Protein AF-A0A7S2LVN0-F1 (afdb_monomer_lite)

pLDDT: mean 72.54, std 21.12, range [25.53, 93.94]

Structure (mmCIF, N/CA/C/O backbone):
data_AF-A0A7S2LVN0-F1
#
_entry.id   AF-A0A7S2LVN0-F1
#
loop_
_atom_site.group_PDB
_atom_site.id
_atom_site.type_symbol
_atom_site.label_atom_id
_atom_site.label_alt_id
_atom_site.label_comp_id
_atom_site.label_asym_id
_atom_site.label_entity_id
_atom_site.label_seq_id
_atom_site.pdbx_PDB_ins_code
_atom_site.Cartn_x
_atom_site.Cartn_y
_atom_site.Cartn_z
_atom_site.occupancy
_atom_site.B_iso_or_equiv
_atom_site.auth_seq_id
_atom_site.auth_comp_id
_atom_site.auth_asym_id
_atom_site.auth_atom_id
_atom_site.pdbx_PDB_model_num
ATOM 1 N N . ALA A 1 1 ? -46.954 -18.039 1.891 1.00 31.75 1 ALA A N 1
ATOM 2 C CA . ALA A 1 1 ? -47.885 -16.901 1.788 1.00 31.75 1 ALA A CA 1
ATOM 3 C C . ALA A 1 1 ? -47.067 -15.628 1.919 1.00 31.75 1 ALA A C 1
ATOM 5 O O . ALA A 1 1 ? -46.547 -15.353 2.991 1.00 31.75 1 ALA A O 1
ATOM 6 N N . GLY A 1 2 ? -46.819 -14.967 0.789 1.00 33.69 2 GLY A N 1
ATOM 7 C CA . GLY A 1 2 ? -46.035 -13.743 0.727 1.00 33.69 2 GLY A CA 1
ATOM 8 C C . GLY A 1 2 ? -46.915 -12.523 0.951 1.00 33.69 2 GLY A C 1
ATOM 9 O O . GLY A 1 2 ? -47.980 -12.406 0.354 1.00 33.69 2 GLY A O 1
ATOM 10 N N . THR A 1 3 ? -46.420 -11.600 1.760 1.00 26.47 3 THR A N 1
ATOM 11 C CA . THR A 1 3 ? -46.822 -10.194 1.745 1.00 26.47 3 THR A CA 1
ATOM 12 C C . THR A 1 3 ? -45.541 -9.377 1.736 1.00 26.47 3 THR A C 1
ATOM 14 O O . THR A 1 3 ? -45.068 -8.904 2.766 1.00 26.47 3 THR A O 1
ATOM 17 N N . GLY A 1 4 ? -44.931 -9.278 0.553 1.00 26.30 4 GLY A N 1
ATOM 18 C CA . GLY A 1 4 ? -43.959 -8.230 0.278 1.00 26.30 4 GLY A CA 1
ATOM 19 C C . GLY A 1 4 ? -44.718 -6.911 0.250 1.00 26.30 4 GLY A C 1
ATOM 20 O O . GLY A 1 4 ? -45.480 -6.660 -0.681 1.00 26.30 4 GLY A O 1
ATOM 21 N N . MET A 1 5 ? -44.560 -6.109 1.300 1.00 28.30 5 MET A N 1
ATOM 22 C CA . MET A 1 5 ? -45.053 -4.736 1.341 1.00 28.30 5 MET A CA 1
ATOM 23 C C . MET A 1 5 ? -44.347 -3.954 0.226 1.00 28.30 5 MET A C 1
ATOM 25 O O . MET A 1 5 ? -43.178 -3.592 0.348 1.00 28.30 5 MET A O 1
ATOM 29 N N . LYS A 1 6 ? -45.044 -3.739 -0.894 1.00 31.42 6 LYS A N 1
ATOM 30 C CA . LYS A 1 6 ? -44.668 -2.724 -1.877 1.00 31.42 6 LYS A CA 1
ATOM 31 C C . LYS A 1 6 ? -45.027 -1.375 -1.262 1.00 31.42 6 LYS A C 1
ATOM 33 O O . LYS A 1 6 ? -46.190 -0.992 -1.297 1.00 31.42 6 LYS A O 1
ATOM 38 N N . ALA A 1 7 ? -44.047 -0.709 -0.656 1.00 36.09 7 ALA A N 1
ATOM 39 C CA . ALA A 1 7 ? -44.183 0.695 -0.285 1.00 36.09 7 ALA A CA 1
ATOM 40 C C . ALA A 1 7 ? -44.423 1.506 -1.569 1.00 36.09 7 ALA A C 1
ATOM 42 O O . ALA A 1 7 ? -43.657 1.377 -2.530 1.00 36.09 7 ALA A O 1
ATOM 43 N N . THR A 1 8 ? -45.517 2.261 -1.611 1.00 37.12 8 THR A N 1
ATOM 44 C CA . THR A 1 8 ? -45.901 3.112 -2.749 1.00 37.12 8 THR A CA 1
ATOM 45 C C . THR A 1 8 ? -45.076 4.404 -2.767 1.00 37.12 8 THR A C 1
ATOM 47 O O . THR A 1 8 ? -44.480 4.763 -1.753 1.00 37.12 8 THR A O 1
ATOM 50 N N . ASP A 1 9 ? -45.030 5.127 -3.893 1.00 34.66 9 ASP A N 1
ATOM 51 C CA . ASP A 1 9 ? -44.276 6.395 -4.018 1.00 34.66 9 ASP A CA 1
ATOM 52 C C . ASP A 1 9 ? -44.666 7.435 -2.942 1.00 34.66 9 ASP A C 1
ATOM 54 O O . ASP A 1 9 ? -43.823 8.203 -2.474 1.00 34.66 9 ASP A O 1
ATOM 58 N N . ASP A 1 10 ? -45.910 7.385 -2.457 1.00 36.78 10 ASP A N 1
ATOM 59 C CA . ASP A 1 10 ? -46.403 8.229 -1.364 1.00 36.78 10 ASP A CA 1
ATOM 60 C C . ASP A 1 10 ? -45.803 7.878 0.013 1.00 36.78 10 ASP A C 1
ATOM 62 O O . ASP A 1 10 ? -45.603 8.774 0.839 1.00 36.78 10 ASP A O 1
ATOM 66 N N . ASP A 1 11 ? -45.425 6.614 0.254 1.00 45.38 11 ASP A N 1
ATOM 67 C CA . ASP A 1 11 ? -44.795 6.189 1.514 1.00 45.38 11 ASP A CA 1
ATOM 68 C C . ASP A 1 11 ? -43.370 6.744 1.633 1.00 45.38 11 ASP A C 1
ATOM 70 O O . ASP A 1 11 ? -42.934 7.107 2.724 1.00 45.38 11 ASP A O 1
ATOM 74 N N . TRP A 1 12 ? -42.644 6.868 0.516 1.00 38.34 12 TRP A N 1
ATOM 75 C CA . TRP A 1 12 ? -41.287 7.427 0.491 1.00 38.34 12 TRP A CA 1
ATOM 76 C C . TRP A 1 12 ? -41.272 8.947 0.658 1.00 38.34 12 TRP A C 1
ATOM 78 O O . TRP A 1 12 ? -40.413 9.481 1.362 1.00 38.34 12 TRP A O 1
ATOM 88 N N . ILE A 1 13 ? -42.241 9.654 0.068 1.00 37.53 13 ILE A N 1
ATOM 89 C CA . ILE A 1 13 ? -42.391 11.101 0.262 1.00 37.53 13 ILE A CA 1
ATOM 90 C C . ILE A 1 13 ? -42.779 11.397 1.715 1.00 37.53 13 ILE A C 1
ATOM 92 O O . ILE A 1 13 ? -42.184 12.290 2.323 1.00 37.53 13 ILE A O 1
ATOM 96 N N . ALA A 1 14 ? -43.702 10.626 2.301 1.00 43.50 14 ALA A N 1
ATOM 97 C CA . ALA A 1 14 ? -44.045 10.719 3.722 1.00 43.50 14 ALA A CA 1
ATOM 98 C C . ALA A 1 14 ? -42.850 10.378 4.635 1.00 43.50 14 ALA A C 1
ATOM 100 O O . ALA A 1 14 ? -42.626 11.053 5.639 1.00 43.50 14 ALA A O 1
ATOM 101 N N . PHE A 1 15 ? -42.033 9.390 4.256 1.00 43.50 15 PHE A N 1
ATOM 102 C CA . PHE A 1 15 ? -40.834 8.970 4.986 1.00 43.50 15 PHE A CA 1
ATOM 103 C C . PHE A 1 15 ? -39.727 10.041 5.011 1.00 43.50 15 PHE A C 1
ATOM 105 O O . PHE A 1 15 ? -39.074 10.226 6.033 1.00 43.50 15 PHE A O 1
ATOM 112 N N . ILE A 1 16 ? -39.552 10.795 3.921 1.00 38.41 16 ILE A N 1
ATOM 113 C CA . ILE A 1 16 ? -38.570 11.891 3.824 1.00 38.41 16 ILE A CA 1
ATOM 114 C C . ILE A 1 16 ? -39.064 13.177 4.517 1.00 38.41 16 ILE A C 1
ATOM 116 O O . ILE A 1 16 ? -38.257 13.992 4.960 1.00 38.41 16 ILE A O 1
ATOM 120 N N . THR A 1 17 ? -40.381 13.380 4.626 1.00 40.47 17 THR A N 1
ATOM 121 C CA . THR A 1 17 ? -40.978 14.630 5.146 1.00 40.47 17 THR A CA 1
ATOM 122 C C . THR A 1 17 ? -41.429 14.577 6.608 1.00 40.47 17 THR A C 1
ATOM 124 O O . THR A 1 17 ? -41.738 15.621 7.189 1.00 40.47 17 THR A O 1
ATOM 127 N N . ALA A 1 18 ? -41.443 13.405 7.248 1.00 37.09 18 ALA A N 1
ATOM 128 C CA . ALA A 1 18 ? -41.894 13.271 8.630 1.00 37.09 18 ALA A CA 1
ATOM 129 C C . ALA A 1 18 ? -40.787 13.590 9.664 1.00 37.09 18 ALA A C 1
ATOM 131 O O . ALA A 1 18 ? -39.834 12.838 9.833 1.00 37.09 18 ALA A O 1
ATOM 132 N N . LYS A 1 19 ? -41.036 14.666 10.431 1.00 34.84 19 LYS A N 1
ATOM 133 C CA . LYS A 1 19 ? -40.343 15.212 11.625 1.00 34.84 19 LYS A CA 1
ATOM 134 C C . LYS A 1 19 ? -39.231 16.244 11.395 1.00 34.84 19 LYS A C 1
ATOM 136 O O . LYS A 1 19 ? -38.043 15.949 11.432 1.00 34.84 19 LYS A O 1
ATOM 141 N N . ARG A 1 20 ? -39.660 17.509 11.411 1.00 27.84 20 ARG A N 1
ATOM 142 C CA . ARG A 1 20 ? -38.891 18.658 11.907 1.00 27.84 20 ARG A CA 1
ATOM 143 C C . ARG A 1 20 ? -39.613 19.201 13.155 1.00 27.84 20 ARG A C 1
ATOM 145 O O . ARG A 1 20 ? -40.736 19.679 13.003 1.00 27.84 20 ARG A O 1
ATOM 152 N N . PRO A 1 21 ? -39.075 19.100 14.383 1.00 28.17 21 PRO A N 1
ATOM 153 C CA . PRO A 1 21 ? -39.475 19.998 15.462 1.00 28.17 21 PRO A CA 1
ATOM 154 C C . PRO A 1 21 ? -38.743 21.347 15.305 1.00 28.17 21 PRO A C 1
ATOM 156 O O . PRO A 1 21 ? -37.662 21.373 14.715 1.00 28.17 21 PRO A O 1
ATOM 159 N N . PRO A 1 22 ? -39.330 22.464 15.772 1.00 31.27 22 PRO A N 1
ATOM 160 C CA . PRO A 1 22 ? -38.771 23.796 15.572 1.00 31.27 22 PRO A CA 1
ATOM 161 C C . PRO A 1 22 ? -37.531 24.026 16.448 1.00 31.27 22 PRO A C 1
ATOM 163 O O . PRO A 1 22 ? -37.430 23.501 17.557 1.00 31.27 22 PRO A O 1
ATOM 166 N N . ASP A 1 23 ? -36.602 24.807 15.902 1.00 32.69 23 ASP A N 1
ATOM 167 C CA . ASP A 1 23 ? -35.244 25.057 16.387 1.00 32.69 23 ASP A CA 1
ATOM 168 C C . ASP A 1 23 ? -35.143 25.643 17.806 1.00 32.69 23 ASP A C 1
ATOM 170 O O . ASP A 1 23 ? -35.948 26.479 18.220 1.00 32.69 23 ASP A O 1
ATOM 174 N N . ALA A 1 24 ? -34.044 25.308 18.492 1.00 26.33 24 ALA A N 1
ATOM 175 C CA . ALA A 1 24 ? -33.446 26.152 19.523 1.00 26.33 24 ALA A CA 1
ATOM 176 C C . ALA A 1 24 ? -31.905 26.072 19.447 1.00 26.33 24 ALA A C 1
ATOM 178 O O . ALA A 1 24 ? -31.309 25.083 19.856 1.00 26.33 24 ALA A O 1
ATOM 179 N N . ASN A 1 25 ? -31.303 27.121 18.869 1.00 29.00 25 ASN A N 1
ATOM 180 C CA . ASN A 1 25 ? -29.942 27.659 19.043 1.00 29.00 25 ASN A CA 1
ATOM 181 C C . ASN A 1 25 ? -28.797 26.739 19.533 1.00 29.00 25 ASN A C 1
ATOM 183 O O . ASN A 1 25 ? -28.791 26.353 20.697 1.00 29.00 25 ASN A O 1
ATOM 187 N N . ALA A 1 26 ? -27.729 26.602 18.724 1.00 27.52 26 ALA A N 1
ATOM 188 C CA . ALA A 1 26 ? -26.369 27.108 19.033 1.00 27.52 26 ALA A CA 1
ATOM 189 C C . ALA A 1 26 ? -25.279 26.588 18.052 1.00 27.52 26 ALA A C 1
ATOM 191 O O . ALA A 1 26 ? -24.949 25.410 18.029 1.00 27.52 26 ALA A O 1
ATOM 192 N N . THR A 1 27 ? -24.722 27.516 17.262 1.00 27.55 27 THR A N 1
ATOM 193 C CA . THR A 1 27 ? -23.287 27.754 16.951 1.00 27.55 27 THR A CA 1
ATOM 194 C C . THR A 1 27 ? -22.259 26.604 16.817 1.00 27.55 27 THR A C 1
ATOM 196 O O . THR A 1 27 ? -21.904 25.973 17.805 1.00 27.55 27 THR A O 1
ATOM 199 N N . GLY A 1 28 ? -21.573 26.566 15.659 1.00 28.67 28 GLY A N 1
ATOM 200 C CA . GLY A 1 28 ? -20.110 26.342 15.557 1.00 28.67 28 GLY A CA 1
ATOM 201 C C . GLY A 1 28 ? -19.630 24.994 14.972 1.00 28.67 28 GLY A C 1
ATOM 202 O O . GLY A 1 28 ? -20.163 23.959 15.354 1.00 28.67 28 GLY A O 1
ATOM 203 N N . PRO A 1 29 ? -18.628 24.965 14.058 1.00 28.09 29 PRO A N 1
ATOM 204 C CA . PRO A 1 29 ? -18.309 23.784 13.253 1.00 28.09 29 PRO A CA 1
ATOM 205 C C . PRO A 1 29 ? -17.348 22.821 13.967 1.00 28.09 29 PRO A C 1
ATOM 207 O O . PRO A 1 29 ? -16.279 23.220 14.427 1.00 28.09 29 PRO A O 1
ATOM 210 N N . LEU A 1 30 ? -17.691 21.531 13.993 1.00 26.86 30 LEU A N 1
ATOM 211 C CA . LEU A 1 30 ? -16.800 20.450 14.419 1.00 26.86 30 LEU A CA 1
ATOM 212 C C . LEU A 1 30 ? -16.236 19.728 13.192 1.00 26.86 30 LEU A C 1
ATOM 214 O O . LEU A 1 30 ? -16.965 19.116 12.410 1.00 26.86 30 LEU A O 1
ATOM 218 N N . ALA A 1 31 ? -14.917 19.820 13.037 1.00 27.56 31 ALA A N 1
ATOM 219 C CA . ALA A 1 31 ? -14.138 19.076 12.063 1.00 27.56 31 ALA A CA 1
ATOM 220 C C . ALA A 1 31 ? -14.157 17.578 12.406 1.00 27.56 31 ALA A C 1
ATOM 222 O O . ALA A 1 31 ? -13.767 17.173 13.501 1.00 27.56 31 ALA A O 1
ATOM 223 N N . VAL A 1 32 ? -14.610 16.753 11.461 1.00 28.19 32 VAL A N 1
ATOM 224 C CA . VAL A 1 32 ? -14.608 15.291 11.574 1.00 28.19 32 VAL A CA 1
ATOM 225 C C . VAL A 1 32 ? -13.295 14.760 11.009 1.00 28.19 32 VAL A C 1
ATOM 227 O O . VAL A 1 32 ? -13.008 14.922 9.824 1.00 28.19 32 VAL A O 1
ATOM 230 N N . GLY A 1 33 ? -12.504 14.133 11.878 1.00 26.47 33 GLY A N 1
ATOM 231 C CA . GLY A 1 33 ? -11.286 13.419 11.521 1.00 26.47 33 GLY A CA 1
ATOM 232 C C . GLY A 1 33 ? -11.577 12.175 10.680 1.00 26.47 33 GLY A C 1
ATOM 233 O O . GLY A 1 33 ? -12.441 11.362 11.002 1.00 26.47 33 GLY A O 1
ATOM 234 N N . THR A 1 34 ? -10.832 12.035 9.592 1.00 28.16 34 THR A N 1
ATOM 235 C CA . THR A 1 34 ? -10.721 10.826 8.774 1.00 28.16 34 THR A CA 1
ATOM 236 C C . THR A 1 34 ? -9.941 9.742 9.521 1.00 28.16 34 THR A C 1
ATOM 238 O O . THR A 1 34 ? -8.780 9.948 9.873 1.00 28.16 34 THR A O 1
ATOM 241 N N . PHE A 1 35 ? -10.563 8.579 9.720 1.00 25.53 35 PHE A N 1
ATOM 242 C CA . PHE A 1 35 ? -9.875 7.334 10.075 1.00 25.53 35 PHE A CA 1
ATOM 243 C C . PHE A 1 35 ? -9.090 6.789 8.865 1.00 25.53 35 PHE A C 1
ATOM 245 O O . PHE A 1 35 ? -9.471 7.067 7.724 1.00 25.53 35 PHE A O 1
ATOM 252 N N . PRO A 1 36 ? -8.002 6.025 9.078 1.00 25.55 36 PRO A N 1
ATOM 253 C CA . PRO A 1 36 ? -7.204 5.489 7.987 1.00 25.55 36 PRO A CA 1
ATOM 254 C C . PRO A 1 36 ? -7.995 4.417 7.235 1.00 25.55 36 PRO A C 1
ATOM 256 O O . PRO A 1 36 ? -8.492 3.465 7.832 1.00 25.55 36 PRO A O 1
ATOM 259 N N . ALA A 1 37 ? -8.099 4.594 5.920 1.00 28.09 37 ALA A N 1
ATOM 260 C CA . ALA A 1 37 ? -8.678 3.619 5.015 1.00 28.09 37 ALA A CA 1
ATOM 261 C C . ALA A 1 37 ? -7.833 2.334 5.007 1.00 28.09 37 ALA A C 1
ATOM 263 O O . ALA A 1 37 ? -6.619 2.378 4.791 1.00 28.09 37 ALA A O 1
ATOM 264 N N . GLU A 1 38 ? -8.490 1.193 5.215 1.00 26.66 38 GLU A N 1
ATOM 265 C CA . GLU A 1 38 ? -7.980 -0.105 4.773 1.00 26.66 38 GLU A CA 1
ATOM 266 C C . GLU A 1 38 ? -7.707 -0.063 3.255 1.00 26.66 38 GLU A C 1
ATOM 268 O O . GLU A 1 38 ? -8.347 0.719 2.543 1.00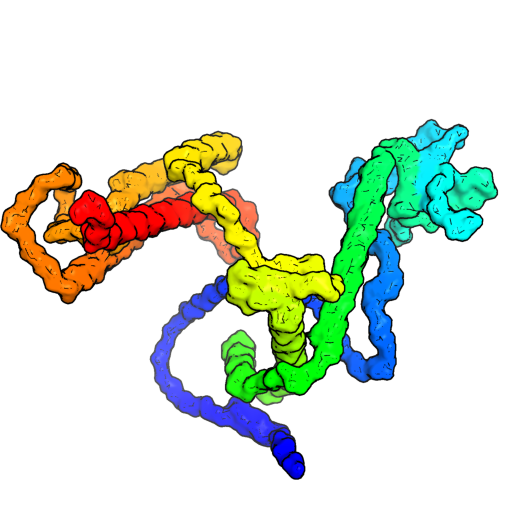 26.66 38 GLU A O 1
ATOM 273 N N . PRO A 1 39 ? -6.770 -0.872 2.725 1.00 27.92 39 PRO A N 1
ATOM 274 C CA . PRO A 1 39 ? -6.507 -0.916 1.291 1.00 27.92 39 PRO A CA 1
ATOM 275 C C . PRO A 1 39 ? -7.783 -1.314 0.533 1.00 27.92 39 PRO A C 1
ATOM 277 O O . PRO A 1 39 ? -8.205 -2.470 0.545 1.00 27.92 39 PRO A O 1
ATOM 280 N N . SER A 1 40 ? -8.409 -0.324 -0.109 1.00 32.16 40 SER A N 1
ATOM 281 C CA . SER A 1 40 ? -9.589 -0.502 -0.952 1.00 32.16 40 SER A CA 1
ATOM 282 C C . SER A 1 40 ? -9.235 -1.385 -2.147 1.00 32.16 40 SER A C 1
ATOM 284 O O . SER A 1 40 ? -8.469 -0.983 -3.019 1.00 32.16 40 SER A O 1
ATOM 286 N N . MET A 1 41 ? -9.820 -2.583 -2.199 1.00 31.97 41 MET A N 1
ATOM 287 C CA . MET A 1 41 ? -9.872 -3.423 -3.404 1.00 31.97 41 MET A CA 1
ATOM 288 C C . MET A 1 41 ? -11.019 -3.025 -4.353 1.00 31.97 41 MET A C 1
ATOM 290 O O . MET A 1 41 ? -11.234 -3.680 -5.368 1.00 31.97 41 MET A O 1
ATOM 294 N N . ILE A 1 42 ? -11.765 -1.959 -4.051 1.00 33.06 42 ILE A N 1
ATOM 295 C CA . ILE A 1 42 ? -12.934 -1.535 -4.829 1.00 33.06 42 ILE A CA 1
ATOM 296 C C . ILE A 1 42 ? -12.526 -0.321 -5.665 1.00 33.06 42 ILE A C 1
ATOM 298 O O . ILE A 1 42 ? -12.811 0.827 -5.338 1.00 33.06 42 ILE A O 1
ATOM 302 N N . GLY A 1 43 ? -11.759 -0.600 -6.715 1.00 27.83 43 GLY A N 1
ATOM 303 C CA . GLY A 1 43 ? -11.333 0.359 -7.736 1.00 27.83 43 GLY A CA 1
ATOM 304 C C . GLY A 1 43 ? -11.576 -0.164 -9.151 1.00 27.83 43 GLY A C 1
ATOM 305 O O . GLY A 1 43 ? -10.862 0.215 -10.071 1.00 27.83 43 GLY A O 1
ATOM 306 N N . LEU A 1 44 ? -12.544 -1.069 -9.320 1.00 30.17 44 LEU A N 1
ATOM 307 C CA . LEU A 1 44 ? -13.031 -1.504 -10.624 1.00 30.17 44 LEU A CA 1
ATOM 308 C C . LEU A 1 44 ? -14.499 -1.105 -10.734 1.00 30.17 44 LEU A C 1
ATOM 310 O O . LEU A 1 44 ? -15.358 -1.614 -10.019 1.00 30.17 44 LEU A O 1
ATOM 314 N N . VAL A 1 45 ? -14.712 -0.125 -11.604 1.00 28.92 45 VAL A N 1
ATOM 315 C CA . VAL A 1 45 ? -15.989 0.398 -12.083 1.00 28.92 45 VAL A CA 1
ATOM 316 C C . VAL A 1 45 ? -16.934 -0.764 -12.406 1.00 28.92 45 VAL A C 1
ATOM 318 O O . VAL A 1 45 ? -16.637 -1.584 -13.272 1.00 28.92 45 VAL A O 1
ATOM 321 N N . LEU A 1 46 ? -18.056 -0.841 -11.690 1.00 30.64 46 LEU A N 1
ATOM 322 C CA . LEU A 1 46 ? -19.209 -1.643 -12.084 1.00 30.64 46 LEU A CA 1
ATOM 323 C C . LEU A 1 46 ? -20.125 -0.730 -12.899 1.00 30.64 46 LEU A C 1
ATOM 325 O O . LEU A 1 46 ? -21.008 -0.084 -12.340 1.00 30.64 46 LEU A O 1
ATOM 329 N N . ASP A 1 47 ? -19.898 -0.659 -14.210 1.00 29.78 47 ASP A N 1
ATOM 330 C CA . ASP A 1 47 ? -20.952 -0.210 -15.115 1.00 29.78 47 ASP A CA 1
ATOM 331 C C . ASP A 1 47 ? -22.004 -1.319 -15.153 1.00 29.78 47 ASP A C 1
ATOM 333 O O . ASP A 1 47 ? -21.745 -2.458 -15.553 1.00 29.78 47 ASP A O 1
ATOM 337 N N . GLY A 1 48 ? -23.174 -0.995 -14.613 1.00 31.02 48 GLY A N 1
ATOM 338 C CA . GLY A 1 48 ? -24.328 -1.868 -14.624 1.00 31.02 48 GLY A CA 1
ATOM 339 C C . GLY A 1 48 ? -24.960 -1.876 -16.003 1.00 31.02 48 GLY A C 1
ATOM 340 O O . GLY A 1 48 ? -25.403 -0.836 -16.465 1.00 31.02 48 GLY A O 1
ATOM 341 N N . ASP A 1 49 ? -25.063 -3.060 -16.594 1.00 28.16 49 ASP A N 1
ATOM 342 C CA . ASP A 1 49 ? -26.230 -3.448 -17.373 1.00 28.16 49 ASP A CA 1
ATOM 343 C C . ASP A 1 49 ? -26.418 -4.962 -17.270 1.00 28.16 49 ASP A C 1
ATOM 345 O O . ASP A 1 49 ? -25.496 -5.765 -17.429 1.00 28.16 49 ASP A O 1
ATOM 349 N N . ALA A 1 50 ? -27.641 -5.342 -16.920 1.00 35.62 50 ALA A N 1
ATOM 350 C CA . ALA A 1 50 ? -28.076 -6.719 -16.850 1.00 35.62 50 ALA A CA 1
ATOM 351 C C . ALA A 1 50 ? -28.431 -7.201 -18.260 1.00 35.62 50 ALA A C 1
ATOM 353 O O . ALA A 1 50 ? -29.533 -6.943 -18.733 1.00 35.62 50 ALA A O 1
ATOM 354 N N . GLU A 1 51 ? -27.538 -7.962 -18.891 1.00 29.86 51 GLU A N 1
ATOM 355 C CA . GLU A 1 51 ? -27.937 -8.955 -19.888 1.00 29.86 51 GLU A CA 1
ATOM 356 C C . GLU A 1 51 ? -27.260 -10.299 -19.618 1.00 29.86 51 GLU A C 1
ATOM 358 O O . GLU A 1 51 ? -26.040 -10.454 -19.552 1.00 29.86 51 GLU A O 1
ATOM 363 N N . GLU A 1 52 ? -28.122 -11.290 -19.442 1.00 35.91 52 GLU A N 1
ATOM 364 C CA . GLU A 1 52 ? -27.845 -12.703 -19.259 1.00 35.91 52 GLU A CA 1
ATOM 365 C C . GLU A 1 52 ? -27.254 -13.288 -20.558 1.00 35.91 52 GLU A C 1
ATOM 367 O O . GLU A 1 52 ? -27.934 -13.923 -21.357 1.00 35.91 52 GLU A O 1
ATOM 372 N N . SER A 1 53 ? -25.966 -13.065 -20.813 1.00 30.16 53 SER A N 1
ATOM 373 C CA . SER A 1 53 ? -25.193 -13.879 -21.756 1.00 30.16 53 SER A CA 1
ATOM 374 C C . SER A 1 53 ? -23.707 -13.795 -21.417 1.00 30.16 53 SER A C 1
ATOM 376 O O . SER A 1 53 ? -23.135 -12.716 -21.354 1.00 30.16 53 SER A O 1
ATOM 378 N N . HIS A 1 54 ? -23.104 -14.951 -21.117 1.00 36.09 54 HIS A N 1
ATOM 379 C CA . HIS A 1 54 ? -21.667 -15.188 -20.933 1.00 36.09 54 HIS A CA 1
ATOM 380 C C . HIS A 1 54 ? -20.778 -13.939 -20.792 1.00 36.09 54 HIS A C 1
ATOM 382 O O . HIS A 1 54 ? -20.116 -13.532 -21.748 1.00 36.09 54 HIS A O 1
ATOM 388 N N . ALA A 1 55 ? -20.690 -13.395 -19.575 1.00 37.84 55 ALA A N 1
ATOM 389 C CA . ALA A 1 55 ? -19.611 -12.490 -19.200 1.00 37.84 55 ALA A CA 1
ATOM 390 C C . ALA A 1 55 ? -18.285 -13.265 -19.274 1.00 37.84 55 ALA A C 1
ATOM 392 O O . ALA A 1 55 ? -17.827 -13.854 -18.295 1.00 37.84 55 ALA A O 1
ATOM 393 N N . ARG A 1 56 ? -17.697 -13.335 -20.474 1.00 40.88 56 ARG A N 1
ATOM 394 C CA . ARG A 1 56 ? -16.284 -13.667 -20.647 1.00 40.88 56 ARG A CA 1
ATOM 395 C C . ARG A 1 56 ? -15.510 -12.717 -19.750 1.00 40.88 56 ARG A C 1
ATOM 397 O O . ARG A 1 56 ? -15.778 -11.516 -19.746 1.00 40.88 56 ARG A O 1
ATOM 404 N N . SER A 1 57 ? -14.608 -13.275 -18.955 1.00 48.00 57 SER A N 1
ATOM 405 C CA . SER A 1 57 ? -13.788 -12.506 -18.035 1.00 48.00 57 SER A CA 1
ATOM 406 C C . SER A 1 57 ? -13.128 -11.349 -18.810 1.00 48.00 57 SER A C 1
ATOM 408 O O . SER A 1 57 ? -12.593 -11.552 -19.896 1.00 48.00 57 SER A O 1
ATOM 410 N N . CYS A 1 58 ? -13.195 -10.121 -18.284 1.00 54.44 58 CYS A N 1
ATOM 411 C CA . CYS A 1 58 ? -12.605 -8.932 -18.918 1.00 54.44 58 CYS A CA 1
ATOM 412 C C . CYS A 1 58 ? -11.084 -9.082 -19.175 1.00 54.44 58 CYS A C 1
ATOM 414 O O . CYS A 1 58 ? -10.535 -8.393 -20.032 1.00 54.44 58 CYS A O 1
ATOM 416 N N . LEU A 1 59 ? -10.408 -10.014 -18.483 1.00 54.97 59 LEU A N 1
ATOM 417 C CA . LEU A 1 59 ? -8.993 -10.341 -18.684 1.00 54.97 59 LEU A CA 1
ATOM 418 C C . LEU A 1 59 ? -8.753 -11.613 -19.516 1.00 54.97 59 LEU A C 1
ATOM 420 O O . LEU A 1 59 ? -7.604 -11.877 -19.890 1.00 54.97 59 LEU A O 1
ATOM 424 N N . ASP A 1 60 ? -9.792 -12.391 -19.842 1.00 54.94 60 ASP A N 1
ATOM 425 C CA . ASP A 1 60 ? -9.667 -13.588 -20.675 1.00 54.94 60 ASP A CA 1
ATOM 426 C C . ASP A 1 60 ? -9.235 -13.173 -22.081 1.00 54.94 60 ASP A C 1
ATOM 428 O O . ASP A 1 60 ? -10.005 -12.648 -22.884 1.00 54.94 60 ASP A O 1
ATOM 432 N N . GLY A 1 61 ? -7.961 -13.419 -22.380 1.00 63.88 61 GLY A N 1
ATOM 433 C CA . GLY A 1 61 ? -7.353 -13.044 -23.654 1.00 63.88 61 GLY A CA 1
ATOM 434 C C . GLY A 1 61 ? -6.588 -11.721 -23.634 1.00 63.88 61 GLY A C 1
ATOM 435 O O . GLY A 1 61 ? -6.089 -11.319 -24.686 1.00 63.88 61 GLY A O 1
ATOM 436 N N . CYS A 1 62 ? -6.408 -11.073 -22.473 1.00 74.69 62 CYS A N 1
ATOM 437 C CA . CYS A 1 62 ? -5.488 -9.943 -22.379 1.00 74.69 62 CYS A CA 1
ATOM 438 C C . CYS A 1 62 ? -4.059 -10.378 -22.778 1.00 74.69 62 CYS A C 1
ATOM 440 O O . CYS A 1 62 ? -3.538 -11.383 -22.258 1.00 74.69 62 CYS A O 1
ATOM 442 N N . PRO A 1 63 ? -3.419 -9.648 -23.711 1.00 81.25 63 PRO A N 1
ATOM 443 C CA . PRO A 1 63 ? -2.068 -9.950 -24.163 1.00 81.25 63 PRO A CA 1
ATOM 444 C C . PRO A 1 63 ? -1.060 -9.755 -23.022 1.00 81.25 63 PRO A C 1
ATOM 446 O O . PRO A 1 63 ? -1.238 -8.900 -22.156 1.00 81.25 63 PRO A O 1
ATOM 449 N N . LEU A 1 64 ? 0.007 -10.561 -23.004 1.00 84.19 64 LEU A N 1
ATOM 450 C CA . LEU A 1 64 ? 1.009 -10.538 -21.928 1.00 84.19 64 LEU A CA 1
ATOM 451 C C . LEU A 1 64 ? 1.716 -9.176 -21.835 1.00 84.19 64 LEU A C 1
ATOM 453 O O . LEU A 1 64 ? 2.125 -8.747 -20.764 1.00 84.19 64 LEU A O 1
ATOM 457 N N . GLU A 1 65 ? 1.805 -8.485 -22.965 1.00 82.50 65 GLU A N 1
ATOM 458 C CA . GLU A 1 65 ? 2.419 -7.174 -23.126 1.00 82.50 65 GLU A CA 1
ATOM 459 C C . GLU A 1 65 ? 1.665 -6.055 -22.403 1.00 82.50 65 GLU A C 1
ATOM 461 O O . GLU A 1 65 ? 2.228 -4.987 -22.212 1.00 82.50 65 GLU A O 1
ATOM 466 N N . THR A 1 66 ? 0.414 -6.274 -21.984 1.00 83.88 66 THR A N 1
ATOM 467 C CA . THR A 1 66 ? -0.312 -5.319 -21.129 1.00 83.88 66 THR A CA 1
ATOM 468 C C . THR A 1 66 ? 0.253 -5.279 -19.703 1.00 83.88 66 THR A C 1
ATOM 470 O O . THR A 1 66 ? 0.060 -4.297 -18.998 1.00 83.88 66 THR A O 1
ATOM 473 N N . PHE A 1 67 ? 0.961 -6.329 -19.277 1.00 84.19 67 PHE A N 1
ATOM 474 C CA . PHE A 1 67 ? 1.552 -6.444 -17.936 1.00 84.19 67 PHE A CA 1
ATOM 475 C C . PHE A 1 67 ? 3.035 -6.050 -17.896 1.00 84.19 67 PHE A C 1
ATOM 477 O O . PHE A 1 67 ? 3.694 -6.217 -16.865 1.00 84.19 67 PHE A O 1
ATOM 484 N N . ASP A 1 68 ? 3.551 -5.569 -19.023 1.00 82.69 68 ASP A N 1
ATOM 485 C CA . ASP A 1 68 ? 4.929 -5.145 -19.194 1.00 82.69 68 ASP A CA 1
ATOM 486 C C . ASP A 1 68 ? 5.069 -3.664 -18.837 1.00 82.69 68 ASP A C 1
ATOM 488 O O . ASP A 1 68 ? 4.401 -2.818 -19.432 1.00 82.69 68 ASP A O 1
ATOM 492 N N . ASP A 1 69 ? 5.926 -3.355 -17.864 1.00 79.81 69 ASP A N 1
ATOM 493 C CA . ASP A 1 69 ? 6.246 -1.979 -17.488 1.00 79.81 69 ASP A CA 1
ATOM 494 C C . ASP A 1 69 ? 7.665 -1.649 -17.978 1.00 79.81 69 ASP A C 1
ATOM 496 O O . ASP A 1 69 ? 8.630 -2.258 -17.500 1.00 79.81 69 ASP A O 1
ATOM 500 N N . PRO A 1 70 ? 7.821 -0.707 -18.927 1.00 73.31 70 PRO A N 1
ATOM 501 C CA . PRO A 1 70 ? 9.131 -0.291 -19.410 1.00 73.31 70 PRO A CA 1
ATOM 502 C C . PRO A 1 70 ? 10.060 0.208 -18.295 1.00 73.31 70 PRO A C 1
ATOM 504 O O . PRO A 1 70 ? 11.266 0.003 -18.389 1.00 73.31 70 PRO A O 1
ATOM 507 N N . GLY A 1 71 ? 9.526 0.821 -17.232 1.00 73.50 71 GLY A N 1
ATOM 508 C CA . GLY A 1 71 ? 10.330 1.406 -16.153 1.00 73.50 71 GLY A CA 1
ATOM 509 C C . GLY A 1 71 ? 11.053 0.386 -15.268 1.00 73.50 71 GLY A C 1
ATOM 510 O O . GLY A 1 71 ? 12.048 0.737 -14.636 1.00 73.50 71 GLY A O 1
ATOM 511 N N . ASP A 1 72 ? 10.586 -0.866 -15.244 1.00 75.12 72 ASP A N 1
ATOM 512 C CA . ASP A 1 72 ? 11.136 -1.921 -14.383 1.00 75.12 72 ASP A CA 1
ATOM 513 C C . ASP A 1 72 ? 12.389 -2.588 -14.992 1.00 75.12 72 ASP A C 1
ATOM 515 O O . ASP A 1 72 ? 13.235 -3.104 -14.259 1.00 75.12 72 ASP A O 1
ATOM 519 N N . PHE A 1 73 ? 12.506 -2.614 -16.328 1.00 78.88 73 PHE A N 1
ATOM 520 C CA . PHE A 1 73 ? 13.500 -3.440 -17.033 1.00 78.88 73 PHE A CA 1
ATOM 521 C C . PHE A 1 73 ? 14.237 -2.742 -18.184 1.00 78.88 73 PHE A C 1
ATOM 523 O O . PHE A 1 73 ? 15.286 -3.239 -18.595 1.00 78.88 73 PHE A O 1
ATOM 530 N N . GLU A 1 74 ? 13.720 -1.643 -18.746 1.00 81.06 74 GLU A N 1
ATOM 531 C CA . GLU A 1 74 ? 14.383 -0.987 -19.877 1.00 81.06 74 GLU A CA 1
ATOM 532 C C . GLU A 1 74 ? 15.528 -0.082 -19.432 1.00 81.06 74 GLU A C 1
ATOM 534 O O . GLU A 1 74 ? 15.368 0.824 -18.617 1.00 81.06 74 GLU A O 1
ATOM 539 N N . VAL A 1 75 ? 16.684 -0.299 -20.053 1.00 83.12 75 VAL A N 1
ATOM 540 C CA . VAL A 1 75 ? 17.867 0.567 -19.947 1.00 83.12 75 VAL A CA 1
ATOM 541 C C . VAL A 1 75 ? 17.974 1.563 -21.101 1.00 83.12 75 VAL A C 1
ATOM 543 O O . VAL A 1 75 ? 18.683 2.559 -20.976 1.00 83.12 75 VAL A O 1
ATOM 546 N N . HIS A 1 76 ? 17.265 1.305 -22.201 1.00 84.69 76 HIS A N 1
ATOM 547 C CA . HIS A 1 76 ? 17.300 2.109 -23.417 1.00 84.69 76 HIS A CA 1
ATOM 548 C C . HIS A 1 76 ? 15.896 2.409 -23.922 1.00 84.69 76 HIS A C 1
ATOM 550 O O . HIS A 1 76 ? 14.966 1.612 -23.762 1.00 84.69 76 HIS A O 1
ATOM 556 N N . THR A 1 77 ? 15.755 3.556 -24.579 1.00 88.12 77 THR A N 1
ATOM 557 C CA . THR A 1 77 ? 14.528 3.874 -25.313 1.00 88.12 77 THR A CA 1
ATOM 558 C C . THR A 1 77 ? 14.377 2.963 -26.541 1.00 88.12 77 THR A C 1
ATOM 560 O O . THR A 1 77 ? 15.364 2.419 -27.051 1.00 88.12 77 THR A O 1
ATOM 563 N N . PRO A 1 78 ? 13.152 2.758 -27.058 1.00 88.06 78 PRO A N 1
ATOM 564 C CA . PRO A 1 78 ? 12.944 1.973 -28.272 1.00 88.06 78 PRO A CA 1
ATOM 565 C C . PRO A 1 78 ? 13.773 2.445 -29.472 1.00 88.06 78 PRO A C 1
ATOM 567 O O . PRO A 1 78 ? 14.251 1.620 -30.250 1.00 88.06 78 PRO A O 1
ATOM 570 N N . GLU A 1 79 ? 13.968 3.755 -29.605 1.00 89.50 79 GLU A N 1
ATOM 571 C CA . GLU A 1 79 ? 14.768 4.383 -30.652 1.00 89.50 79 GLU A CA 1
ATOM 572 C C . GLU A 1 79 ? 16.268 4.110 -30.468 1.00 89.50 79 GLU A C 1
ATOM 574 O O . GLU A 1 79 ? 16.950 3.774 -31.438 1.00 89.50 79 GLU A O 1
ATOM 579 N N . GLU A 1 80 ? 16.775 4.172 -29.233 1.00 89.12 80 GLU A N 1
ATOM 580 C CA . GLU A 1 80 ? 18.161 3.810 -28.901 1.00 89.12 80 GLU A CA 1
ATOM 581 C C . GLU A 1 80 ? 18.457 2.343 -29.224 1.00 89.12 80 GLU A C 1
ATOM 583 O O . GLU A 1 80 ? 19.491 2.039 -29.819 1.00 89.12 80 GLU A O 1
ATOM 588 N N . TRP A 1 81 ? 17.531 1.432 -28.909 1.00 89.50 81 TRP A N 1
ATOM 589 C CA . TRP A 1 81 ? 17.672 0.015 -29.248 1.00 89.50 81 TRP A CA 1
ATOM 590 C C . TRP A 1 81 ? 17.810 -0.223 -30.758 1.00 89.50 81 TRP A C 1
ATOM 592 O O . TRP A 1 81 ? 18.614 -1.056 -31.187 1.00 89.50 81 TRP A O 1
ATOM 602 N N . VAL A 1 82 ? 17.055 0.517 -31.578 1.00 89.06 82 VAL A N 1
ATOM 603 C CA . VAL A 1 82 ? 17.162 0.447 -33.045 1.00 89.06 82 VAL A CA 1
ATOM 604 C C . VAL A 1 82 ? 18.508 0.998 -33.522 1.00 89.06 82 VAL A C 1
ATOM 606 O O . VAL A 1 82 ? 19.109 0.418 -34.426 1.00 89.06 82 VAL A O 1
ATOM 609 N N . GLU A 1 83 ? 19.009 2.077 -32.917 1.00 88.00 83 GLU A N 1
ATOM 610 C CA . GLU A 1 83 ? 20.303 2.662 -33.287 1.00 88.00 83 GLU A CA 1
ATOM 611 C C . GLU A 1 83 ? 21.472 1.723 -32.962 1.00 88.00 83 GLU A C 1
ATOM 613 O O . GLU A 1 83 ? 22.340 1.510 -33.808 1.00 88.00 83 GLU A O 1
ATOM 618 N N . ILE A 1 84 ? 21.448 1.074 -31.790 1.00 86.50 84 ILE A N 1
ATOM 619 C CA . ILE A 1 84 ? 22.430 0.047 -31.403 1.00 86.50 84 ILE A CA 1
ATOM 620 C C . ILE A 1 84 ? 22.464 -1.084 -32.444 1.00 86.50 84 ILE A C 1
ATOM 622 O O . ILE A 1 84 ? 23.533 -1.560 -32.822 1.00 86.50 84 ILE A O 1
ATOM 626 N N . CYS A 1 85 ? 21.299 -1.477 -32.966 1.00 84.81 85 CYS A N 1
ATOM 627 C CA . CYS A 1 85 ? 21.190 -2.516 -33.989 1.00 84.81 85 CYS A CA 1
ATOM 628 C C . CYS A 1 85 ? 21.655 -2.072 -35.387 1.00 84.81 85 CYS A C 1
ATOM 630 O O . CYS A 1 85 ? 21.956 -2.923 -36.222 1.00 84.81 85 CYS A O 1
ATOM 632 N N . ARG A 1 86 ? 21.722 -0.767 -35.681 1.00 80.94 86 ARG A N 1
ATOM 633 C CA . ARG A 1 86 ? 22.099 -0.268 -37.015 1.00 80.94 86 ARG A CA 1
ATOM 634 C C . ARG A 1 86 ? 23.597 -0.427 -37.303 1.00 80.94 86 ARG A C 1
ATOM 636 O O . ARG A 1 86 ? 23.987 -0.505 -38.463 1.00 80.94 86 ARG A O 1
ATOM 643 N N . GLY A 1 87 ? 24.436 -0.513 -36.270 1.00 67.00 87 GLY A N 1
ATOM 644 C CA . GLY A 1 87 ? 25.891 -0.642 -36.419 1.00 67.00 87 GLY A CA 1
ATOM 645 C C . GLY A 1 87 ? 26.368 -1.967 -37.034 1.00 67.00 87 GLY A C 1
ATOM 646 O O . GLY A 1 87 ? 27.459 -2.012 -37.601 1.00 67.00 87 GLY A O 1
ATOM 647 N N . GLU A 1 88 ? 25.565 -3.036 -36.970 1.00 65.88 88 GLU A N 1
ATOM 648 C CA . GLU A 1 88 ? 25.955 -4.393 -37.381 1.00 65.88 88 GLU A CA 1
ATOM 649 C C . GLU A 1 88 ? 24.951 -5.009 -38.375 1.00 65.88 88 GLU A C 1
ATOM 651 O O . GLU A 1 88 ? 24.069 -5.779 -38.013 1.00 65.88 88 GLU A O 1
ATOM 656 N N . HIS A 1 89 ? 25.092 -4.709 -39.670 1.00 67.56 89 HIS A N 1
ATOM 657 C CA . HIS A 1 89 ? 24.205 -5.264 -40.709 1.00 67.56 89 HIS A CA 1
ATOM 658 C C . HIS A 1 89 ? 24.549 -6.698 -41.149 1.00 67.56 89 HIS A C 1
ATOM 660 O O . HIS A 1 89 ? 23.740 -7.358 -41.796 1.00 67.56 89 HIS A O 1
ATOM 666 N N . THR A 1 90 ? 25.744 -7.196 -40.828 1.00 72.81 90 THR A N 1
ATOM 667 C CA . THR A 1 90 ? 26.235 -8.503 -41.301 1.00 72.81 90 THR A CA 1
ATOM 668 C C . THR A 1 90 ? 25.863 -9.677 -40.397 1.00 72.81 90 THR A C 1
ATOM 670 O O . THR A 1 90 ? 26.029 -10.823 -40.811 1.00 72.81 90 THR A O 1
ATOM 673 N N . LYS A 1 91 ? 25.355 -9.428 -39.184 1.00 84.31 91 LYS A N 1
ATOM 674 C CA . LYS A 1 91 ? 24.925 -10.464 -38.233 1.00 84.31 91 LYS A CA 1
ATOM 675 C C . LYS A 1 91 ? 23.542 -10.132 -37.662 1.00 84.31 91 LYS A C 1
ATOM 677 O O . LYS A 1 91 ? 23.217 -8.952 -37.568 1.00 84.31 91 LYS A O 1
ATOM 682 N N . PRO A 1 92 ? 22.736 -11.135 -37.272 1.00 87.31 92 PRO A N 1
ATOM 683 C CA . PRO A 1 92 ? 21.485 -10.891 -36.563 1.00 87.31 92 PRO A CA 1
ATOM 684 C C . PRO A 1 92 ? 21.754 -10.149 -35.250 1.00 87.31 92 PRO A C 1
ATOM 686 O O . PRO A 1 92 ? 22.620 -10.555 -34.474 1.00 87.31 92 PRO A O 1
ATOM 689 N N . THR A 1 93 ? 21.006 -9.079 -34.991 1.00 89.31 93 THR A N 1
ATOM 690 C CA . THR A 1 93 ? 21.209 -8.196 -33.828 1.00 89.31 93 THR A CA 1
ATOM 691 C C . THR A 1 93 ? 20.257 -8.492 -32.668 1.00 89.31 93 THR A C 1
ATOM 693 O O . THR A 1 93 ? 20.454 -8.010 -31.550 1.00 89.31 93 THR A O 1
ATOM 696 N N . ALA A 1 94 ? 19.239 -9.317 -32.907 1.00 92.56 94 ALA A N 1
ATOM 697 C CA . ALA A 1 94 ? 18.254 -9.717 -31.915 1.00 92.56 94 ALA A CA 1
ATOM 698 C C . ALA A 1 94 ? 17.745 -11.140 -32.185 1.00 92.56 94 ALA A C 1
ATOM 700 O O . ALA A 1 94 ? 18.071 -11.759 -33.199 1.00 92.56 94 ALA A O 1
ATOM 701 N N . ALA A 1 95 ? 16.911 -11.645 -31.281 1.00 92.69 95 ALA A N 1
ATOM 702 C CA . ALA A 1 95 ? 16.123 -12.847 -31.484 1.00 92.69 95 ALA A CA 1
ATOM 703 C C . ALA A 1 95 ? 14.639 -12.559 -31.229 1.00 92.69 95 ALA A C 1
ATOM 705 O O . ALA A 1 95 ? 14.282 -11.923 -30.235 1.00 92.69 95 ALA A O 1
ATOM 706 N N . VAL A 1 96 ? 13.773 -13.052 -32.109 1.00 93.00 96 VAL A N 1
ATOM 707 C CA . VAL A 1 96 ? 12.321 -12.884 -32.045 1.00 93.00 96 VAL A CA 1
ATOM 708 C C . VAL A 1 96 ? 11.639 -14.208 -31.728 1.00 93.00 96 VAL A C 1
ATOM 710 O O . VAL A 1 96 ? 11.998 -15.259 -32.259 1.00 93.00 96 VAL A O 1
ATOM 713 N N . LEU A 1 97 ? 10.624 -14.157 -30.872 1.00 90.88 97 LEU A N 1
ATOM 714 C CA . LEU A 1 97 ? 9.800 -15.304 -30.536 1.00 90.88 97 LEU A CA 1
ATOM 715 C C . LEU A 1 97 ? 8.937 -15.696 -31.744 1.00 90.88 97 LEU A C 1
ATOM 717 O O . LEU A 1 97 ? 8.094 -14.923 -32.208 1.00 90.88 97 LEU A O 1
ATOM 721 N N . HIS A 1 98 ? 9.133 -16.909 -32.255 1.00 88.06 98 HIS A N 1
ATOM 722 C CA . HIS A 1 98 ? 8.405 -17.441 -33.397 1.00 88.06 98 HIS A CA 1
ATOM 723 C C . HIS A 1 98 ? 7.929 -18.875 -33.140 1.00 88.06 98 HIS A C 1
ATOM 725 O O . HIS A 1 98 ? 8.594 -19.659 -32.471 1.00 88.06 98 HIS A O 1
ATOM 731 N N . HIS A 1 99 ? 6.752 -19.213 -33.661 1.00 86.75 99 HIS A N 1
ATOM 732 C CA . HIS A 1 99 ? 6.162 -20.537 -33.510 1.00 86.75 99 HIS A CA 1
ATOM 733 C C . HIS A 1 99 ? 6.572 -21.422 -34.691 1.00 86.75 99 HIS A C 1
ATOM 735 O O . HIS A 1 99 ? 6.110 -21.203 -35.813 1.00 86.75 99 HIS A O 1
ATOM 741 N N . VAL A 1 100 ? 7.441 -22.401 -34.441 1.00 85.12 100 VAL A N 1
ATOM 742 C CA . VAL A 1 100 ? 8.004 -23.316 -35.444 1.00 85.12 100 VAL A CA 1
ATOM 743 C C . VAL A 1 100 ? 7.737 -24.751 -34.996 1.00 85.12 100 VAL A C 1
ATOM 745 O O . VAL A 1 100 ? 7.964 -25.084 -33.842 1.00 85.12 100 VAL A O 1
ATOM 748 N N . TRP A 1 101 ? 7.237 -25.602 -35.896 1.00 79.38 101 TRP A N 1
ATOM 749 C CA . TRP A 1 101 ? 7.012 -27.038 -35.637 1.00 79.38 101 TRP A CA 1
ATOM 750 C C . TRP A 1 101 ? 6.287 -27.361 -34.316 1.00 79.38 101 TRP A C 1
ATOM 752 O O . TRP A 1 101 ? 6.639 -28.313 -33.629 1.00 79.38 101 TRP A O 1
ATOM 762 N N . ASN A 1 102 ? 5.232 -26.600 -33.998 1.00 83.12 102 ASN A N 1
ATOM 763 C CA . ASN A 1 102 ? 4.403 -26.767 -32.794 1.00 83.12 102 ASN A CA 1
ATOM 764 C C . ASN A 1 102 ? 5.073 -26.358 -31.465 1.00 83.12 102 ASN A C 1
ATOM 766 O O . ASN A 1 102 ? 4.543 -26.662 -30.398 1.00 83.12 102 ASN A O 1
ATOM 770 N N . GLU A 1 103 ? 6.198 -25.641 -31.520 1.00 86.56 103 GLU A N 1
ATOM 771 C CA . GLU A 1 103 ? 6.878 -25.085 -30.350 1.00 86.56 103 GLU A CA 1
ATOM 772 C C . GLU A 1 103 ? 7.230 -23.601 -30.549 1.00 86.56 103 GLU A C 1
ATOM 774 O O . GLU A 1 103 ? 7.408 -23.107 -31.665 1.00 86.56 103 GLU A O 1
ATOM 779 N N . TRP A 1 104 ? 7.315 -22.855 -29.447 1.00 85.56 104 TRP A N 1
ATOM 780 C CA . TRP A 1 104 ? 7.759 -21.461 -29.454 1.00 85.56 104 TRP A CA 1
ATOM 781 C C . TRP A 1 104 ? 9.276 -21.399 -29.279 1.00 85.56 104 TRP A C 1
ATOM 783 O O . TRP A 1 104 ? 9.793 -21.765 -28.225 1.00 85.56 104 TRP A O 1
ATOM 793 N N . ALA A 1 105 ? 9.981 -20.895 -30.290 1.00 88.50 105 ALA A N 1
ATOM 794 C CA . ALA A 1 105 ? 11.434 -20.772 -30.302 1.00 88.50 105 ALA A CA 1
ATOM 795 C C . ALA A 1 105 ? 11.869 -19.320 -30.548 1.00 88.50 105 ALA A C 1
ATOM 797 O O . ALA A 1 105 ? 11.201 -18.563 -31.251 1.00 88.50 105 ALA A O 1
ATOM 798 N N . MET A 1 106 ? 13.006 -18.926 -29.973 1.00 90.50 106 MET A N 1
ATOM 799 C CA . MET A 1 106 ? 13.638 -17.634 -30.254 1.00 90.50 106 MET A CA 1
ATOM 800 C C . MET A 1 106 ? 14.524 -17.780 -31.491 1.00 90.50 106 MET A C 1
ATOM 802 O O . MET A 1 106 ? 15.528 -18.488 -31.438 1.00 90.50 106 MET A O 1
ATOM 806 N N . LEU A 1 107 ? 14.160 -17.123 -32.591 1.00 92.06 107 LEU A N 1
ATOM 807 C CA . LEU A 1 107 ? 14.911 -17.166 -33.846 1.00 92.06 107 LEU A CA 1
ATOM 808 C C . LEU A 1 107 ? 15.717 -15.882 -34.058 1.00 92.06 107 LEU A C 1
ATOM 810 O O . LEU A 1 107 ? 15.190 -14.809 -33.767 1.00 92.06 107 LEU A O 1
ATOM 814 N N . PRO A 1 108 ? 16.949 -15.955 -34.592 1.00 93.19 108 PRO A N 1
ATOM 815 C CA . PRO A 1 108 ? 17.727 -14.769 -34.941 1.00 93.19 108 PRO A CA 1
ATOM 816 C C . PRO A 1 108 ? 16.985 -13.856 -35.931 1.00 93.19 108 PRO A C 1
ATOM 818 O O . PRO A 1 108 ? 16.329 -14.330 -36.860 1.00 93.19 108 PRO A O 1
ATOM 821 N N . CYS A 1 109 ? 17.079 -12.541 -35.733 1.00 93.19 109 CYS A N 1
ATOM 822 C CA . CYS A 1 109 ? 16.455 -11.540 -36.596 1.00 93.19 109 CYS A CA 1
ATOM 823 C C . CYS A 1 109 ? 17.229 -10.211 -36.632 1.00 93.19 109 CYS A C 1
ATOM 825 O O . CYS A 1 109 ? 17.981 -9.880 -35.712 1.00 93.19 109 CYS A O 1
ATOM 827 N N . TRP A 1 110 ? 16.975 -9.419 -37.673 1.00 93.69 110 TRP A N 1
ATOM 828 C CA . TRP A 1 110 ? 17.438 -8.038 -37.823 1.00 93.69 110 TRP A CA 1
ATOM 829 C C . TRP A 1 110 ? 16.327 -7.059 -37.459 1.00 93.69 110 TRP A C 1
ATOM 831 O O . TRP A 1 110 ? 15.195 -7.199 -37.922 1.00 93.69 110 TRP A O 1
ATOM 841 N N . VAL A 1 111 ? 16.651 -6.051 -36.651 1.00 93.19 111 VAL A N 1
ATOM 842 C CA . VAL A 1 111 ? 15.713 -4.995 -36.243 1.00 93.19 111 VAL A CA 1
ATOM 843 C C . VAL A 1 111 ? 15.906 -3.777 -37.142 1.00 93.19 111 VAL A C 1
ATOM 845 O O . VAL A 1 111 ? 17.000 -3.227 -37.206 1.00 93.19 111 VAL A O 1
ATOM 848 N N . HIS A 1 112 ? 14.848 -3.354 -37.837 1.00 90.75 112 HIS A N 1
ATOM 849 C CA . HIS A 1 112 ? 14.915 -2.268 -38.826 1.00 90.75 112 HIS A CA 1
ATOM 850 C C . HIS A 1 112 ? 14.437 -0.926 -38.278 1.00 90.75 112 HIS A C 1
ATOM 852 O O . HIS A 1 112 ? 15.101 0.096 -38.438 1.00 90.75 112 HIS A O 1
ATOM 858 N N . SER A 1 113 ? 13.253 -0.912 -37.671 1.00 91.75 113 SER A N 1
ATOM 859 C CA . SER A 1 113 ? 12.624 0.312 -37.177 1.00 91.75 113 SER A CA 1
ATOM 860 C C . SER A 1 113 ? 11.656 0.028 -36.036 1.00 91.75 113 SER A C 1
ATOM 862 O O . SER A 1 113 ? 11.212 -1.106 -35.843 1.00 91.75 113 SER A O 1
ATOM 864 N N . TYR A 1 114 ? 11.319 1.076 -35.292 1.00 93.62 114 TYR A N 1
ATOM 865 C CA . TYR A 1 114 ? 10.283 1.066 -34.271 1.00 93.62 114 TYR A CA 1
ATOM 866 C C . TYR A 1 114 ? 9.163 2.028 -34.673 1.00 93.62 114 TYR A C 1
ATOM 868 O O . TYR A 1 114 ? 9.420 3.139 -35.131 1.00 93.62 114 TYR A O 1
ATOM 876 N N . ASP A 1 115 ? 7.920 1.579 -34.534 1.00 92.31 115 ASP A N 1
ATOM 877 C CA . ASP A 1 115 ? 6.723 2.380 -34.758 1.00 92.31 115 ASP A CA 1
ATOM 878 C C . ASP A 1 115 ? 6.104 2.760 -33.410 1.00 92.31 115 ASP A C 1
ATOM 880 O O . ASP A 1 115 ? 5.499 1.924 -32.732 1.00 92.31 115 ASP A O 1
ATOM 884 N N . ALA A 1 116 ? 6.236 4.036 -33.041 1.00 88.50 116 ALA A N 1
ATOM 885 C CA . ALA A 1 116 ? 5.723 4.573 -31.786 1.00 88.50 116 ALA A CA 1
ATOM 886 C C . ALA A 1 116 ? 4.186 4.574 -31.706 1.00 88.50 116 ALA A C 1
ATOM 888 O O . ALA A 1 116 ? 3.648 4.470 -30.606 1.00 88.50 116 ALA A O 1
ATOM 889 N N . GLN A 1 117 ? 3.465 4.645 -32.836 1.00 87.88 117 GLN A N 1
ATOM 890 C CA . GLN A 1 117 ? 1.994 4.658 -32.828 1.00 87.88 117 GLN A CA 1
ATOM 891 C C . GLN A 1 117 ? 1.414 3.288 -32.481 1.00 87.88 117 GLN A C 1
ATOM 893 O O . GLN A 1 117 ? 0.399 3.196 -31.796 1.00 87.88 117 GLN A O 1
ATOM 898 N N . THR A 1 118 ? 2.049 2.218 -32.965 1.00 86.81 118 THR A N 1
ATOM 899 C CA . THR A 1 118 ? 1.594 0.843 -32.711 1.00 86.81 118 THR A CA 1
ATOM 900 C C . THR A 1 118 ? 2.393 0.126 -31.624 1.00 86.81 118 THR A C 1
ATOM 902 O O . THR A 1 118 ? 2.040 -1.001 -31.263 1.00 86.81 118 THR A O 1
ATOM 905 N N . SER A 1 119 ? 3.443 0.770 -31.104 1.00 88.69 119 SER A N 1
ATOM 906 C CA . SER A 1 119 ? 4.412 0.233 -30.142 1.00 88.69 119 SER A CA 1
ATOM 907 C C . SER A 1 119 ? 4.998 -1.111 -30.590 1.00 88.69 119 SER A C 1
ATOM 909 O O . SER A 1 119 ? 5.008 -2.098 -29.845 1.00 88.69 119 SER A O 1
ATOM 911 N N . ARG A 1 120 ? 5.437 -1.180 -31.854 1.00 92.75 120 ARG A N 1
ATOM 912 C CA . ARG A 1 120 ? 5.964 -2.403 -32.479 1.00 92.75 120 ARG A CA 1
ATOM 913 C C . ARG A 1 120 ? 7.287 -2.162 -33.191 1.00 92.75 120 ARG A C 1
ATOM 915 O O . ARG A 1 120 ? 7.470 -1.156 -33.866 1.00 92.75 120 ARG A O 1
ATOM 922 N N . TYR A 1 121 ? 8.161 -3.155 -33.118 1.00 93.19 121 TYR A N 1
ATOM 923 C CA . TYR A 1 121 ? 9.389 -3.243 -33.895 1.00 93.19 121 TYR A CA 1
ATOM 924 C C . TYR A 1 121 ? 9.127 -3.964 -35.212 1.00 93.19 121 TYR A C 1
ATOM 926 O O . TYR A 1 121 ? 8.434 -4.986 -35.246 1.00 93.19 121 TYR A O 1
ATOM 934 N N . LEU A 1 122 ? 9.701 -3.449 -36.292 1.00 93.69 122 LEU A N 1
ATOM 935 C CA . LEU A 1 122 ? 9.790 -4.141 -37.567 1.00 93.69 122 LEU A CA 1
ATOM 936 C C . LEU A 1 122 ? 11.065 -4.984 -37.577 1.00 93.69 122 LEU A C 1
ATOM 938 O O . LEU A 1 122 ? 12.170 -4.441 -37.548 1.00 93.69 122 LEU A O 1
ATOM 942 N N . VAL A 1 123 ? 10.896 -6.302 -37.638 1.00 93.94 123 VAL A N 1
ATOM 943 C CA . VAL A 1 123 ? 12.000 -7.265 -37.658 1.00 93.94 123 VAL A CA 1
ATOM 944 C C . VAL A 1 123 ? 11.974 -8.106 -38.926 1.00 93.94 123 VAL A C 1
ATOM 946 O O . VAL A 1 123 ? 10.905 -8.363 -39.483 1.00 93.94 123 VAL A O 1
ATOM 949 N N . GLU A 1 124 ? 13.145 -8.537 -39.375 1.00 93.69 124 GLU A N 1
ATOM 950 C CA . GLU A 1 124 ? 13.344 -9.426 -40.520 1.00 93.69 124 GLU A CA 1
ATOM 951 C C . GLU A 1 124 ? 14.053 -10.703 -40.063 1.00 93.69 124 GLU A C 1
ATOM 953 O O . GLU A 1 124 ? 15.021 -10.639 -39.310 1.00 93.69 124 GLU A O 1
ATOM 958 N N . LEU A 1 125 ? 13.533 -11.859 -40.462 1.00 91.19 125 LEU A N 1
ATOM 959 C CA . LEU A 1 125 ? 14.093 -13.181 -40.166 1.00 91.19 125 LEU A CA 1
ATOM 960 C C . LEU A 1 125 ? 15.041 -13.638 -41.286 1.00 91.19 125 LEU A C 1
ATOM 962 O O . LEU A 1 125 ? 15.077 -13.048 -42.362 1.00 91.19 125 LEU A O 1
ATOM 966 N N . GLU A 1 126 ? 15.782 -14.724 -41.053 1.00 88.50 126 GLU A N 1
ATOM 967 C CA . GLU A 1 126 ? 16.716 -15.304 -42.039 1.00 88.50 126 GLU A CA 1
ATOM 968 C C . GLU A 1 126 ? 16.041 -15.763 -43.342 1.00 88.50 126 GLU A C 1
ATOM 970 O O . GLU A 1 126 ? 16.674 -15.787 -44.394 1.00 88.50 126 GLU A O 1
ATOM 975 N N . ASP A 1 127 ? 14.744 -16.071 -43.301 1.00 87.69 127 ASP A N 1
ATOM 976 C CA . ASP A 1 127 ? 13.925 -16.411 -44.472 1.00 87.69 127 ASP A CA 1
ATOM 977 C C . ASP A 1 127 ? 13.445 -15.175 -45.265 1.00 87.69 127 ASP A C 1
ATOM 979 O O . ASP A 1 127 ? 12.580 -15.295 -46.134 1.00 87.69 127 ASP A O 1
ATOM 983 N N . ALA A 1 128 ? 13.980 -13.988 -44.951 1.00 86.94 128 ALA A N 1
ATOM 984 C CA . ALA A 1 128 ? 13.567 -12.676 -45.452 1.00 86.94 128 ALA A CA 1
ATOM 985 C C . ALA A 1 128 ? 12.112 -12.289 -45.111 1.00 86.94 128 ALA A C 1
ATOM 987 O O . ALA A 1 128 ? 11.585 -11.292 -45.622 1.00 86.94 128 ALA A O 1
ATOM 988 N N . SER A 1 129 ? 11.435 -13.035 -44.229 1.00 90.12 129 SER A N 1
ATOM 989 C CA . SER A 1 129 ? 10.096 -12.672 -43.772 1.00 90.12 129 SER A CA 1
ATOM 990 C C . SER A 1 129 ? 10.162 -11.508 -42.784 1.00 90.12 129 SER A C 1
ATOM 992 O O . SER A 1 129 ? 10.969 -11.481 -41.852 1.00 90.12 129 SER A O 1
ATOM 994 N N . ARG A 1 130 ? 9.280 -10.521 -42.976 1.00 92.81 130 ARG A N 1
ATOM 995 C CA . ARG A 1 130 ? 9.179 -9.344 -42.104 1.00 92.81 130 ARG A CA 1
ATOM 996 C C . ARG A 1 130 ? 7.984 -9.451 -41.177 1.00 92.81 130 ARG A C 1
ATOM 998 O O . ARG A 1 130 ? 6.878 -9.768 -41.612 1.00 92.81 130 ARG A O 1
ATOM 1005 N N . LYS A 1 131 ? 8.190 -9.144 -39.898 1.00 92.19 131 LYS A N 1
ATOM 1006 C CA . LYS A 1 131 ? 7.155 -9.207 -38.860 1.00 92.19 131 LYS A CA 1
ATOM 1007 C C . LYS A 1 131 ? 7.162 -7.944 -38.016 1.00 92.19 131 LYS A C 1
ATOM 1009 O O . LYS A 1 131 ? 8.197 -7.324 -37.801 1.00 92.19 131 LYS A O 1
ATOM 1014 N N . ARG A 1 132 ? 5.978 -7.568 -37.536 1.00 92.62 132 ARG A N 1
ATOM 1015 C CA . ARG A 1 132 ? 5.806 -6.484 -36.566 1.00 92.62 132 ARG A CA 1
ATOM 1016 C C . ARG A 1 132 ? 5.544 -7.086 -35.199 1.00 92.62 132 ARG A C 1
ATOM 1018 O O . ARG A 1 132 ? 4.477 -7.666 -34.994 1.00 92.62 132 ARG A O 1
ATOM 1025 N N . VAL A 1 133 ? 6.496 -6.940 -34.289 1.00 91.81 133 VAL A N 1
ATOM 1026 C CA . VAL A 1 133 ? 6.469 -7.583 -32.972 1.00 91.81 133 VAL A CA 1
ATOM 1027 C C . VAL A 1 133 ? 6.517 -6.559 -31.852 1.00 91.81 133 VAL A C 1
ATOM 1029 O O . VAL A 1 133 ? 7.064 -5.472 -32.009 1.00 91.81 133 VAL A O 1
ATOM 1032 N N . LYS A 1 134 ? 5.903 -6.893 -30.721 1.00 91.12 134 LYS A N 1
ATOM 1033 C CA . LYS A 1 134 ? 6.000 -6.096 -29.496 1.00 91.12 134 LYS A CA 1
ATOM 1034 C C . LYS A 1 134 ? 7.290 -6.429 -28.746 1.00 91.12 134 LYS A C 1
ATOM 1036 O O . LYS A 1 134 ? 7.953 -7.420 -29.050 1.00 91.12 134 LYS A O 1
ATOM 1041 N N . ARG A 1 135 ? 7.614 -5.627 -27.733 1.00 90.50 135 ARG A N 1
ATOM 1042 C CA . ARG A 1 135 ? 8.867 -5.740 -26.981 1.00 90.50 135 ARG A CA 1
ATOM 1043 C C . ARG A 1 135 ? 9.072 -7.096 -26.294 1.00 90.50 135 ARG A C 1
ATOM 1045 O O . ARG A 1 135 ? 10.138 -7.671 -26.460 1.00 90.50 135 ARG A O 1
ATOM 1052 N N . LEU A 1 136 ? 8.068 -7.667 -25.616 1.00 89.50 136 LEU A N 1
ATOM 1053 C CA . LEU A 1 136 ? 8.207 -8.987 -24.962 1.00 89.50 136 LEU A CA 1
ATOM 1054 C C . LEU A 1 136 ? 8.482 -10.152 -25.929 1.00 89.50 136 LEU A C 1
ATOM 1056 O O . LEU A 1 136 ? 8.928 -11.211 -25.495 1.00 89.50 136 LEU A O 1
ATOM 1060 N N . ALA A 1 137 ? 8.207 -9.983 -27.223 1.00 90.38 137 ALA A N 1
ATOM 1061 C CA . ALA A 1 137 ? 8.499 -10.987 -28.240 1.00 90.38 137 ALA A CA 1
ATOM 1062 C C . ALA A 1 137 ? 9.902 -10.819 -28.853 1.00 90.38 137 ALA A C 1
ATOM 1064 O O . ALA A 1 137 ? 10.270 -11.608 -29.719 1.00 90.38 137 ALA A O 1
ATOM 1065 N N . LEU A 1 138 ? 10.673 -9.808 -28.438 1.00 92.00 138 LEU A N 1
ATOM 1066 C CA . LEU A 1 138 ? 11.968 -9.451 -29.009 1.00 92.00 138 LEU A CA 1
ATOM 1067 C C . LEU A 1 138 ? 13.027 -9.318 -27.910 1.00 92.00 138 LEU A C 1
ATOM 1069 O O . LEU A 1 138 ? 12.900 -8.486 -27.013 1.00 92.00 138 LEU A O 1
ATOM 1073 N N . ARG A 1 139 ? 14.102 -10.099 -28.021 1.00 92.88 139 ARG A N 1
ATOM 1074 C CA . ARG A 1 139 ? 15.283 -10.010 -27.156 1.00 92.88 139 ARG A CA 1
ATOM 1075 C C . ARG A 1 139 ? 16.462 -9.476 -27.958 1.00 92.88 139 ARG A C 1
ATOM 1077 O O . ARG A 1 139 ? 16.852 -10.106 -28.939 1.00 92.88 139 ARG A O 1
ATOM 1084 N N . PHE A 1 140 ? 17.052 -8.365 -27.536 1.00 92.25 140 PHE A N 1
ATOM 1085 C CA . PHE A 1 140 ? 18.246 -7.820 -28.186 1.00 92.25 140 PHE A CA 1
ATOM 1086 C C . PHE A 1 140 ? 19.494 -8.605 -27.771 1.00 92.25 140 PHE A C 1
ATOM 1088 O O . PHE A 1 140 ? 19.587 -9.062 -26.636 1.00 92.25 140 PHE A O 1
ATOM 1095 N N . ASN A 1 141 ? 20.478 -8.758 -28.660 1.00 90.44 141 ASN A N 1
ATOM 1096 C CA . ASN A 1 141 ? 21.721 -9.459 -28.306 1.00 90.44 141 ASN A CA 1
ATOM 1097 C C . ASN A 1 141 ? 22.591 -8.661 -27.321 1.00 90.44 141 ASN A C 1
ATOM 1099 O O . ASN A 1 141 ? 23.381 -9.250 -26.590 1.00 90.44 141 ASN A O 1
ATOM 1103 N N . ALA A 1 142 ? 22.436 -7.335 -27.306 1.00 87.75 142 ALA A N 1
ATOM 1104 C CA . ALA A 1 142 ? 23.093 -6.442 -26.354 1.00 87.75 142 ALA A CA 1
ATOM 1105 C C . ALA A 1 142 ? 22.403 -6.404 -24.970 1.00 87.75 142 ALA A C 1
ATOM 1107 O O . ALA A 1 142 ? 22.947 -5.822 -24.037 1.00 87.75 142 ALA A O 1
ATOM 1108 N N . GLU A 1 143 ? 21.223 -7.017 -24.822 1.00 88.75 143 GLU A N 1
ATOM 1109 C CA . GLU A 1 143 ? 20.505 -7.156 -23.548 1.00 88.75 143 GLU A CA 1
ATOM 1110 C C . GLU A 1 143 ? 20.963 -8.427 -22.807 1.00 88.75 143 GLU A C 1
ATOM 1112 O O . GLU A 1 143 ? 21.199 -9.465 -23.430 1.00 88.75 143 GLU A O 1
ATOM 1117 N N . ASP A 1 144 ? 21.056 -8.382 -21.471 1.00 87.56 144 ASP A N 1
ATOM 1118 C CA . ASP A 1 144 ? 21.352 -9.576 -20.666 1.00 87.56 144 ASP A CA 1
ATOM 1119 C C . ASP A 1 144 ? 20.197 -10.599 -20.778 1.00 87.56 144 ASP A C 1
ATOM 1121 O O . ASP A 1 144 ? 19.054 -10.291 -20.407 1.00 87.56 144 ASP A O 1
ATOM 1125 N N . PRO A 1 145 ? 20.463 -11.844 -21.229 1.00 88.50 145 PRO A N 1
ATOM 1126 C CA . PRO A 1 145 ? 19.452 -12.892 -21.313 1.00 88.50 145 PRO A CA 1
ATOM 1127 C C . PRO A 1 145 ? 18.698 -13.156 -20.002 1.00 88.50 145 PRO A C 1
ATOM 1129 O O . PRO A 1 145 ? 17.515 -13.504 -20.051 1.00 88.50 145 PRO A O 1
ATOM 1132 N N . ASN A 1 146 ? 19.347 -12.992 -18.844 1.00 88.69 146 ASN A N 1
ATOM 1133 C CA . ASN A 1 146 ? 18.726 -13.226 -17.538 1.00 88.69 146 ASN A CA 1
ATOM 1134 C C . ASN A 1 146 ? 17.722 -12.128 -17.172 1.00 88.69 146 ASN A C 1
ATOM 1136 O O . ASN A 1 146 ? 16.675 -12.416 -16.584 1.00 88.69 146 ASN A O 1
ATOM 1140 N N . VAL A 1 147 ? 18.010 -10.881 -17.554 1.00 86.94 147 VAL A N 1
ATOM 1141 C CA . VAL A 1 147 ? 17.112 -9.737 -17.346 1.00 86.94 147 VAL A CA 1
ATOM 1142 C C . VAL A 1 147 ? 15.863 -9.902 -18.209 1.00 86.94 147 VAL A C 1
ATOM 1144 O O . VAL A 1 147 ? 14.747 -9.822 -17.695 1.00 86.94 147 VAL A O 1
ATOM 1147 N N . PHE A 1 148 ? 16.031 -10.262 -19.485 1.00 88.44 148 PHE A N 1
ATOM 1148 C CA . PHE A 1 148 ? 14.902 -10.545 -20.373 1.00 88.44 148 PHE A CA 1
ATOM 1149 C C . PHE A 1 148 ? 14.044 -11.719 -19.868 1.00 88.44 148 PHE A C 1
ATOM 1151 O O . PHE A 1 148 ? 12.814 -11.631 -19.828 1.00 88.44 148 PHE A O 1
ATOM 1158 N N . ALA A 1 149 ? 14.673 -12.815 -19.428 1.00 87.75 149 ALA A N 1
ATOM 1159 C CA . ALA A 1 149 ? 13.953 -13.952 -18.851 1.00 87.75 149 ALA A CA 1
ATOM 1160 C C . ALA A 1 149 ? 13.158 -13.552 -17.592 1.00 87.75 149 ALA A C 1
ATOM 1162 O O . ALA A 1 149 ? 11.994 -13.939 -17.447 1.00 87.75 149 ALA A O 1
ATOM 1163 N N . SER A 1 150 ? 13.751 -12.728 -16.723 1.00 88.19 150 SER A N 1
ATOM 1164 C CA . SER A 1 150 ? 13.105 -12.197 -15.516 1.00 88.19 150 SER A CA 1
ATOM 1165 C C . SER A 1 150 ? 11.927 -11.275 -15.840 1.00 88.19 150 SER A C 1
ATOM 1167 O O . SER A 1 150 ? 10.887 -11.367 -15.184 1.00 88.19 150 SER A O 1
ATOM 1169 N N . ARG A 1 151 ? 12.031 -10.452 -16.890 1.00 89.56 151 ARG A N 1
ATOM 1170 C CA . ARG A 1 151 ? 10.933 -9.614 -17.393 1.00 89.56 151 ARG A CA 1
ATOM 1171 C C . ARG A 1 151 ? 9.742 -10.456 -17.845 1.00 89.56 151 ARG A C 1
ATOM 1173 O O . ARG A 1 151 ? 8.618 -10.238 -17.392 1.00 89.56 151 ARG A O 1
ATOM 1180 N N . VAL A 1 152 ? 9.981 -11.472 -18.681 1.00 88.75 152 VAL A N 1
ATOM 1181 C CA . VAL A 1 152 ? 8.925 -12.383 -19.162 1.00 88.75 152 VAL A CA 1
ATOM 1182 C C . VAL A 1 152 ? 8.286 -13.150 -18.000 1.00 88.75 152 VAL A C 1
ATOM 1184 O O . VAL A 1 152 ? 7.061 -13.283 -17.951 1.00 88.75 152 VAL A O 1
ATOM 1187 N N . ALA A 1 153 ? 9.090 -13.641 -17.052 1.00 88.69 153 ALA A N 1
ATOM 1188 C CA . ALA A 1 153 ? 8.593 -14.327 -15.861 1.00 88.69 153 ALA A CA 1
ATOM 1189 C C . ALA A 1 153 ? 7.727 -13.402 -14.990 1.00 88.69 153 ALA A C 1
ATOM 1191 O O . ALA A 1 153 ? 6.639 -13.800 -14.575 1.00 88.69 153 ALA A O 1
ATOM 1192 N N . THR A 1 154 ? 8.158 -12.155 -14.790 1.00 87.88 154 THR A N 1
ATOM 1193 C CA . THR A 1 154 ? 7.405 -11.126 -14.058 1.00 87.88 154 THR A CA 1
ATOM 1194 C C . THR A 1 154 ? 6.064 -10.838 -14.723 1.00 87.88 154 THR A C 1
ATOM 1196 O O . THR A 1 154 ? 5.038 -10.852 -14.048 1.00 87.88 154 THR A O 1
ATOM 1199 N N . CYS A 1 155 ? 6.032 -10.655 -16.045 1.00 86.88 155 CYS A N 1
ATOM 1200 C CA . CYS A 1 155 ? 4.781 -10.422 -16.772 1.00 86.88 155 CYS A CA 1
ATOM 1201 C C . CYS A 1 155 ? 3.824 -11.618 -16.652 1.00 86.88 155 CYS A C 1
ATOM 1203 O O . CYS A 1 155 ? 2.628 -11.436 -16.425 1.00 86.88 155 CYS A O 1
ATOM 1205 N N . LYS A 1 156 ? 4.343 -12.853 -16.750 1.00 88.50 156 LYS A N 1
ATOM 1206 C CA . LYS A 1 156 ? 3.546 -14.078 -16.553 1.00 88.50 156 LYS A CA 1
ATOM 1207 C C . LYS A 1 156 ? 2.985 -14.165 -15.135 1.00 88.50 156 LYS A C 1
ATOM 1209 O O . LYS A 1 156 ? 1.818 -14.509 -14.974 1.00 88.50 156 LYS A O 1
ATOM 1214 N N . ALA A 1 157 ? 3.789 -13.827 -14.129 1.00 86.94 157 ALA A N 1
ATOM 1215 C CA . ALA A 1 157 ? 3.360 -13.804 -12.736 1.00 86.94 157 ALA A CA 1
ATOM 1216 C C . ALA A 1 157 ? 2.292 -12.726 -12.482 1.00 86.94 157 ALA A C 1
ATOM 1218 O O . ALA A 1 157 ? 1.273 -13.028 -11.866 1.00 86.94 157 ALA A O 1
ATOM 1219 N N . LYS A 1 158 ? 2.477 -11.503 -13.008 1.00 86.12 158 LYS A N 1
ATOM 1220 C CA . LYS A 1 158 ? 1.488 -10.410 -12.942 1.00 86.12 158 LYS A CA 1
ATOM 1221 C C . LYS A 1 158 ? 0.160 -10.838 -13.582 1.00 86.12 158 LYS A C 1
ATOM 1223 O O . LYS A 1 158 ? -0.881 -10.729 -12.941 1.00 86.12 158 LYS A O 1
ATOM 1228 N N . LYS A 1 159 ? 0.198 -11.414 -14.791 1.00 86.62 159 LYS A N 1
ATOM 1229 C CA . LYS A 1 159 ? -0.995 -11.941 -15.473 1.00 86.62 159 LYS A CA 1
ATOM 1230 C C . LYS A 1 159 ? -1.705 -13.019 -14.647 1.00 86.62 159 LYS A C 1
ATOM 1232 O O . LYS A 1 159 ? -2.896 -12.888 -14.387 1.00 86.62 159 LYS A O 1
ATOM 1237 N N . ALA A 1 160 ? -0.972 -14.036 -14.189 1.00 86.81 160 ALA A N 1
ATOM 1238 C CA . ALA A 1 160 ? -1.532 -15.114 -13.374 1.00 86.81 160 ALA A CA 1
ATOM 1239 C C . ALA A 1 160 ? -2.147 -14.593 -12.063 1.00 86.81 160 ALA A C 1
ATOM 1241 O O . ALA A 1 160 ? -3.179 -15.091 -11.617 1.00 86.81 160 ALA A O 1
ATOM 1242 N N . HIS A 1 161 ? -1.544 -13.567 -11.455 1.00 86.06 161 HIS A N 1
ATOM 1243 C CA . HIS A 1 161 ? -2.083 -12.919 -10.264 1.00 86.06 161 HIS A CA 1
ATOM 1244 C C . HIS A 1 161 ? -3.414 -12.208 -10.545 1.00 86.06 161 HIS A C 1
ATOM 1246 O O . HIS A 1 161 ? -4.372 -12.404 -9.799 1.00 86.06 161 HIS A O 1
ATOM 1252 N N . CYS A 1 162 ? -3.502 -11.431 -11.628 1.00 84.94 162 CYS A N 1
ATOM 1253 C CA . CYS A 1 162 ? -4.740 -10.754 -12.016 1.00 84.94 162 CYS A CA 1
ATOM 1254 C C . CYS A 1 162 ? -5.855 -11.749 -12.384 1.00 84.94 162 CYS A C 1
ATOM 1256 O O . CYS A 1 162 ? -6.989 -11.585 -11.937 1.00 84.94 162 CYS A O 1
ATOM 1258 N N . GLU A 1 163 ? -5.537 -12.817 -13.123 1.00 87.75 163 GLU A N 1
ATOM 1259 C CA . GLU A 1 163 ? -6.483 -13.904 -13.422 1.00 87.75 163 GLU A CA 1
ATOM 1260 C C . GLU A 1 163 ? -6.984 -14.575 -12.134 1.00 87.75 163 GLU A C 1
ATOM 1262 O O . GLU A 1 163 ? -8.182 -14.811 -11.967 1.00 87.75 163 GLU A O 1
ATOM 1267 N N . LEU A 1 164 ? -6.089 -14.835 -11.174 1.00 87.00 164 LEU A N 1
ATOM 1268 C CA . LEU A 1 164 ? -6.458 -15.402 -9.878 1.00 87.00 164 LEU A CA 1
ATOM 1269 C C . LEU A 1 164 ? -7.379 -14.465 -9.081 1.00 87.00 164 LEU A C 1
ATOM 1271 O O . LEU A 1 164 ? -8.361 -14.933 -8.503 1.00 87.00 164 LEU A O 1
ATOM 1275 N N . GLN A 1 165 ? -7.093 -13.159 -9.060 1.00 87.31 165 GLN A N 1
ATOM 1276 C CA . GLN A 1 165 ? -7.946 -12.149 -8.418 1.00 87.31 165 GLN A CA 1
ATOM 1277 C C . GLN A 1 165 ? -9.338 -12.111 -9.043 1.00 87.31 165 GLN A C 1
ATOM 1279 O O . GLN A 1 165 ? -10.338 -12.123 -8.325 1.00 87.31 165 GLN A O 1
ATOM 1284 N N . GLN A 1 166 ? -9.417 -12.119 -10.370 1.00 87.19 166 GLN A N 1
ATOM 1285 C CA . GLN A 1 166 ? -10.693 -12.098 -11.067 1.00 87.19 166 GLN A CA 1
ATOM 1286 C C . GLN A 1 166 ? -11.505 -13.373 -10.810 1.00 87.19 166 GLN A C 1
ATOM 1288 O O . GLN A 1 166 ? -12.688 -13.296 -10.475 1.00 87.19 166 GLN A O 1
ATOM 1293 N N . ASN A 1 167 ? -10.868 -14.543 -10.883 1.00 90.00 167 ASN A N 1
ATOM 1294 C CA . ASN A 1 167 ? -11.502 -15.815 -10.540 1.00 90.00 167 ASN A CA 1
ATOM 1295 C C . ASN A 1 167 ? -12.022 -15.818 -9.099 1.00 90.00 167 ASN A C 1
ATOM 1297 O O . ASN A 1 167 ? -13.094 -16.356 -8.824 1.00 90.00 167 ASN A O 1
ATOM 1301 N N . PHE A 1 168 ? -11.294 -15.182 -8.181 1.00 90.56 168 PHE 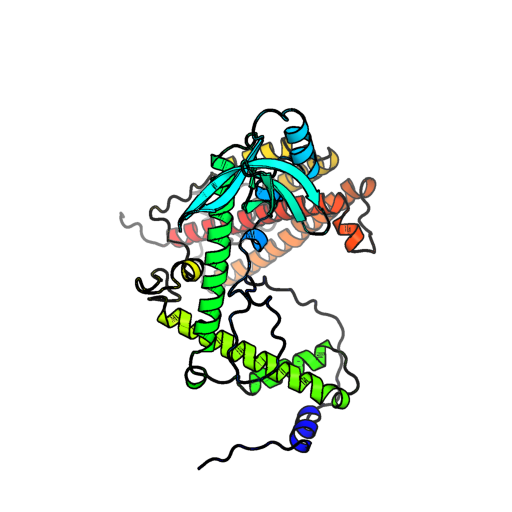A N 1
ATOM 1302 C CA . PHE A 1 168 ? -11.725 -15.044 -6.799 1.00 90.56 168 PHE A CA 1
ATOM 1303 C C . PHE A 1 168 ? -12.945 -14.125 -6.651 1.00 90.56 168 PHE A C 1
ATOM 1305 O O . PHE A 1 168 ? -13.889 -14.476 -5.944 1.00 90.56 168 PHE A O 1
ATOM 1312 N N . ILE A 1 169 ? -12.985 -12.993 -7.361 1.00 88.25 169 ILE A N 1
ATOM 1313 C CA . ILE A 1 169 ? -14.158 -12.105 -7.393 1.00 88.25 169 ILE A CA 1
ATOM 1314 C C . ILE A 1 169 ? -15.379 -12.856 -7.935 1.00 88.25 169 ILE A C 1
ATOM 1316 O O . ILE A 1 169 ? -16.430 -12.856 -7.293 1.00 88.25 169 ILE A O 1
ATOM 1320 N N . HIS A 1 170 ? -15.237 -13.564 -9.060 1.00 90.25 170 HIS A N 1
ATOM 1321 C CA . HIS A 1 170 ? -16.318 -14.379 -9.618 1.00 90.25 170 HIS A CA 1
ATOM 1322 C C . HIS A 1 170 ? -16.779 -15.467 -8.643 1.00 90.25 170 HIS A C 1
ATOM 1324 O O . HIS A 1 170 ? -17.982 -15.670 -8.470 1.00 90.25 170 HIS A O 1
ATOM 1330 N N . PHE A 1 171 ? -15.844 -16.120 -7.949 1.00 91.88 171 PHE A N 1
ATOM 1331 C CA . PHE A 1 171 ? -16.165 -17.097 -6.915 1.00 91.88 171 PHE A CA 1
ATOM 1332 C C . PHE A 1 171 ? -17.010 -16.484 -5.789 1.00 91.88 171 PHE A C 1
ATOM 1334 O O . PHE A 1 171 ? -18.019 -17.078 -5.404 1.00 91.88 171 PHE A O 1
ATOM 1341 N N . ILE A 1 172 ? -16.668 -15.284 -5.304 1.00 91.62 172 ILE A N 1
ATOM 1342 C CA . ILE A 1 172 ? -17.457 -14.567 -4.288 1.00 91.62 172 ILE A CA 1
ATOM 1343 C C . ILE A 1 172 ? -18.842 -14.206 -4.835 1.00 91.62 172 ILE A C 1
ATOM 1345 O O . ILE A 1 172 ? -19.845 -14.444 -4.163 1.00 91.62 172 ILE A O 1
ATOM 1349 N N . MET A 1 173 ? -18.922 -13.660 -6.051 1.00 88.75 173 MET A N 1
ATOM 1350 C CA . MET A 1 173 ? -20.194 -13.264 -6.666 1.00 88.75 173 MET A CA 1
ATOM 1351 C C . MET A 1 173 ? -21.136 -14.456 -6.869 1.00 88.75 173 MET A C 1
ATOM 1353 O O . MET A 1 173 ? -22.338 -14.316 -6.651 1.00 88.75 173 MET A O 1
ATOM 1357 N N . SER A 1 174 ? -20.587 -15.627 -7.211 1.00 91.12 174 SER A N 1
ATOM 1358 C CA . SER A 1 174 ? -21.346 -16.867 -7.417 1.00 91.12 174 SER A CA 1
ATOM 1359 C C . SER A 1 174 ? -21.952 -17.463 -6.139 1.00 91.12 174 SER A C 1
ATOM 1361 O O . SER A 1 174 ? -22.818 -18.333 -6.224 1.00 91.12 174 SER A O 1
ATOM 1363 N N . GLN A 1 175 ? -21.530 -17.007 -4.951 1.00 92.31 175 GLN A N 1
ATOM 1364 C CA . GLN A 1 175 ? -22.122 -17.461 -3.693 1.00 92.31 175 GLN A CA 1
ATOM 1365 C C . GLN A 1 175 ? -23.592 -17.033 -3.603 1.00 92.31 175 GLN A C 1
ATOM 1367 O O . GLN A 1 175 ? -23.957 -15.941 -4.038 1.00 92.31 175 GLN A O 1
ATOM 1372 N N . SER A 1 176 ? -24.435 -17.871 -2.998 1.00 91.38 176 SER A N 1
ATOM 1373 C CA . SER A 1 176 ? -25.866 -17.580 -2.841 1.00 91.38 176 SER A CA 1
ATOM 1374 C C . SER A 1 176 ? -26.113 -16.366 -1.940 1.00 91.38 176 SER A C 1
ATOM 1376 O O . SER A 1 176 ? -25.551 -16.270 -0.847 1.00 91.38 176 SER A O 1
ATOM 1378 N N . ASP A 1 177 ? -27.016 -15.475 -2.359 1.00 88.12 177 ASP A N 1
ATOM 1379 C CA . ASP A 1 177 ? -27.476 -14.328 -1.559 1.00 88.12 177 ASP A CA 1
ATOM 1380 C C . ASP A 1 177 ? -28.159 -14.768 -0.258 1.00 88.12 177 ASP A C 1
ATOM 1382 O O . ASP A 1 177 ? -28.119 -14.049 0.734 1.00 88.12 177 ASP A O 1
ATOM 1386 N N . GLY A 1 178 ? -28.731 -15.977 -0.219 1.00 88.19 178 GLY A N 1
ATOM 1387 C CA . GLY A 1 178 ? -29.355 -16.527 0.988 1.00 88.19 178 GLY A CA 1
ATOM 1388 C C . GLY A 1 178 ? -28.370 -16.812 2.128 1.00 88.19 178 GLY A C 1
ATOM 1389 O O . GLY A 1 178 ? -28.799 -17.070 3.250 1.00 88.19 178 GLY A O 1
ATOM 1390 N N . LEU A 1 179 ? -27.061 -16.769 1.860 1.00 85.25 179 LEU A N 1
ATOM 1391 C CA . LEU A 1 179 ? -26.016 -16.926 2.874 1.00 85.25 179 LEU A CA 1
ATOM 1392 C C . LEU A 1 179 ? -25.735 -15.633 3.646 1.00 85.25 179 LEU A C 1
ATOM 1394 O O . LEU A 1 179 ? -25.001 -15.669 4.635 1.00 85.25 179 LEU A O 1
ATOM 1398 N N . VAL A 1 180 ? -26.275 -14.498 3.195 1.00 89.19 180 VAL A N 1
ATOM 1399 C CA . VAL A 1 180 ? -26.018 -13.189 3.792 1.00 89.19 180 VAL A CA 1
ATOM 1400 C C . VAL A 1 180 ? -27.319 -12.491 4.158 1.00 89.19 180 VAL A C 1
ATOM 1402 O O . VAL A 1 180 ? -28.297 -12.500 3.415 1.00 89.19 180 VAL A O 1
ATOM 1405 N N . SER A 1 181 ? -27.335 -11.859 5.329 1.00 87.69 181 SER A N 1
ATOM 1406 C CA . SER A 1 181 ? -28.464 -11.020 5.720 1.00 87.69 181 SER A CA 1
ATOM 1407 C C . SER A 1 181 ? -28.515 -9.784 4.821 1.00 87.69 181 SER A C 1
ATOM 1409 O O . SER A 1 181 ? -27.465 -9.198 4.561 1.00 87.69 181 SER A O 1
ATOM 1411 N N . PRO A 1 182 ? -29.697 -9.345 4.360 1.00 86.44 182 PRO A N 1
ATOM 1412 C CA . PRO A 1 182 ? -29.817 -8.088 3.637 1.00 86.44 182 PRO A CA 1
ATOM 1413 C C . PRO A 1 182 ? -29.503 -6.905 4.560 1.00 86.44 182 PRO A C 1
ATOM 1415 O O . PRO A 1 182 ? -29.697 -6.978 5.775 1.00 86.44 182 PRO A O 1
ATOM 1418 N N . MET A 1 183 ? -29.068 -5.789 3.969 1.00 87.69 183 MET A N 1
ATOM 1419 C CA . MET A 1 183 ? -28.835 -4.547 4.708 1.00 87.69 183 MET A CA 1
ATOM 1420 C C . MET A 1 183 ? -30.097 -4.134 5.475 1.00 87.69 183 MET A C 1
ATOM 1422 O O . MET A 1 183 ? -31.186 -4.043 4.887 1.00 87.69 183 MET A O 1
ATOM 1426 N N . GLN A 1 184 ? -29.927 -3.861 6.770 1.00 89.38 184 GLN A N 1
ATOM 1427 C CA . GLN A 1 184 ? -31.025 -3.518 7.666 1.00 89.38 184 GLN A CA 1
ATOM 1428 C C . GLN A 1 184 ? -31.645 -2.174 7.293 1.00 89.38 184 GLN A C 1
ATOM 1430 O O . GLN A 1 184 ? -30.999 -1.316 6.689 1.00 89.38 184 GLN A O 1
ATOM 1435 N N . ARG A 1 185 ? -32.915 -1.984 7.663 1.00 87.75 185 ARG A N 1
ATOM 1436 C CA . ARG A 1 185 ? -33.629 -0.731 7.396 1.00 87.75 185 ARG A CA 1
ATOM 1437 C C . ARG A 1 185 ? -32.905 0.451 8.037 1.00 87.75 185 ARG A C 1
ATOM 1439 O O . ARG A 1 185 ? -32.544 1.369 7.318 1.00 87.75 185 ARG A O 1
ATOM 1446 N N . GLU A 1 186 ? -32.608 0.365 9.329 1.00 88.31 186 GLU A N 1
ATOM 1447 C CA . GLU A 1 186 ? -31.936 1.413 10.116 1.00 88.31 186 GLU A CA 1
ATOM 1448 C C . GLU A 1 186 ? -30.642 1.916 9.453 1.00 88.31 186 GLU A C 1
ATOM 1450 O O . GLU A 1 186 ? -30.430 3.118 9.332 1.00 88.31 186 GLU A O 1
ATOM 1455 N N . GLN A 1 187 ? -29.828 1.009 8.904 1.00 84.94 187 GLN A N 1
ATOM 1456 C CA . GLN A 1 187 ? -28.584 1.356 8.204 1.00 84.94 187 GLN A CA 1
ATOM 1457 C C . GLN A 1 187 ? -28.831 2.170 6.923 1.00 84.94 187 GLN A C 1
ATOM 1459 O O . GLN A 1 187 ? -28.070 3.084 6.606 1.00 84.94 187 GLN A O 1
ATOM 1464 N N . LYS A 1 188 ? -29.910 1.869 6.188 1.00 86.06 188 LYS A N 1
ATOM 1465 C CA . LYS A 1 188 ? -30.311 2.651 5.007 1.00 86.06 188 LYS A CA 1
ATOM 1466 C C . LYS A 1 188 ? -30.790 4.037 5.418 1.00 86.06 188 LYS A C 1
ATOM 1468 O O . LYS A 1 188 ? -30.472 5.012 4.745 1.00 86.06 188 LYS A O 1
ATOM 1473 N N . GLU A 1 189 ? -31.529 4.130 6.522 1.00 84.81 189 GLU A N 1
ATOM 1474 C CA . GLU A 1 189 ? -32.021 5.404 7.055 1.00 84.81 189 GLU A CA 1
ATOM 1475 C C . GLU A 1 189 ? -30.868 6.298 7.525 1.00 84.81 189 GLU A C 1
ATOM 1477 O O . GLU A 1 189 ? -30.880 7.503 7.273 1.00 84.81 189 GLU A O 1
ATOM 1482 N N . ASP A 1 190 ? -29.842 5.718 8.149 1.00 84.12 190 ASP A N 1
ATOM 1483 C CA . ASP A 1 190 ? -28.614 6.425 8.518 1.00 84.12 190 ASP A CA 1
ATOM 1484 C C . ASP A 1 190 ? -27.878 6.968 7.295 1.00 84.12 190 ASP A C 1
ATOM 1486 O O . ASP A 1 190 ? -27.477 8.134 7.288 1.00 84.12 190 ASP A O 1
ATOM 1490 N N . PHE A 1 191 ? -27.745 6.161 6.239 1.00 82.75 191 PHE A N 1
ATOM 1491 C CA . PHE A 1 191 ? -27.097 6.600 5.007 1.00 82.75 191 PHE A CA 1
ATOM 1492 C C . PHE A 1 191 ? -27.865 7.745 4.339 1.00 82.75 191 PHE A C 1
ATOM 1494 O O . PHE A 1 191 ? -27.278 8.773 4.003 1.00 82.75 191 PHE A O 1
ATOM 1501 N N . ILE A 1 192 ? -29.191 7.616 4.216 1.00 83.25 192 ILE A N 1
ATOM 1502 C CA . ILE A 1 192 ? -30.051 8.667 3.653 1.00 83.25 192 ILE A CA 1
ATOM 1503 C C . ILE A 1 192 ? -29.909 9.958 4.467 1.00 83.25 192 ILE A C 1
ATOM 1505 O O . ILE A 1 192 ? -29.696 11.022 3.886 1.00 83.25 192 ILE A O 1
ATOM 1509 N N . ARG A 1 193 ? -29.954 9.879 5.805 1.00 82.38 193 ARG A N 1
ATOM 1510 C CA . ARG A 1 193 ? -29.747 11.044 6.680 1.00 82.38 193 ARG A CA 1
ATOM 1511 C C . ARG A 1 193 ? -28.387 11.693 6.442 1.00 82.38 193 ARG A C 1
ATOM 1513 O O . ARG A 1 193 ? -28.321 12.908 6.273 1.00 82.38 193 ARG A O 1
ATOM 1520 N N . GLN A 1 194 ? -27.311 10.911 6.380 1.00 81.00 194 GLN A N 1
ATOM 1521 C CA . GLN A 1 194 ? -25.969 11.442 6.121 1.00 81.00 194 GLN A CA 1
ATOM 1522 C C . GLN A 1 194 ? -25.859 12.112 4.748 1.00 81.00 194 GLN A C 1
ATOM 1524 O O . GLN A 1 194 ? -25.288 13.201 4.655 1.00 81.00 194 GLN A O 1
ATOM 1529 N N . CYS A 1 195 ? -26.433 11.509 3.704 1.00 77.62 195 CYS A N 1
ATOM 1530 C CA . CYS A 1 195 ? -26.487 12.105 2.374 1.00 77.62 195 CYS A CA 1
ATOM 1531 C C . CYS A 1 195 ? -27.209 13.449 2.401 1.00 77.62 195 CYS A C 1
ATOM 1533 O O . CYS A 1 195 ? -26.644 14.434 1.932 1.00 77.62 195 CYS A O 1
ATOM 1535 N N . MET A 1 196 ? -28.397 13.524 3.003 1.00 75.75 196 MET A N 1
ATOM 1536 C CA . MET A 1 196 ? -29.183 14.761 3.080 1.00 75.75 196 MET A CA 1
ATOM 1537 C C . MET A 1 196 ? -28.487 15.854 3.904 1.00 75.75 196 MET A C 1
ATOM 1539 O O . MET A 1 196 ? -28.491 17.017 3.509 1.00 75.75 196 MET A O 1
ATOM 1543 N N . HIS A 1 197 ? -27.835 15.494 5.015 1.00 74.94 197 HIS A N 1
ATOM 1544 C CA . HIS A 1 197 ? -27.133 16.457 5.869 1.00 74.94 197 HIS A CA 1
ATOM 1545 C C . HIS A 1 197 ? -25.860 17.026 5.236 1.00 74.94 197 HIS A C 1
ATOM 1547 O O . HIS A 1 197 ? -25.554 18.196 5.448 1.00 74.94 197 HIS A O 1
ATOM 1553 N N . ARG A 1 198 ? -25.104 16.223 4.477 1.00 66.94 198 ARG A N 1
ATOM 1554 C CA . ARG A 1 198 ? -23.825 16.658 3.886 1.00 66.94 198 ARG A CA 1
ATOM 1555 C C . ARG A 1 198 ? -23.967 17.365 2.542 1.00 66.94 198 ARG A C 1
ATOM 1557 O O . ARG A 1 198 ? -23.042 18.058 2.137 1.00 66.94 198 ARG A O 1
ATOM 1564 N N . SER A 1 199 ? -25.085 17.174 1.846 1.00 63.03 199 SER A N 1
ATOM 1565 C CA . SER A 1 199 ? -25.273 17.686 0.483 1.00 63.03 199 SER A CA 1
ATOM 1566 C C . SER A 1 199 ? -25.984 19.040 0.403 1.00 63.03 199 SER A C 1
ATOM 1568 O O . SER A 1 199 ? -26.108 19.563 -0.698 1.00 63.03 199 SER A O 1
ATOM 1570 N N . HIS A 1 200 ? -26.407 19.631 1.533 1.00 64.38 200 HIS A N 1
ATOM 1571 C CA . HIS A 1 200 ? -27.132 20.916 1.578 1.00 64.38 200 HIS A CA 1
ATOM 1572 C C . HIS A 1 200 ? -28.280 20.998 0.551 1.00 64.38 200 HIS A C 1
ATOM 1574 O O . HIS A 1 200 ? -28.484 22.019 -0.097 1.00 64.38 200 HIS A O 1
ATOM 1580 N N . VAL A 1 201 ? -29.002 19.892 0.357 1.00 63.00 201 VAL A N 1
ATOM 1581 C CA . VAL A 1 201 ? -30.055 19.795 -0.658 1.00 63.00 201 VAL A CA 1
ATOM 1582 C C . VAL A 1 201 ? -31.319 20.492 -0.155 1.00 63.00 201 VAL A C 1
ATOM 1584 O O . VAL A 1 201 ? -31.997 19.984 0.739 1.00 63.00 201 VAL A O 1
ATOM 1587 N N . ASP A 1 202 ? -31.644 21.637 -0.758 1.00 59.34 202 ASP A N 1
ATOM 1588 C CA . ASP A 1 202 ? -32.808 22.461 -0.400 1.00 59.34 202 ASP A CA 1
ATOM 1589 C C . ASP A 1 202 ? -34.155 21.828 -0.814 1.00 59.34 202 ASP A C 1
ATOM 1591 O O . ASP A 1 202 ? -35.183 22.078 -0.182 1.00 59.34 202 ASP A O 1
ATOM 1595 N N . GLU A 1 203 ? -34.165 20.938 -1.818 1.00 65.50 203 GLU A N 1
ATOM 1596 C CA . GLU A 1 203 ? -35.373 20.255 -2.308 1.00 65.50 203 GLU A CA 1
ATOM 1597 C C . GLU A 1 203 ? -35.202 18.729 -2.356 1.00 65.50 203 GLU A C 1
ATOM 1599 O O . GLU A 1 203 ? -34.869 18.134 -3.377 1.00 65.50 203 GLU A O 1
ATOM 1604 N N . ALA A 1 204 ? -35.502 18.050 -1.247 1.00 60.97 204 ALA A N 1
ATOM 1605 C CA . ALA A 1 204 ? -35.360 16.593 -1.119 1.00 60.97 204 ALA A CA 1
ATOM 1606 C C . ALA A 1 204 ? -36.106 15.765 -2.190 1.00 60.97 204 ALA A C 1
ATOM 1608 O O . ALA A 1 204 ? -35.752 14.614 -2.441 1.00 60.97 204 ALA A O 1
ATOM 1609 N N . ARG A 1 205 ? -37.135 16.336 -2.833 1.00 66.38 205 ARG A N 1
ATOM 1610 C CA . ARG A 1 205 ? -37.974 15.652 -3.831 1.00 66.38 205 ARG A CA 1
ATOM 1611 C C . ARG A 1 205 ? -37.290 15.462 -5.187 1.00 66.38 205 ARG A C 1
ATOM 1613 O O . ARG A 1 205 ? -37.585 14.479 -5.858 1.00 66.38 205 ARG A O 1
ATOM 1620 N N . SER A 1 206 ? -36.374 16.345 -5.585 1.00 69.38 206 SER A N 1
ATOM 1621 C CA . SER A 1 206 ? -35.694 16.254 -6.888 1.00 69.38 206 SER A CA 1
ATOM 1622 C C . SER A 1 206 ? -34.600 15.177 -6.914 1.00 69.38 206 SER A C 1
ATOM 1624 O O . SER A 1 206 ? -34.274 14.648 -7.974 1.00 69.38 206 SER A O 1
ATOM 1626 N N . HIS A 1 207 ? -34.081 14.784 -5.746 1.00 73.81 207 HIS A N 1
ATOM 1627 C CA . HIS A 1 207 ? -32.970 13.835 -5.619 1.00 73.81 207 HIS A CA 1
ATOM 1628 C C . HIS A 1 207 ? -33.390 12.409 -5.243 1.00 73.81 207 HIS A C 1
ATOM 1630 O O . HIS A 1 207 ? -32.536 11.527 -5.157 1.00 73.81 207 HIS A O 1
ATOM 1636 N N . VAL A 1 208 ? -34.690 12.144 -5.066 1.00 79.81 208 VAL A N 1
ATOM 1637 C CA . VAL A 1 208 ? -35.203 10.824 -4.648 1.00 79.81 208 VAL A CA 1
ATOM 1638 C C . VAL A 1 208 ? -34.736 9.710 -5.588 1.00 79.81 208 VAL A C 1
ATOM 1640 O O . VAL A 1 208 ? -34.289 8.662 -5.125 1.00 79.81 208 VAL A O 1
ATOM 1643 N N . ALA A 1 209 ? -34.775 9.939 -6.904 1.00 82.06 209 ALA A N 1
ATOM 1644 C CA . ALA A 1 209 ? -34.341 8.952 -7.892 1.00 82.06 209 ALA A CA 1
ATOM 1645 C C . ALA A 1 209 ? -32.836 8.636 -7.789 1.00 82.06 209 ALA A C 1
ATOM 1647 O O . ALA A 1 209 ? -32.451 7.466 -7.820 1.00 82.06 209 ALA A O 1
ATOM 1648 N N . ALA A 1 210 ? -31.999 9.662 -7.604 1.00 82.25 210 ALA A N 1
ATOM 1649 C CA . ALA A 1 210 ? -30.553 9.508 -7.454 1.00 82.25 210 ALA A CA 1
ATOM 1650 C C . ALA A 1 210 ? -30.194 8.799 -6.140 1.00 82.25 210 ALA A C 1
ATOM 1652 O O . ALA A 1 210 ? -29.419 7.847 -6.144 1.00 82.25 210 ALA A O 1
ATOM 1653 N N . ILE A 1 211 ? -30.823 9.195 -5.027 1.00 82.75 211 ILE A N 1
ATOM 1654 C CA . ILE A 1 211 ? -30.650 8.536 -3.724 1.00 82.75 211 ILE A CA 1
ATOM 1655 C C . ILE A 1 211 ? -31.063 7.066 -3.819 1.00 82.75 211 ILE A C 1
ATOM 1657 O O . ILE A 1 211 ? -30.364 6.199 -3.302 1.00 82.75 211 ILE A O 1
ATOM 1661 N N . ARG A 1 212 ? -32.156 6.754 -4.524 1.00 83.94 212 ARG A N 1
ATOM 1662 C CA . ARG A 1 212 ? -32.593 5.369 -4.728 1.00 83.94 212 ARG A CA 1
ATOM 1663 C C . ARG A 1 212 ? -31.557 4.546 -5.496 1.00 83.94 212 ARG A C 1
ATOM 1665 O O . ARG A 1 212 ? -31.288 3.419 -5.093 1.00 83.94 212 ARG A O 1
ATOM 1672 N N . SER A 1 213 ? -30.976 5.106 -6.559 1.00 86.81 213 SER A N 1
ATOM 1673 C CA . SER A 1 213 ? -29.906 4.452 -7.326 1.00 86.81 213 SER A CA 1
ATOM 1674 C C . SER A 1 213 ? -28.681 4.177 -6.453 1.00 86.81 213 SER A C 1
ATOM 1676 O O . SER A 1 213 ? -28.191 3.053 -6.413 1.00 86.81 213 SER A O 1
ATOM 1678 N N . LEU A 1 214 ? -28.241 5.173 -5.679 1.00 85.44 214 LEU A N 1
ATOM 1679 C CA . LEU A 1 214 ? -27.102 5.033 -4.769 1.00 85.44 214 LEU A CA 1
ATOM 1680 C C . LEU A 1 214 ? -27.364 3.986 -3.681 1.00 85.44 214 LEU A C 1
ATOM 1682 O O . LEU A 1 214 ? -26.496 3.176 -3.374 1.00 85.44 214 LEU A O 1
ATOM 1686 N N . ILE A 1 215 ? -28.574 3.954 -3.115 1.00 87.44 215 ILE A N 1
ATOM 1687 C CA . ILE A 1 215 ? -28.950 2.931 -2.133 1.00 87.44 215 ILE A CA 1
ATOM 1688 C C . ILE A 1 215 ? -28.901 1.532 -2.754 1.00 87.44 215 ILE A C 1
ATOM 1690 O O . ILE A 1 215 ? -28.421 0.612 -2.098 1.00 87.44 215 ILE A O 1
ATOM 1694 N N . GLN A 1 216 ? -29.347 1.356 -4.001 1.00 88.50 216 GLN A N 1
ATOM 1695 C CA . GLN A 1 216 ? -29.254 0.064 -4.688 1.00 88.50 216 GLN A CA 1
ATOM 1696 C C . GLN A 1 216 ? -27.797 -0.379 -4.873 1.00 88.50 216 GLN A C 1
ATOM 1698 O O . GLN A 1 216 ? -27.469 -1.522 -4.555 1.00 88.50 216 GLN A O 1
ATOM 1703 N N . GLU A 1 217 ? -26.917 0.525 -5.300 1.00 87.94 217 GLU A N 1
ATOM 1704 C CA . GLU A 1 217 ? -25.482 0.255 -5.456 1.00 87.94 217 GLU A CA 1
ATOM 1705 C C . GLU A 1 217 ? -24.826 -0.125 -4.118 1.00 87.94 217 GLU A C 1
ATOM 1707 O O . GLU A 1 217 ? -24.125 -1.133 -4.002 1.00 87.94 217 GLU A O 1
ATOM 1712 N N . ILE A 1 218 ? -25.130 0.619 -3.054 1.00 88.12 218 ILE A N 1
ATOM 1713 C CA . ILE A 1 218 ? -24.622 0.342 -1.705 1.00 88.12 218 ILE A CA 1
ATOM 1714 C C . ILE A 1 218 ? -25.134 -0.999 -1.185 1.00 88.12 218 ILE A C 1
ATOM 1716 O O . ILE A 1 218 ? -24.389 -1.741 -0.545 1.00 88.12 218 ILE A O 1
ATOM 1720 N N . GLN A 1 219 ? -26.392 -1.343 -1.463 1.00 88.94 219 GLN A N 1
ATOM 1721 C CA . GLN A 1 219 ? -26.937 -2.647 -1.102 1.00 88.94 219 GLN A CA 1
ATOM 1722 C C . GLN A 1 219 ? -26.205 -3.783 -1.821 1.00 88.94 219 GLN A C 1
ATOM 1724 O O . GLN A 1 219 ? -25.888 -4.786 -1.182 1.00 88.94 219 GLN A O 1
ATOM 1729 N N . GLN A 1 220 ? -25.904 -3.630 -3.112 1.00 87.88 220 GLN A N 1
ATOM 1730 C CA . GLN A 1 220 ? -25.128 -4.613 -3.872 1.00 87.88 220 GLN A CA 1
ATOM 1731 C C . GLN A 1 220 ? -23.702 -4.750 -3.315 1.00 87.88 220 GLN A C 1
ATOM 1733 O O . GLN A 1 220 ? -23.242 -5.865 -3.061 1.00 87.88 220 GLN A O 1
ATOM 1738 N N . SER A 1 221 ? -23.036 -3.628 -3.030 1.00 88.00 221 SER A N 1
ATOM 1739 C CA . SER A 1 221 ? -21.698 -3.600 -2.422 1.00 88.00 221 SER A CA 1
ATOM 1740 C C . SER A 1 221 ? -21.673 -4.244 -1.028 1.00 88.00 221 SER A C 1
ATOM 1742 O O . SER A 1 221 ? -20.766 -5.013 -0.692 1.00 88.00 221 SER A O 1
ATOM 1744 N N . TYR A 1 222 ? -22.716 -4.015 -0.228 1.00 90.19 222 TYR A N 1
ATOM 1745 C CA . TYR A 1 222 ? -22.886 -4.652 1.074 1.00 90.19 222 TYR A CA 1
ATOM 1746 C C . TYR A 1 222 ? -23.046 -6.169 0.952 1.00 90.19 222 TYR A C 1
ATOM 1748 O O . TYR A 1 222 ? -22.349 -6.911 1.642 1.00 90.19 222 TYR A O 1
ATOM 1756 N N . VAL A 1 223 ? -23.913 -6.645 0.051 1.00 90.25 223 VAL A N 1
ATOM 1757 C CA . VAL A 1 223 ? -24.099 -8.084 -0.202 1.00 90.25 223 VAL A CA 1
ATOM 1758 C C . VAL A 1 223 ? -22.774 -8.727 -0.610 1.00 90.25 223 VAL A C 1
ATOM 1760 O O . VAL A 1 223 ? -22.390 -9.748 -0.038 1.00 90.25 223 VAL A O 1
ATOM 1763 N N . LEU A 1 224 ? -22.033 -8.106 -1.531 1.00 89.31 224 LEU A N 1
ATOM 1764 C CA . LEU A 1 224 ? -20.722 -8.593 -1.958 1.00 89.31 224 LEU A CA 1
ATOM 1765 C C . LEU A 1 224 ? -19.721 -8.654 -0.793 1.00 89.31 224 LEU A C 1
ATOM 1767 O O . LEU A 1 224 ? -19.041 -9.664 -0.612 1.00 89.31 224 LEU A O 1
ATOM 1771 N N . SER A 1 225 ? -19.676 -7.613 0.040 1.00 90.38 225 SER A N 1
ATOM 1772 C CA . SER A 1 225 ? -18.804 -7.551 1.220 1.00 90.38 225 SER A CA 1
ATOM 1773 C C . SER A 1 225 ? -19.141 -8.635 2.249 1.00 90.38 225 SER A C 1
ATOM 1775 O O . SER A 1 225 ? -18.244 -9.264 2.817 1.00 90.38 225 SER A O 1
ATOM 1777 N N . MET A 1 226 ? -20.429 -8.910 2.464 1.00 91.38 226 MET A N 1
ATOM 1778 C CA . MET A 1 226 ? -20.876 -9.974 3.364 1.00 91.38 226 MET A CA 1
ATOM 1779 C C . MET A 1 226 ? -20.539 -11.362 2.812 1.00 91.38 226 MET A C 1
ATOM 1781 O O . MET A 1 226 ? -20.042 -12.208 3.559 1.00 91.38 226 MET A O 1
ATOM 1785 N N . LYS A 1 227 ? -20.723 -11.586 1.502 1.00 92.62 227 LYS A N 1
ATOM 1786 C CA . LYS A 1 227 ? -20.311 -12.831 0.835 1.00 92.62 227 LYS A CA 1
ATOM 1787 C C . LYS A 1 227 ? -18.808 -13.035 0.968 1.00 92.62 227 LYS A C 1
ATOM 1789 O O . LYS A 1 227 ? -18.366 -14.123 1.321 1.00 92.62 227 LYS A O 1
ATOM 1794 N N . PHE A 1 228 ? -18.025 -11.978 0.768 1.00 91.94 228 PHE A N 1
ATOM 1795 C CA . PHE A 1 228 ? -16.581 -12.021 0.959 1.00 91.94 228 PHE A CA 1
ATOM 1796 C C . PHE A 1 228 ? -16.199 -12.376 2.403 1.00 91.94 228 PHE A C 1
ATOM 1798 O O . PHE A 1 228 ? -15.318 -13.206 2.623 1.00 91.94 228 PHE A O 1
ATOM 1805 N N . SER A 1 229 ? -16.884 -11.806 3.399 1.00 88.31 229 SER A N 1
ATOM 1806 C CA . SER A 1 229 ? -16.678 -12.156 4.810 1.00 88.31 229 SER A CA 1
ATOM 1807 C C . SER A 1 229 ? -16.949 -13.638 5.085 1.00 88.31 229 SER A C 1
ATOM 1809 O O . SER A 1 229 ? -16.137 -14.311 5.721 1.00 88.31 229 SER A O 1
ATOM 1811 N N . LYS A 1 230 ? -18.039 -14.178 4.527 1.00 89.81 230 LYS A N 1
ATOM 1812 C CA . LYS A 1 230 ? -18.369 -15.603 4.630 1.00 89.81 230 LYS A CA 1
ATOM 1813 C C . LYS A 1 230 ? -17.310 -16.486 3.971 1.00 89.81 230 LYS A C 1
ATOM 1815 O O . LYS A 1 230 ? -16.833 -17.424 4.601 1.00 89.81 230 LYS A O 1
ATOM 1820 N N . VAL A 1 231 ? -16.893 -16.145 2.751 1.00 91.31 231 VAL A N 1
ATOM 1821 C CA . VAL A 1 231 ? -15.834 -16.853 2.015 1.00 91.31 231 VAL A CA 1
ATOM 1822 C C . VAL A 1 231 ? -14.520 -16.863 2.800 1.00 91.31 231 VAL A C 1
ATOM 1824 O O . VAL A 1 231 ? -13.858 -17.895 2.856 1.00 91.31 231 VAL A O 1
ATOM 1827 N N . LYS A 1 232 ? -14.149 -15.756 3.458 1.00 88.56 232 LYS A N 1
ATOM 1828 C CA . LYS A 1 232 ? -12.985 -15.733 4.359 1.00 88.56 232 LYS A CA 1
ATOM 1829 C C . LYS A 1 232 ? -13.151 -16.710 5.520 1.00 88.56 232 LYS A C 1
ATOM 1831 O O . LYS A 1 232 ? -12.214 -17.443 5.806 1.00 88.56 232 LYS A O 1
ATOM 1836 N N . GLY A 1 233 ? -14.324 -16.750 6.150 1.00 87.62 233 GLY A N 1
ATOM 1837 C CA . GLY A 1 233 ? -14.622 -17.719 7.208 1.00 87.62 233 GLY A CA 1
ATOM 1838 C C . GLY A 1 233 ? -14.538 -19.180 6.751 1.00 87.62 233 GLY A C 1
ATOM 1839 O O . GLY A 1 233 ? -14.132 -20.030 7.534 1.00 87.62 233 GLY A O 1
ATOM 1840 N N . ASP A 1 234 ? -14.871 -19.463 5.489 1.00 89.19 234 ASP A N 1
ATOM 1841 C CA . ASP A 1 234 ? -14.843 -20.822 4.929 1.00 89.19 234 ASP A CA 1
ATOM 1842 C C . ASP A 1 234 ? -13.452 -21.252 4.449 1.00 89.19 234 ASP A C 1
ATOM 1844 O O . ASP A 1 234 ? -13.098 -22.426 4.531 1.00 89.19 234 ASP A O 1
ATOM 1848 N N . LEU A 1 235 ? -12.665 -20.313 3.918 1.00 91.19 235 LEU A N 1
ATOM 1849 C CA . LEU A 1 235 ? -11.351 -20.595 3.334 1.00 91.19 235 LEU A CA 1
ATOM 1850 C C . LEU A 1 235 ? -10.184 -20.340 4.296 1.00 91.19 235 LEU A C 1
ATOM 1852 O O . LEU A 1 235 ? -9.055 -20.734 3.993 1.00 91.19 235 LEU A O 1
ATOM 1856 N N . ILE A 1 236 ? -10.424 -19.685 5.435 1.00 89.69 236 ILE A N 1
ATOM 1857 C CA . ILE A 1 236 ? -9.432 -19.440 6.484 1.00 89.69 236 ILE A CA 1
ATOM 1858 C C . ILE A 1 236 ? -9.897 -20.126 7.771 1.00 89.69 236 ILE A C 1
ATOM 1860 O O . ILE A 1 236 ? -10.763 -19.627 8.492 1.00 89.69 236 ILE A O 1
ATOM 1864 N N . ASP A 1 237 ? -9.258 -21.248 8.099 1.00 87.19 237 ASP A N 1
ATOM 1865 C CA . ASP A 1 237 ? -9.444 -21.935 9.375 1.00 87.19 237 ASP A CA 1
ATOM 1866 C C . ASP A 1 237 ? -9.085 -20.983 10.516 1.00 87.19 237 ASP A C 1
ATOM 1868 O O . ASP A 1 237 ? -7.979 -20.443 10.544 1.00 87.19 237 ASP A O 1
ATOM 1872 N N . GLY A 1 238 ? -9.981 -20.808 11.487 1.00 82.19 238 GLY A N 1
ATOM 1873 C CA . GLY A 1 238 ? -9.725 -19.942 12.639 1.00 82.19 238 GLY A CA 1
ATOM 1874 C C . GLY A 1 238 ? -9.621 -18.458 12.278 1.00 82.19 238 GLY A C 1
ATOM 1875 O O . GLY A 1 238 ? -8.881 -17.730 12.947 1.00 82.19 238 GLY A O 1
ATOM 1876 N N . TYR A 1 239 ? -10.324 -18.012 11.228 1.00 84.00 239 TYR A N 1
ATOM 1877 C CA . TYR A 1 239 ? -10.425 -16.601 10.844 1.00 84.00 239 TYR A CA 1
ATOM 1878 C C . TYR A 1 239 ? -10.698 -15.695 12.059 1.00 84.00 239 TYR A C 1
ATOM 1880 O O . TYR A 1 239 ? -11.547 -15.994 12.896 1.00 84.00 239 TYR A O 1
ATOM 1888 N N . GLY A 1 240 ? -9.944 -14.597 12.173 1.00 76.12 240 GLY A N 1
ATOM 1889 C CA . GLY A 1 240 ? -10.009 -13.679 13.318 1.00 76.12 240 GLY A CA 1
ATOM 1890 C C . GLY A 1 240 ? -9.182 -14.098 14.543 1.00 76.12 240 GLY A C 1
ATOM 1891 O O . GLY A 1 240 ? -9.153 -13.368 15.528 1.00 76.12 240 GLY A O 1
ATOM 1892 N N . THR A 1 241 ? -8.479 -15.235 14.498 1.00 80.25 241 THR A N 1
ATOM 1893 C CA . THR A 1 241 ? -7.585 -15.687 15.580 1.00 80.25 241 THR A CA 1
ATOM 1894 C C . THR A 1 241 ? -6.118 -15.662 15.157 1.00 80.25 241 THR A C 1
ATOM 1896 O O . THR A 1 241 ? -5.803 -15.749 13.975 1.00 80.25 241 THR A O 1
ATOM 1899 N N . LEU A 1 242 ? -5.195 -15.639 16.125 1.00 73.94 242 LEU A N 1
ATOM 1900 C CA . LEU A 1 242 ? -3.743 -15.729 15.884 1.00 73.94 242 LEU A CA 1
ATOM 1901 C C . LEU A 1 242 ? -3.299 -17.035 15.202 1.00 73.94 242 LEU A C 1
ATOM 1903 O O . LEU A 1 242 ? -2.174 -17.128 14.721 1.00 73.94 242 LEU A O 1
ATOM 1907 N N . ARG A 1 243 ? -4.162 -18.056 15.189 1.00 78.62 243 ARG A N 1
ATOM 1908 C CA . ARG A 1 243 ? -3.903 -19.361 14.567 1.00 78.62 243 ARG A CA 1
ATOM 1909 C C . ARG A 1 243 ? -4.522 -19.479 13.177 1.00 78.62 243 ARG A C 1
ATOM 1911 O O . ARG A 1 243 ? -4.565 -20.587 12.642 1.00 78.62 243 ARG A O 1
ATOM 1918 N N . ALA A 1 244 ? -5.011 -18.370 12.622 1.00 85.44 244 ALA A N 1
ATOM 1919 C CA . ALA A 1 244 ? -5.634 -18.371 11.316 1.00 85.44 244 ALA A CA 1
ATOM 1920 C C . ALA A 1 244 ? -4.678 -18.939 10.262 1.00 85.44 244 ALA A C 1
ATOM 1922 O O . ALA A 1 244 ? -3.522 -18.521 10.156 1.00 85.44 244 ALA A O 1
ATOM 1923 N N . ARG A 1 245 ? -5.167 -19.901 9.485 1.00 86.56 245 ARG A N 1
ATOM 1924 C CA . ARG A 1 245 ? -4.418 -20.527 8.394 1.00 86.56 245 ARG A CA 1
ATOM 1925 C C . ARG A 1 245 ? -5.335 -20.702 7.199 1.00 86.56 245 ARG A C 1
ATOM 1927 O O . ARG A 1 245 ? -6.513 -21.005 7.358 1.00 86.56 245 ARG A O 1
ATOM 1934 N N . VAL A 1 246 ? -4.799 -20.530 5.999 1.00 88.50 246 VAL A N 1
ATOM 1935 C CA . VAL A 1 246 ? -5.580 -20.824 4.799 1.00 88.50 246 VAL A CA 1
ATOM 1936 C C . VAL A 1 246 ? -5.764 -22.333 4.680 1.00 88.50 246 VAL A C 1
ATOM 1938 O O . VAL A 1 246 ? -4.822 -23.099 4.902 1.00 88.50 246 VAL A O 1
ATOM 1941 N N . VAL A 1 247 ? -6.972 -22.758 4.323 1.00 87.44 247 VAL A N 1
ATOM 1942 C CA . VAL A 1 247 ? -7.279 -24.157 4.026 1.00 87.44 247 VAL A CA 1
ATOM 1943 C C . VAL A 1 247 ? -6.375 -24.628 2.883 1.00 87.44 247 VAL A C 1
ATOM 1945 O O . VAL A 1 247 ? -6.372 -24.043 1.800 1.00 87.44 247 VAL A O 1
ATOM 1948 N N . ALA A 1 248 ? -5.600 -25.691 3.115 1.00 76.69 248 ALA A N 1
ATOM 1949 C CA . ALA A 1 248 ? -4.540 -26.135 2.203 1.00 76.69 248 ALA A CA 1
ATOM 1950 C C . ALA A 1 248 ? -5.036 -26.517 0.793 1.00 76.69 248 ALA A C 1
ATOM 1952 O O . ALA A 1 248 ? -4.267 -26.466 -0.160 1.00 76.69 248 ALA A O 1
ATOM 1953 N N . SER A 1 249 ? -6.314 -26.878 0.650 1.00 83.81 249 SER A N 1
ATOM 1954 C CA . SER A 1 249 ? -6.946 -27.197 -0.636 1.00 83.81 249 SER A CA 1
ATOM 1955 C C . SER A 1 249 ? -7.490 -25.975 -1.384 1.00 83.81 249 SER A C 1
ATOM 1957 O O . SER A 1 249 ? -8.098 -26.137 -2.440 1.00 83.81 249 SER A O 1
ATOM 1959 N N . SER A 1 250 ? -7.339 -24.762 -0.843 1.00 86.44 250 SER A N 1
ATOM 1960 C CA . SER A 1 250 ? -7.897 -23.557 -1.455 1.00 86.44 250 SER A CA 1
ATOM 1961 C C . SER A 1 250 ? -7.090 -23.140 -2.691 1.00 86.44 250 SER A C 1
ATOM 1963 O O . SER A 1 250 ? -5.894 -22.858 -2.566 1.00 86.44 250 SER A O 1
ATOM 1965 N N . PRO A 1 251 ? -7.725 -22.994 -3.870 1.00 87.56 251 PRO A N 1
ATOM 1966 C CA . PRO A 1 251 ? -7.052 -22.468 -5.057 1.00 87.56 251 PRO A CA 1
ATOM 1967 C C . PRO A 1 251 ? -6.651 -20.991 -4.891 1.00 87.56 251 PRO A C 1
ATOM 1969 O O . PRO A 1 251 ? -5.803 -20.495 -5.625 1.00 87.56 251 PRO A O 1
ATOM 1972 N N . PHE A 1 252 ? -7.213 -20.292 -3.899 1.00 90.31 252 PHE A N 1
ATOM 1973 C CA . PHE A 1 252 ? -6.990 -18.867 -3.641 1.00 90.31 252 PHE A CA 1
ATOM 1974 C C . PHE A 1 252 ? -5.964 -18.601 -2.533 1.00 90.31 252 PHE A C 1
ATOM 1976 O O . PHE A 1 252 ? -5.876 -17.482 -2.027 1.00 90.31 252 PHE A O 1
ATOM 1983 N N . ALA A 1 253 ? -5.178 -19.607 -2.133 1.00 86.56 253 ALA A N 1
ATOM 1984 C CA . ALA A 1 253 ? -4.288 -19.496 -0.979 1.00 86.56 253 ALA A CA 1
ATOM 1985 C C . ALA A 1 253 ? -3.285 -18.338 -1.060 1.00 86.56 253 ALA A C 1
ATOM 1987 O O . ALA A 1 253 ? -3.034 -17.672 -0.056 1.00 86.56 253 ALA A O 1
ATOM 1988 N N . GLN A 1 254 ? -2.779 -18.048 -2.261 1.00 85.31 254 GLN A N 1
ATOM 1989 C CA . GLN A 1 254 ? -1.861 -16.932 -2.491 1.00 85.31 254 GLN A CA 1
ATOM 1990 C C . GLN A 1 254 ? -2.506 -15.568 -2.201 1.00 85.31 254 GLN A C 1
ATOM 1992 O O . GLN A 1 254 ? -1.852 -14.700 -1.632 1.00 85.31 254 GLN A O 1
ATOM 1997 N N . LEU A 1 255 ? -3.789 -15.388 -2.538 1.00 86.69 255 LEU A N 1
ATOM 1998 C CA . LEU A 1 255 ? -4.526 -14.151 -2.251 1.00 86.69 255 LEU A CA 1
ATOM 1999 C C . LEU A 1 255 ? -4.912 -14.053 -0.778 1.00 86.69 255 LEU A C 1
ATOM 2001 O O . LEU A 1 255 ? -4.860 -12.983 -0.184 1.00 86.69 255 LEU A O 1
ATOM 2005 N N . LEU A 1 256 ? -5.301 -15.178 -0.176 1.00 86.69 256 LEU A N 1
ATOM 2006 C CA . LEU A 1 256 ? -5.778 -15.202 1.204 1.00 86.69 256 LEU A CA 1
ATOM 2007 C C . LEU A 1 256 ? -4.657 -14.999 2.232 1.00 86.69 256 LEU A C 1
ATOM 2009 O O . LEU A 1 256 ? -4.931 -14.580 3.355 1.00 86.69 256 LEU A O 1
ATOM 2013 N N . GLY A 1 257 ? -3.399 -15.237 1.846 1.00 83.00 257 GLY A N 1
ATOM 2014 C CA . GLY A 1 257 ? -2.233 -15.047 2.708 1.00 83.00 257 GLY A CA 1
ATOM 2015 C C . GLY A 1 257 ? -2.110 -13.633 3.285 1.00 83.00 257 GLY A C 1
ATOM 2016 O O . GLY A 1 257 ? -1.732 -13.490 4.445 1.00 83.00 257 GLY A O 1
ATOM 2017 N N . SER A 1 258 ? -2.496 -12.592 2.537 1.00 83.00 258 SER A N 1
ATOM 2018 C CA . SER A 1 258 ? -2.452 -11.201 3.020 1.00 83.00 258 SER A CA 1
ATOM 2019 C C . SER A 1 258 ? -3.475 -10.895 4.116 1.00 83.00 258 SER A C 1
ATOM 2021 O O . SER A 1 258 ? -3.336 -9.895 4.814 1.00 83.00 258 SER A O 1
ATOM 2023 N N . PHE A 1 259 ? -4.502 -11.737 4.268 1.00 82.56 259 PHE A N 1
ATOM 2024 C CA . PHE A 1 259 ? -5.541 -11.594 5.290 1.00 82.56 259 PHE A CA 1
ATOM 2025 C C . PHE A 1 259 ? -5.246 -12.401 6.559 1.00 82.56 259 PHE A C 1
ATOM 2027 O O . PHE A 1 259 ? -6.026 -12.347 7.512 1.00 82.56 259 PHE A O 1
ATOM 2034 N N . LEU A 1 260 ? -4.149 -13.164 6.585 1.00 83.00 260 LEU A N 1
ATOM 2035 C CA . LEU A 1 260 ? -3.704 -13.850 7.789 1.00 83.00 260 LEU A CA 1
ATOM 2036 C C . LEU A 1 260 ? -3.061 -12.853 8.768 1.00 83.00 260 LEU A C 1
ATOM 2038 O O . LEU A 1 260 ? -2.403 -11.899 8.343 1.00 83.00 260 LEU A O 1
ATOM 2042 N N . PRO A 1 261 ? -3.204 -13.068 10.086 1.00 77.56 261 PRO A N 1
ATOM 2043 C CA . PRO A 1 261 ? -2.449 -12.310 11.069 1.00 77.56 261 PRO A CA 1
ATOM 2044 C C . PRO A 1 261 ? -0.955 -12.517 10.818 1.00 77.56 261 PRO A C 1
ATOM 2046 O O . PRO A 1 261 ? -0.509 -13.613 10.466 1.00 77.56 261 PRO A O 1
ATOM 2049 N N . LYS A 1 262 ? -0.167 -11.459 11.023 1.00 73.19 262 LYS A N 1
ATOM 2050 C CA . LYS A 1 262 ? 1.292 -11.571 10.961 1.00 73.19 262 LYS A CA 1
ATOM 2051 C C . LYS A 1 262 ? 1.737 -12.668 11.939 1.00 73.19 262 LYS A C 1
ATOM 2053 O O . LYS A 1 262 ? 1.245 -12.683 13.071 1.00 73.19 262 LYS A O 1
ATOM 2058 N N . PRO A 1 263 ? 2.627 -13.590 11.528 1.00 64.75 263 PRO A N 1
ATOM 2059 C CA . PRO A 1 263 ? 3.054 -14.673 12.397 1.00 64.75 263 PRO A CA 1
ATOM 2060 C C . PRO A 1 263 ? 3.665 -14.090 13.669 1.00 64.75 263 PRO A C 1
ATOM 2062 O O . PRO A 1 263 ? 4.493 -13.180 13.607 1.00 64.75 263 PRO A O 1
ATOM 2065 N N . VAL A 1 264 ? 3.253 -14.624 14.821 1.00 58.56 264 VAL A N 1
ATOM 2066 C CA . VAL A 1 264 ? 3.882 -14.294 16.101 1.00 58.56 264 VAL A CA 1
ATOM 2067 C C . VAL A 1 264 ? 5.370 -14.645 15.974 1.00 58.56 264 VAL A C 1
ATOM 2069 O O . VAL A 1 264 ? 5.679 -15.776 15.576 1.00 58.56 264 VAL A O 1
ATOM 2072 N N . PRO A 1 265 ? 6.299 -13.714 16.256 1.00 57.12 265 PRO A N 1
ATOM 2073 C CA . PRO A 1 265 ? 7.726 -14.005 16.209 1.00 57.12 265 PRO A CA 1
ATOM 2074 C C . PRO A 1 265 ? 8.018 -15.238 17.071 1.00 57.12 265 PRO A C 1
ATOM 2076 O O . PRO A 1 265 ? 7.658 -15.275 18.245 1.00 57.12 265 PRO A O 1
ATOM 2079 N N . ARG A 1 266 ? 8.646 -16.274 16.496 1.00 49.94 266 ARG A N 1
ATOM 2080 C CA . ARG A 1 266 ? 8.950 -17.533 17.214 1.00 49.94 266 ARG A CA 1
ATOM 2081 C C . ARG A 1 266 ? 9.916 -17.340 18.385 1.00 49.94 266 ARG A C 1
ATOM 2083 O O . ARG A 1 266 ? 10.013 -18.208 19.245 1.00 49.94 266 ARG A O 1
ATOM 2090 N N . LEU A 1 267 ? 10.619 -16.215 18.400 1.00 44.72 267 LEU A N 1
ATOM 2091 C CA . LEU A 1 267 ? 11.484 -15.763 19.473 1.00 44.72 267 LEU A CA 1
ATOM 2092 C C . LEU A 1 267 ? 11.115 -14.304 19.733 1.00 44.72 267 LEU A C 1
ATOM 2094 O O . LEU A 1 267 ? 11.238 -13.465 18.841 1.00 44.72 267 LEU A O 1
ATOM 2098 N N . GLY A 1 268 ? 10.631 -14.021 20.941 1.00 43.69 268 GLY A N 1
ATOM 2099 C CA . GLY A 1 268 ? 10.329 -12.679 21.439 1.00 43.69 268 GLY A CA 1
ATOM 2100 C C . GLY A 1 268 ? 11.589 -11.870 21.736 1.00 43.69 268 GLY A C 1
ATOM 2101 O O . GLY A 1 268 ? 11.697 -11.269 22.794 1.00 43.69 268 GLY A O 1
ATOM 2102 N N . LEU A 1 269 ? 12.552 -11.871 20.820 1.00 43.50 269 LEU A N 1
ATOM 2103 C CA . LEU A 1 269 ? 13.577 -10.844 20.765 1.00 43.50 269 LEU A CA 1
ATOM 2104 C C . LEU A 1 269 ? 13.156 -9.913 19.639 1.00 43.50 269 LEU A C 1
ATOM 2106 O O . LEU A 1 269 ? 13.587 -10.040 18.496 1.00 43.50 269 LEU A O 1
ATOM 2110 N N . VAL A 1 270 ? 12.272 -8.972 19.972 1.00 41.12 270 VAL A N 1
ATOM 2111 C CA . VAL A 1 270 ? 12.374 -7.673 19.314 1.00 41.12 270 VAL A CA 1
ATOM 2112 C C . VAL A 1 270 ? 13.797 -7.232 19.627 1.00 41.12 270 VAL A C 1
ATOM 2114 O O . VAL A 1 270 ? 14.167 -7.180 20.799 1.00 41.12 270 VAL A O 1
ATOM 2117 N N . THR A 1 271 ? 14.627 -7.013 18.610 1.00 41.00 271 THR A N 1
ATOM 2118 C CA . THR A 1 271 ? 15.854 -6.241 18.788 1.00 41.00 271 THR A CA 1
ATOM 2119 C C . THR A 1 271 ? 15.414 -4.877 19.292 1.00 41.00 271 THR A C 1
ATOM 2121 O O . THR A 1 271 ? 15.030 -4.003 18.520 1.00 41.00 271 THR A O 1
ATOM 2124 N N . PHE A 1 272 ? 15.348 -4.756 20.613 1.00 40.09 272 PHE A N 1
ATOM 2125 C CA . PHE A 1 272 ? 15.230 -3.497 21.301 1.00 40.09 272 PHE A CA 1
ATOM 2126 C C . PHE A 1 272 ? 16.585 -2.846 21.105 1.00 40.09 272 PHE A C 1
ATOM 2128 O O . PHE A 1 272 ? 17.545 -3.173 21.801 1.00 40.09 272 PHE A O 1
ATOM 2135 N N . GLU A 1 273 ? 16.694 -1.995 20.090 1.00 38.22 273 GLU A N 1
ATOM 2136 C CA . GLU A 1 273 ? 17.735 -0.988 20.140 1.00 38.22 273 GLU A CA 1
ATOM 2137 C C . GLU A 1 273 ? 17.438 -0.147 21.381 1.00 38.22 273 GLU A C 1
ATOM 2139 O O . GLU A 1 273 ? 16.335 0.403 21.487 1.00 38.22 273 GLU A O 1
ATOM 2144 N N . PRO A 1 274 ? 18.362 -0.092 22.356 1.00 42.53 274 PRO A N 1
ATOM 2145 C CA . PRO A 1 274 ? 18.227 0.802 23.491 1.00 42.53 274 PRO A CA 1
ATOM 2146 C C . PRO A 1 274 ? 17.855 2.188 22.973 1.00 42.53 274 PRO A C 1
ATOM 2148 O O . PRO A 1 274 ? 18.440 2.645 21.990 1.00 42.53 274 PRO A O 1
ATOM 2151 N N . ALA A 1 275 ? 16.900 2.862 23.617 1.00 44.28 275 ALA A N 1
ATOM 2152 C CA . ALA A 1 275 ? 16.447 4.191 23.195 1.00 44.28 275 ALA A CA 1
ATOM 2153 C C . ALA A 1 275 ? 17.623 5.169 22.966 1.00 44.28 275 ALA A C 1
ATOM 2155 O O . ALA A 1 275 ? 17.546 6.049 22.115 1.00 44.28 275 ALA A O 1
ATOM 2156 N N . GLU A 1 276 ? 18.739 4.968 23.666 1.00 47.91 276 GLU A N 1
ATOM 2157 C CA . GLU A 1 276 ? 19.983 5.725 23.514 1.00 47.91 276 GLU A CA 1
ATOM 2158 C C . GLU A 1 276 ? 20.701 5.496 22.168 1.00 47.91 276 GLU A C 1
ATOM 2160 O O . GLU A 1 276 ? 21.206 6.454 21.582 1.00 47.91 276 GLU A O 1
ATOM 2165 N N . LEU A 1 277 ? 20.705 4.266 21.635 1.00 43.78 277 LEU A N 1
ATOM 2166 C CA . LEU A 1 277 ? 21.283 3.934 20.324 1.00 43.78 277 LEU A CA 1
ATOM 2167 C C . LEU A 1 277 ? 20.423 4.492 19.184 1.00 43.78 277 LEU A C 1
ATOM 2169 O O . LEU A 1 277 ? 20.955 5.142 18.287 1.00 43.78 277 LEU A O 1
ATOM 2173 N N . ALA A 1 278 ? 19.095 4.376 19.285 1.00 48.06 278 ALA A N 1
ATOM 2174 C CA . ALA A 1 278 ? 18.172 4.947 18.304 1.00 48.06 278 ALA A CA 1
ATOM 2175 C C . ALA A 1 278 ? 18.246 6.485 18.254 1.00 48.06 278 ALA A C 1
ATOM 2177 O O . ALA A 1 278 ? 18.152 7.081 17.184 1.00 48.06 278 ALA A O 1
ATOM 2178 N N . VAL A 1 279 ? 18.457 7.156 19.392 1.00 48.16 279 VAL A N 1
ATOM 2179 C CA . VAL A 1 279 ? 18.624 8.619 19.435 1.00 48.16 279 VAL A CA 1
ATOM 2180 C C . VAL A 1 279 ? 19.948 9.047 18.817 1.00 48.16 279 VAL A C 1
ATOM 2182 O O . VAL A 1 279 ? 19.963 10.017 18.060 1.00 48.16 279 VAL A O 1
ATOM 2185 N N . HIS A 1 280 ? 21.042 8.331 19.088 1.00 50.47 280 HIS A N 1
ATOM 2186 C CA . HIS A 1 280 ? 22.322 8.648 18.465 1.00 50.47 280 HIS A CA 1
ATOM 2187 C C . HIS A 1 280 ? 22.300 8.386 16.962 1.00 50.47 280 HIS A C 1
ATOM 2189 O O . HIS A 1 280 ? 22.762 9.238 16.216 1.00 50.47 280 HIS A O 1
ATOM 2195 N N . GLU A 1 281 ? 21.700 7.290 16.501 1.00 50.12 281 GLU A N 1
ATOM 2196 C CA . GLU A 1 281 ? 21.581 6.988 15.075 1.00 50.12 281 GLU A CA 1
ATOM 2197 C C . GLU A 1 281 ? 20.627 7.926 14.341 1.00 50.12 281 GLU A C 1
ATOM 2199 O O . GLU A 1 281 ? 20.916 8.310 13.209 1.00 50.12 281 GLU A O 1
ATOM 2204 N N . VAL A 1 282 ? 19.529 8.351 14.976 1.00 50.97 282 VAL A N 1
ATOM 2205 C CA . VAL A 1 282 ? 18.630 9.381 14.437 1.00 50.97 282 VAL A CA 1
ATOM 2206 C C . VAL A 1 282 ? 19.329 10.734 14.406 1.00 50.97 282 VAL A C 1
ATOM 2208 O O . V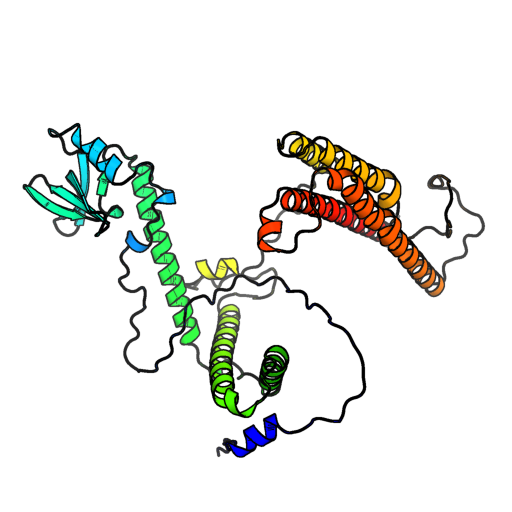AL A 1 282 ? 19.252 11.412 13.387 1.00 50.97 282 VAL A O 1
ATOM 2211 N N . ALA A 1 283 ? 20.054 11.123 15.458 1.00 51.72 283 ALA A N 1
ATOM 2212 C CA . ALA A 1 283 ? 20.851 12.349 15.470 1.00 51.72 283 ALA A CA 1
ATOM 2213 C C . ALA A 1 283 ? 21.942 12.313 14.391 1.00 51.72 283 ALA A C 1
ATOM 2215 O O . ALA A 1 283 ? 22.136 13.293 13.677 1.00 51.72 283 ALA A O 1
ATOM 2216 N N . ASP A 1 284 ? 22.599 11.171 14.207 1.00 56.66 284 ASP A N 1
ATOM 2217 C CA . ASP A 1 284 ? 23.647 10.974 13.211 1.00 56.66 284 ASP A CA 1
ATOM 2218 C C . ASP A 1 284 ? 23.060 10.939 11.783 1.00 56.66 284 ASP A C 1
ATOM 2220 O O . ASP A 1 284 ? 23.602 11.566 10.873 1.00 56.66 284 ASP A O 1
ATOM 2224 N N . HIS A 1 285 ? 21.883 10.332 11.579 1.00 52.81 285 HIS A N 1
ATOM 2225 C CA . HIS A 1 285 ? 21.116 10.417 10.327 1.00 52.81 285 HIS A CA 1
ATOM 2226 C C . HIS A 1 285 ? 20.623 11.837 10.037 1.00 52.81 285 HIS A C 1
ATOM 2228 O O . HIS A 1 285 ? 20.633 12.268 8.884 1.00 52.81 285 HIS A O 1
ATOM 2234 N N . MET A 1 286 ? 20.196 12.576 11.062 1.00 50.31 286 MET A N 1
ATOM 2235 C CA . MET A 1 286 ? 19.777 13.970 10.941 1.00 50.31 286 MET A CA 1
ATOM 2236 C C . MET A 1 286 ? 20.963 14.877 10.598 1.00 50.31 286 MET A C 1
ATOM 2238 O O . MET A 1 286 ? 20.829 15.711 9.706 1.00 50.31 286 MET A O 1
ATOM 2242 N N . CYS A 1 287 ? 22.132 14.662 11.207 1.00 52.66 287 CYS A N 1
ATOM 2243 C CA . CYS A 1 287 ? 23.384 15.346 10.869 1.00 52.66 287 CYS A CA 1
ATOM 2244 C C . CYS A 1 287 ? 23.875 15.016 9.449 1.00 52.66 287 CYS A C 1
ATOM 2246 O O . CYS A 1 287 ? 24.441 15.877 8.778 1.00 52.66 287 CYS A O 1
ATOM 2248 N N . LYS A 1 288 ? 23.625 13.791 8.965 1.00 55.34 288 LYS A N 1
ATOM 2249 C CA . LYS A 1 288 ? 23.960 13.339 7.603 1.00 55.34 288 LYS A CA 1
ATOM 2250 C C . LYS A 1 288 ? 22.961 13.802 6.535 1.00 55.34 288 LYS A C 1
ATOM 2252 O O . LYS A 1 288 ? 23.245 13.669 5.346 1.00 55.34 288 LYS A O 1
ATOM 2257 N N . GLN A 1 289 ? 21.802 14.352 6.911 1.00 55.06 289 GLN A N 1
ATOM 2258 C CA . GLN A 1 289 ? 20.817 14.873 5.961 1.00 55.06 289 GLN A CA 1
ATOM 2259 C C . GLN A 1 289 ? 21.152 16.326 5.563 1.00 55.06 289 GLN A C 1
ATOM 2261 O O . GLN A 1 289 ? 20.990 17.232 6.379 1.00 55.06 289 GLN A O 1
ATOM 2266 N N . PRO A 1 290 ? 21.482 16.615 4.288 1.00 50.19 290 PRO A N 1
ATOM 2267 C CA . PRO A 1 290 ? 21.916 17.942 3.817 1.00 50.19 290 PRO A CA 1
ATOM 2268 C C . PRO A 1 290 ? 20.801 19.011 3.777 1.00 50.19 290 PRO A C 1
ATOM 2270 O O . PRO A 1 290 ? 20.938 20.038 3.121 1.00 50.19 290 PRO A O 1
ATOM 2273 N N . THR A 1 291 ? 19.664 18.774 4.440 1.00 54.72 291 THR A N 1
ATOM 2274 C CA . THR A 1 291 ? 18.446 19.603 4.352 1.00 54.72 291 THR A CA 1
ATOM 2275 C C . THR A 1 291 ? 18.088 20.341 5.641 1.00 54.72 291 THR A C 1
ATOM 2277 O O . THR A 1 291 ? 17.073 21.036 5.670 1.00 54.72 291 THR A O 1
ATOM 2280 N N . LEU A 1 292 ? 18.884 20.217 6.707 1.00 60.59 292 LEU A N 1
ATOM 2281 C CA . LEU A 1 292 ? 18.675 20.985 7.934 1.00 60.59 292 LEU A CA 1
ATOM 2282 C C . LEU A 1 292 ? 19.540 22.244 7.884 1.00 60.59 292 LEU A C 1
ATOM 2284 O O . LEU A 1 292 ? 20.750 22.198 8.088 1.00 60.59 292 LEU A O 1
ATOM 2288 N N . THR A 1 293 ? 18.916 23.383 7.585 1.00 72.62 293 THR A N 1
ATOM 2289 C CA . THR A 1 293 ? 19.572 24.685 7.742 1.00 72.62 293 THR A CA 1
ATOM 2290 C C . THR A 1 293 ? 19.966 24.890 9.208 1.00 72.62 293 THR A C 1
ATOM 2292 O O . THR A 1 293 ? 19.346 24.325 10.114 1.00 72.62 293 THR A O 1
ATOM 2295 N N . ALA A 1 294 ? 20.988 25.715 9.464 1.00 78.56 294 ALA A N 1
ATOM 2296 C CA . ALA A 1 294 ? 21.477 25.982 10.821 1.00 78.56 294 ALA A CA 1
ATOM 2297 C C . ALA A 1 294 ? 20.348 26.408 11.783 1.00 78.56 294 ALA A C 1
ATOM 2299 O O . ALA A 1 294 ? 20.308 25.968 12.931 1.00 78.56 294 ALA A O 1
ATOM 2300 N N . THR A 1 295 ? 19.380 27.181 11.283 1.00 81.69 295 THR A N 1
ATOM 2301 C CA . THR A 1 295 ? 18.184 27.613 12.016 1.00 81.69 295 THR A CA 1
ATOM 2302 C C . THR A 1 295 ? 17.303 26.441 12.452 1.00 81.69 295 THR A C 1
ATOM 2304 O O . THR A 1 295 ? 16.906 26.368 13.612 1.00 81.69 295 THR A O 1
ATOM 2307 N N . VAL A 1 296 ? 17.031 25.483 11.559 1.00 82.81 296 VAL A N 1
ATOM 2308 C CA . VAL A 1 296 ? 16.196 24.312 11.878 1.00 82.81 296 VAL A CA 1
ATOM 2309 C C . VAL A 1 296 ? 16.892 23.410 12.892 1.00 82.81 296 VAL A C 1
ATOM 2311 O O . VAL A 1 296 ? 16.246 22.907 13.812 1.00 82.81 296 VAL A O 1
ATOM 2314 N N . ASN A 1 297 ? 18.211 23.241 12.768 1.00 82.19 297 ASN A N 1
ATOM 2315 C CA . ASN A 1 297 ? 18.984 22.476 13.741 1.00 82.19 297 ASN A CA 1
ATOM 2316 C C . ASN A 1 297 ? 18.958 23.145 15.128 1.00 82.19 297 ASN A C 1
ATOM 2318 O O . ASN A 1 297 ? 18.706 22.485 16.132 1.00 82.19 297 ASN A O 1
ATOM 2322 N N . ALA A 1 298 ? 19.119 24.471 15.189 1.00 84.50 298 ALA A N 1
ATOM 2323 C CA . ALA A 1 298 ? 19.053 25.220 16.443 1.00 84.50 298 ALA A CA 1
ATOM 2324 C C . ALA A 1 298 ? 17.691 25.080 17.147 1.00 84.50 298 ALA A C 1
ATOM 2326 O O . ALA A 1 298 ? 17.651 24.864 18.358 1.00 84.50 298 ALA A O 1
ATOM 2327 N N . VAL A 1 299 ? 16.582 25.161 16.401 1.00 87.38 299 VAL A N 1
ATOM 2328 C CA . VAL A 1 299 ? 15.229 24.937 16.945 1.00 87.38 299 VAL A CA 1
ATOM 2329 C C . VAL A 1 299 ? 15.075 23.497 17.429 1.00 87.38 299 VAL A C 1
ATOM 2331 O O . VAL A 1 299 ? 14.640 23.272 18.555 1.00 87.38 299 VAL A O 1
ATOM 2334 N N . THR A 1 300 ? 15.496 22.521 16.620 1.00 84.56 300 THR A N 1
ATOM 2335 C CA . THR A 1 300 ? 15.419 21.091 16.963 1.00 84.56 300 THR A CA 1
ATOM 2336 C C . THR A 1 300 ? 16.158 20.784 18.260 1.00 84.56 300 THR A C 1
ATOM 2338 O O . THR A 1 300 ? 15.599 20.144 19.147 1.00 84.56 300 THR A O 1
ATOM 2341 N N . MET A 1 301 ? 17.385 21.285 18.409 1.00 83.00 301 MET A N 1
ATOM 2342 C CA . MET A 1 301 ? 18.180 21.075 19.618 1.00 83.00 301 MET A CA 1
ATOM 2343 C C . MET A 1 301 ? 17.579 21.768 20.843 1.00 83.00 301 MET A C 1
ATOM 2345 O O . MET A 1 301 ? 17.647 21.217 21.939 1.00 83.00 301 MET A O 1
ATOM 2349 N N . SER A 1 302 ? 16.971 22.947 20.674 1.00 87.38 302 SER A N 1
ATOM 2350 C CA . SER A 1 302 ? 16.295 23.659 21.766 1.00 87.38 302 SER A CA 1
ATOM 2351 C C . SER A 1 302 ? 15.069 22.893 22.266 1.00 87.38 302 SER A C 1
ATOM 2353 O O . SER A 1 302 ? 14.926 22.645 23.463 1.00 87.38 302 SER A O 1
ATOM 2355 N N . VAL A 1 303 ? 14.231 22.440 21.330 1.00 87.69 303 VAL A N 1
ATOM 2356 C CA . VAL A 1 303 ? 13.055 21.598 21.591 1.00 87.69 303 VAL A CA 1
ATOM 2357 C C . VAL A 1 303 ? 13.472 20.288 22.259 1.00 87.69 303 VAL A C 1
ATOM 2359 O O . VAL A 1 303 ? 12.912 19.914 23.287 1.00 87.69 303 VAL A O 1
ATOM 2362 N N . TRP A 1 304 ? 14.504 19.619 21.742 1.00 85.75 304 TRP A N 1
ATOM 2363 C CA . TRP A 1 304 ? 15.031 18.388 22.328 1.00 85.75 304 TRP A CA 1
ATOM 2364 C C . TRP A 1 304 ? 15.544 18.580 23.756 1.00 85.75 304 TRP A C 1
ATOM 2366 O O . TRP A 1 304 ? 15.194 17.807 24.647 1.00 85.75 304 TRP A O 1
ATOM 2376 N N . ARG A 1 305 ? 16.352 19.620 23.992 1.00 84.81 305 ARG A N 1
ATOM 2377 C CA . ARG A 1 305 ? 16.893 19.919 25.321 1.00 84.81 305 ARG A CA 1
ATOM 2378 C C . ARG A 1 305 ? 15.769 20.137 26.323 1.00 84.81 305 ARG A C 1
ATOM 2380 O O . ARG A 1 305 ? 15.765 19.506 27.375 1.00 84.81 305 ARG A O 1
ATOM 2387 N N . ARG A 1 306 ? 14.783 20.964 25.968 1.00 86.06 306 ARG A N 1
ATOM 2388 C CA . ARG A 1 306 ? 13.653 21.241 26.854 1.00 86.06 306 ARG A CA 1
ATOM 2389 C C . ARG A 1 306 ? 12.824 19.993 27.138 1.00 86.06 306 ARG A C 1
ATOM 2391 O O . ARG A 1 306 ? 12.438 19.767 28.282 1.00 86.06 306 ARG A O 1
ATOM 2398 N N . PHE A 1 307 ? 12.609 19.147 26.130 1.00 86.50 307 PHE A N 1
ATOM 2399 C CA . PHE A 1 307 ? 11.967 17.856 26.345 1.00 86.50 307 PHE A CA 1
ATOM 2400 C C . PHE A 1 307 ? 12.730 17.019 27.370 1.00 86.50 307 PHE A C 1
ATOM 2402 O O . PHE A 1 307 ? 12.148 16.580 28.352 1.00 86.50 307 PHE A O 1
ATOM 2409 N N . SER A 1 308 ? 14.034 16.834 27.157 1.00 80.94 308 SER A N 1
ATOM 2410 C CA . SER A 1 308 ? 14.877 15.968 27.981 1.00 80.94 308 SER A CA 1
ATOM 2411 C C . SER A 1 308 ? 15.095 16.483 29.406 1.00 80.94 308 SER A C 1
ATOM 2413 O O . SER A 1 308 ? 15.350 15.676 30.299 1.00 80.94 308 SER A O 1
ATOM 2415 N N . GLU A 1 309 ? 15.068 17.797 29.623 1.00 81.88 309 GLU A N 1
ATOM 2416 C CA . GLU A 1 309 ? 15.370 18.407 30.922 1.00 81.88 309 GLU A CA 1
ATOM 2417 C C . GLU A 1 309 ? 14.117 18.714 31.750 1.00 81.88 309 GLU A C 1
ATOM 2419 O O . GLU A 1 309 ? 14.176 18.652 32.979 1.00 81.88 309 GLU A O 1
ATOM 2424 N N . GLU A 1 310 ? 12.993 19.031 31.105 1.00 84.31 310 GLU A N 1
ATOM 2425 C CA . GLU A 1 310 ? 11.773 19.477 31.786 1.00 84.31 310 GLU A CA 1
ATOM 2426 C C . GLU A 1 310 ? 10.624 18.484 31.609 1.00 84.31 310 GLU A C 1
ATOM 2428 O O . GLU A 1 310 ? 10.037 18.036 32.591 1.00 84.31 310 GLU A O 1
ATOM 2433 N N . ILE A 1 311 ? 10.295 18.116 30.370 1.00 85.81 311 ILE A N 1
ATOM 2434 C CA . ILE A 1 311 ? 9.054 17.384 30.075 1.00 85.81 311 ILE A CA 1
ATOM 2435 C C . ILE A 1 311 ? 9.181 15.894 30.383 1.00 85.81 311 ILE A C 1
ATOM 2437 O O . ILE A 1 311 ? 8.307 15.330 31.031 1.00 85.81 311 ILE A O 1
ATOM 2441 N N . SER A 1 312 ? 10.292 15.278 29.988 1.00 82.50 312 SER A N 1
ATOM 2442 C CA . SER A 1 312 ? 10.607 13.858 30.189 1.00 82.50 312 SER A CA 1
ATOM 2443 C C . SER A 1 312 ? 10.583 13.418 31.652 1.00 82.50 312 SER A C 1
ATOM 2445 O O . SER A 1 312 ? 10.404 12.240 31.940 1.00 82.50 312 SER A O 1
ATOM 2447 N N . ARG A 1 313 ? 10.806 14.362 32.573 1.00 81.25 313 ARG A N 1
ATOM 2448 C CA . ARG A 1 313 ? 10.827 14.116 34.018 1.00 81.25 313 ARG A CA 1
ATOM 2449 C C . ARG A 1 313 ? 9.434 13.996 34.613 1.00 81.25 313 ARG A C 1
ATOM 2451 O O . ARG A 1 313 ? 9.298 13.480 35.718 1.00 81.25 313 ARG A O 1
ATOM 2458 N N . HIS A 1 314 ? 8.422 14.489 33.909 1.00 81.50 314 HIS A N 1
ATOM 2459 C CA . HIS A 1 314 ? 7.045 14.244 34.286 1.00 81.50 314 HIS A CA 1
ATOM 2460 C C . HIS A 1 314 ? 6.696 12.817 33.857 1.00 81.50 314 HIS A C 1
ATOM 2462 O O . HIS A 1 314 ? 7.106 12.359 32.796 1.00 81.50 314 HIS A O 1
ATOM 2468 N N . GLN A 1 315 ? 5.945 12.106 34.685 1.00 77.81 315 GLN A N 1
ATOM 2469 C CA . GLN A 1 315 ? 5.351 10.824 34.319 1.00 77.81 315 GLN A CA 1
ATOM 2470 C C . GLN A 1 315 ? 3.840 10.996 34.310 1.00 77.81 315 GLN A C 1
ATOM 2472 O O . GLN A 1 315 ? 3.311 11.809 35.063 1.00 77.81 315 GLN A O 1
ATOM 2477 N N . ILE A 1 316 ? 3.127 10.239 33.476 1.00 81.12 316 ILE A N 1
ATOM 2478 C CA . ILE A 1 316 ? 1.651 10.252 33.469 1.00 81.12 316 ILE A CA 1
ATOM 2479 C C . ILE A 1 316 ? 1.098 9.787 34.821 1.00 81.12 316 ILE A C 1
ATOM 2481 O O . ILE A 1 316 ? -0.003 10.173 35.209 1.00 81.12 316 ILE A O 1
ATOM 2485 N N . LEU A 1 317 ? 1.863 8.965 35.535 1.00 73.50 317 LEU A N 1
ATOM 2486 C CA . LEU A 1 317 ? 1.458 8.359 36.788 1.00 73.50 317 LEU A CA 1
ATOM 2487 C C . LEU A 1 317 ? 2.378 8.846 37.900 1.00 73.50 317 LEU A C 1
ATOM 2489 O O . LEU A 1 317 ? 3.596 8.752 37.767 1.00 73.50 317 LEU A O 1
ATOM 2493 N N . ASP A 1 318 ? 1.791 9.360 38.978 1.00 75.56 318 ASP A N 1
ATOM 2494 C CA . ASP A 1 318 ? 2.526 9.703 40.190 1.00 75.56 318 ASP A CA 1
ATOM 2495 C C . ASP A 1 318 ? 2.306 8.601 41.219 1.00 75.56 318 ASP A C 1
ATOM 2497 O O . ASP A 1 318 ? 1.224 8.418 41.773 1.00 75.56 318 ASP A O 1
ATOM 2501 N N . THR A 1 319 ? 3.350 7.808 41.422 1.00 66.50 319 THR A N 1
ATOM 2502 C CA . THR A 1 319 ? 3.378 6.752 42.436 1.00 66.50 319 THR A CA 1
ATOM 2503 C C . THR A 1 319 ? 4.036 7.237 43.730 1.00 66.50 319 THR A C 1
ATOM 2505 O O . THR A 1 319 ? 4.157 6.472 44.693 1.00 66.50 319 THR A O 1
ATOM 2508 N N . THR A 1 320 ? 4.467 8.505 43.783 1.00 61.56 320 THR A N 1
ATOM 2509 C CA . THR A 1 320 ? 5.132 9.091 44.945 1.00 61.56 320 THR A CA 1
ATOM 2510 C C . THR A 1 320 ? 4.123 9.620 45.962 1.00 61.56 320 THR A C 1
ATOM 2512 O O . THR A 1 320 ? 3.057 10.128 45.642 1.00 61.56 320 THR A O 1
ATOM 2515 N N . ARG A 1 321 ? 4.447 9.470 47.253 1.00 52.16 321 ARG A N 1
ATOM 2516 C CA . ARG A 1 321 ? 3.518 9.748 48.365 1.00 52.16 321 ARG A CA 1
ATOM 2517 C C . ARG A 1 321 ? 3.383 11.235 48.727 1.00 52.16 321 ARG A C 1
ATOM 2519 O O . ARG A 1 321 ? 2.705 11.543 49.702 1.00 52.16 321 ARG A O 1
ATOM 2526 N N . CYS A 1 322 ? 4.004 12.149 47.977 1.00 41.62 322 CYS A N 1
ATOM 2527 C CA . CYS A 1 322 ? 4.000 13.578 48.285 1.00 41.62 322 CYS A CA 1
ATOM 2528 C C . CYS A 1 322 ? 3.706 14.404 47.036 1.00 41.62 322 CYS A C 1
ATOM 2530 O O . CYS A 1 322 ? 4.518 14.446 46.116 1.00 41.62 322 CYS A O 1
ATOM 2532 N N . HIS A 1 323 ? 2.600 15.149 47.073 1.00 40.19 323 HIS A N 1
ATOM 2533 C CA . HIS A 1 323 ? 2.287 16.198 46.109 1.00 40.19 323 HIS A CA 1
ATOM 2534 C C . HIS A 1 323 ? 3.388 17.270 46.186 1.00 40.19 323 HIS A C 1
ATOM 2536 O O . HIS A 1 323 ? 3.374 18.155 47.042 1.00 40.19 323 HIS A O 1
ATOM 2542 N N . ARG A 1 324 ? 4.410 17.159 45.336 1.00 44.66 324 ARG A N 1
ATOM 2543 C CA . ARG A 1 324 ? 5.458 18.175 45.222 1.00 44.66 324 ARG A CA 1
ATOM 2544 C C . ARG A 1 324 ? 4.964 19.246 44.263 1.00 44.66 324 ARG A C 1
ATOM 2546 O O . ARG A 1 324 ? 5.319 19.256 43.090 1.00 44.66 324 ARG A O 1
ATOM 2553 N N . THR A 1 325 ? 4.127 20.150 44.765 1.00 37.84 325 THR A N 1
ATOM 2554 C CA . THR A 1 325 ? 3.829 21.395 44.054 1.00 37.84 325 THR A CA 1
ATOM 2555 C C . THR A 1 325 ? 5.142 22.135 43.822 1.00 37.84 325 THR A C 1
ATOM 2557 O O . THR A 1 325 ? 5.828 22.462 44.787 1.00 37.84 325 THR A O 1
ATOM 2560 N N . SER A 1 326 ? 5.485 22.307 42.544 1.00 45.88 326 SER A N 1
ATOM 2561 C CA . SER A 1 326 ? 6.490 23.210 41.972 1.00 45.88 326 SER A CA 1
ATOM 2562 C C . SER A 1 326 ? 7.374 23.944 42.985 1.00 45.88 326 SER A C 1
ATOM 2564 O O . SER A 1 326 ? 6.938 24.905 43.608 1.00 45.88 326 SER A O 1
ATOM 2566 N N . ASP A 1 327 ? 8.621 23.494 43.129 1.00 39.22 327 ASP A N 1
ATOM 2567 C CA . ASP A 1 327 ? 9.819 24.317 42.907 1.00 39.22 327 ASP A CA 1
ATOM 2568 C C . ASP A 1 327 ? 11.059 23.613 43.482 1.00 39.22 327 ASP A C 1
ATOM 2570 O O . ASP A 1 327 ? 11.200 23.411 44.683 1.00 39.22 327 ASP A O 1
ATOM 2574 N N . LYS A 1 328 ? 11.981 23.245 42.582 1.00 46.88 328 LYS A N 1
ATOM 2575 C CA . LYS A 1 328 ? 13.395 22.908 42.839 1.00 46.88 328 LYS A CA 1
ATOM 2576 C C . LYS A 1 328 ? 13.697 22.035 44.078 1.00 46.88 328 LYS A C 1
ATOM 2578 O O . LYS A 1 328 ? 14.133 22.560 45.094 1.00 46.88 328 LYS A O 1
ATOM 2583 N N . ALA A 1 329 ? 13.681 20.704 43.946 1.00 36.31 329 ALA A N 1
ATOM 2584 C CA . ALA A 1 329 ? 14.593 19.834 44.711 1.00 36.31 329 ALA A CA 1
ATOM 2585 C C . ALA A 1 329 ? 14.627 18.393 44.180 1.00 36.31 329 ALA A C 1
ATOM 2587 O O . ALA A 1 329 ? 13.617 17.843 43.750 1.00 36.31 329 ALA A O 1
ATOM 2588 N N . ALA A 1 330 ? 15.820 17.803 44.259 1.00 38.81 330 ALA A N 1
ATOM 2589 C CA . ALA A 1 330 ? 16.197 16.453 43.859 1.00 38.81 330 ALA A CA 1
ATOM 2590 C C . ALA A 1 330 ? 15.205 15.341 44.260 1.00 38.81 330 ALA A C 1
ATOM 2592 O O . ALA A 1 330 ? 14.513 15.418 45.285 1.00 38.81 330 ALA A O 1
ATOM 2593 N N . GLN A 1 331 ? 15.195 14.268 43.459 1.00 40.59 331 GLN A N 1
ATOM 2594 C CA . GLN A 1 331 ? 14.652 12.968 43.859 1.00 40.59 331 GLN A CA 1
ATOM 2595 C C . GLN A 1 331 ? 15.195 12.606 45.252 1.00 40.59 331 GLN A C 1
ATOM 2597 O O . GLN A 1 331 ? 16.408 12.701 45.466 1.00 40.59 331 GLN A O 1
ATOM 2602 N N . PRO A 1 332 ? 14.343 12.214 46.215 1.00 37.12 332 PRO A N 1
ATOM 2603 C CA . PRO A 1 332 ? 14.850 11.587 47.419 1.00 37.12 332 PRO A CA 1
ATOM 2604 C C . PRO A 1 332 ? 15.487 10.258 47.008 1.00 37.12 332 PRO A C 1
ATOM 2606 O O . PRO A 1 332 ? 14.927 9.511 46.205 1.00 37.12 332 PRO A O 1
ATOM 2609 N N . ALA A 1 333 ? 16.682 9.991 47.530 1.00 36.94 333 ALA A N 1
ATOM 2610 C CA . ALA A 1 333 ? 17.342 8.712 47.340 1.00 36.94 333 ALA A CA 1
ATOM 2611 C C . ALA A 1 333 ? 16.396 7.578 47.758 1.00 36.94 333 ALA A C 1
ATOM 2613 O O . ALA A 1 333 ? 15.743 7.652 48.805 1.00 36.94 333 ALA A O 1
ATOM 2614 N N . VAL A 1 334 ? 16.333 6.539 46.924 1.00 36.31 334 VAL A N 1
ATOM 2615 C CA . VAL A 1 334 ? 15.613 5.293 47.198 1.00 36.31 334 VAL A CA 1
ATOM 2616 C C . VAL A 1 334 ? 16.003 4.808 48.601 1.00 36.31 334 VAL A C 1
ATOM 2618 O O . VAL A 1 334 ? 17.157 4.457 48.831 1.00 36.31 334 VAL A O 1
ATOM 2621 N N . GLY A 1 335 ? 15.061 4.843 49.552 1.00 40.31 335 GLY A N 1
ATOM 2622 C CA . GLY A 1 335 ? 15.260 4.350 50.923 1.00 40.31 335 GLY A CA 1
ATOM 2623 C C . GLY A 1 335 ? 15.083 5.358 52.068 1.00 40.31 335 GLY A C 1
ATOM 2624 O O . GLY A 1 335 ? 15.134 4.944 53.225 1.00 40.31 335 GLY A O 1
ATOM 2625 N N . ALA A 1 336 ? 14.836 6.646 51.809 1.00 38.19 336 ALA A N 1
ATOM 2626 C CA . ALA A 1 336 ? 14.471 7.584 52.877 1.00 38.19 336 ALA A CA 1
ATOM 2627 C C . ALA A 1 336 ? 12.984 7.419 53.253 1.00 38.19 336 ALA A C 1
ATOM 2629 O O . ALA A 1 336 ? 12.100 7.932 52.570 1.00 38.19 336 ALA A O 1
ATOM 2630 N N . ALA A 1 337 ? 12.709 6.664 54.318 1.00 38.91 337 ALA A N 1
ATOM 2631 C CA . ALA A 1 337 ? 11.363 6.505 54.861 1.00 38.91 337 ALA A CA 1
ATOM 2632 C C . ALA A 1 337 ? 10.883 7.822 55.498 1.00 38.91 337 ALA A C 1
ATOM 2634 O O . ALA A 1 337 ? 11.419 8.259 56.517 1.00 38.91 337 ALA A O 1
ATOM 2635 N N . ASP A 1 338 ? 9.876 8.443 54.889 1.00 44.75 338 ASP A N 1
ATOM 2636 C CA . ASP A 1 338 ? 9.122 9.555 55.472 1.00 44.75 338 ASP A CA 1
ATOM 2637 C C . ASP A 1 338 ? 8.250 9.021 56.637 1.00 44.75 338 ASP A C 1
ATOM 2639 O O . ASP A 1 338 ? 7.597 7.981 56.460 1.00 44.75 338 ASP A O 1
ATOM 2643 N N . PRO A 1 339 ? 8.226 9.643 57.836 1.00 42.91 339 PRO A N 1
ATOM 2644 C CA . PRO A 1 339 ? 7.577 9.066 59.015 1.00 42.91 339 PRO A CA 1
ATOM 2645 C C . PRO A 1 339 ? 6.044 9.073 58.956 1.00 42.91 339 PRO A C 1
ATOM 2647 O O . PRO A 1 339 ? 5.416 8.418 59.784 1.00 42.91 339 PRO A O 1
ATOM 2650 N N . ASP A 1 340 ? 5.431 9.781 58.004 1.00 45.81 340 ASP A N 1
ATOM 2651 C CA . ASP A 1 340 ? 3.971 9.920 57.901 1.00 45.81 340 ASP A CA 1
ATOM 2652 C C . ASP A 1 340 ? 3.386 9.042 56.782 1.00 45.81 340 ASP A C 1
ATOM 2654 O O . ASP A 1 340 ? 2.604 9.465 55.931 1.00 45.81 340 ASP A O 1
ATOM 2658 N N . THR A 1 341 ? 3.798 7.772 56.757 1.00 48.19 341 THR A N 1
ATOM 2659 C CA . THR A 1 341 ? 3.325 6.774 55.791 1.00 48.19 341 THR A CA 1
ATOM 2660 C C . THR A 1 341 ? 1.904 6.305 56.119 1.00 48.19 341 THR A C 1
ATOM 2662 O O . THR A 1 341 ? 1.661 5.150 56.468 1.00 48.19 341 THR A O 1
ATOM 2665 N N . LYS A 1 342 ? 0.926 7.202 55.956 1.00 52.69 342 LYS A N 1
ATOM 2666 C CA . LYS A 1 342 ? -0.484 6.813 55.868 1.00 52.69 342 LYS A CA 1
ATOM 2667 C C . LYS A 1 342 ? -0.672 5.908 54.652 1.00 52.69 342 LYS A C 1
ATOM 2669 O O . LYS A 1 342 ? -0.264 6.232 53.538 1.00 52.69 342 LYS A O 1
ATOM 2674 N N . VAL A 1 343 ? -1.259 4.740 54.888 1.00 56.72 343 VAL A N 1
ATOM 2675 C CA . VAL A 1 343 ? -1.712 3.828 53.835 1.00 56.72 343 VAL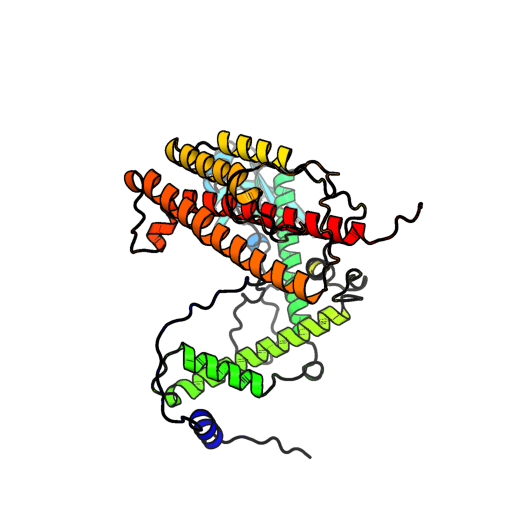 A CA 1
ATOM 2676 C C . VAL A 1 343 ? -2.731 4.585 52.986 1.00 56.72 343 VAL A C 1
ATOM 2678 O O . VAL A 1 343 ? -3.692 5.125 53.533 1.00 56.72 343 VAL A O 1
ATOM 2681 N N . PHE A 1 344 ? -2.514 4.656 51.671 1.00 57.12 344 PHE A N 1
ATOM 2682 C CA . PHE A 1 344 ? -3.486 5.253 50.760 1.00 57.12 344 PHE A CA 1
ATOM 2683 C C . PHE A 1 344 ? -4.808 4.498 50.874 1.00 57.12 344 PHE A C 1
ATOM 2685 O O . PHE A 1 344 ? -4.864 3.292 50.622 1.00 57.12 344 PHE A O 1
ATOM 2692 N N . HIS A 1 345 ? -5.882 5.208 51.208 1.00 67.31 345 HIS A N 1
ATOM 2693 C CA . HIS A 1 345 ? -7.201 4.703 50.871 1.00 67.31 345 HIS A CA 1
ATOM 2694 C C . HIS A 1 345 ? -7.327 4.740 49.335 1.00 67.31 345 HIS A C 1
ATOM 2696 O O . HIS A 1 345 ? -6.892 5.725 48.730 1.00 67.31 345 HIS A O 1
ATOM 2702 N N . PRO A 1 346 ? -7.894 3.713 48.674 1.00 74.94 346 PRO A N 1
ATOM 2703 C CA . PRO A 1 346 ? -7.993 3.677 47.212 1.00 74.94 346 PRO A CA 1
ATOM 2704 C C . PRO A 1 346 ? -8.621 4.938 46.600 1.00 74.94 346 PRO A C 1
ATOM 2706 O O . PRO A 1 346 ? -8.200 5.394 45.542 1.00 74.94 346 PRO A O 1
ATOM 2709 N N . GLU A 1 347 ? -9.584 5.543 47.295 1.00 77.50 347 GLU A N 1
ATOM 2710 C CA . GLU A 1 347 ? -10.242 6.786 46.875 1.00 77.50 347 GLU A CA 1
ATOM 2711 C C . GLU A 1 347 ? -9.299 8.001 46.887 1.00 77.50 347 GLU A C 1
ATOM 2713 O O . GLU A 1 347 ? -9.329 8.815 45.964 1.00 77.50 347 GLU A O 1
ATOM 2718 N N . ASP A 1 348 ? -8.421 8.105 47.889 1.00 77.62 348 ASP A N 1
ATOM 2719 C CA . ASP A 1 348 ? -7.431 9.183 47.979 1.00 77.62 348 ASP A CA 1
ATOM 2720 C C . ASP A 1 348 ? -6.365 9.056 46.894 1.00 77.62 348 ASP A C 1
ATOM 2722 O O . ASP A 1 348 ? -5.931 10.060 46.331 1.00 77.62 348 ASP A O 1
ATOM 2726 N N . PHE A 1 349 ? -5.986 7.818 46.565 1.00 76.44 349 PHE A N 1
ATOM 2727 C CA . PHE A 1 349 ? -5.055 7.535 45.480 1.00 76.44 349 PHE A CA 1
ATOM 2728 C C . PHE A 1 349 ? -5.658 7.904 44.123 1.00 76.44 349 PHE A C 1
ATOM 2730 O O . PHE A 1 349 ? -5.023 8.610 43.347 1.00 76.44 349 PHE A O 1
ATOM 2737 N N . ILE A 1 350 ? -6.905 7.501 43.849 1.00 82.25 350 ILE A N 1
ATOM 2738 C CA . ILE A 1 350 ? -7.592 7.857 42.597 1.00 82.25 350 ILE A CA 1
ATOM 2739 C C . ILE A 1 350 ? -7.685 9.378 42.448 1.00 82.25 350 ILE A C 1
ATOM 2741 O O . ILE A 1 350 ? -7.357 9.907 41.388 1.00 82.25 350 ILE A O 1
ATOM 2745 N N . ARG A 1 351 ? -8.071 10.093 43.511 1.00 83.62 351 ARG A N 1
ATOM 2746 C CA . ARG A 1 351 ? -8.138 11.559 43.494 1.00 83.62 351 ARG A CA 1
ATOM 2747 C C . ARG A 1 351 ? -6.772 12.198 43.233 1.00 83.62 351 ARG A C 1
ATOM 2749 O O . ARG A 1 351 ? -6.674 13.072 42.380 1.00 83.62 351 ARG A O 1
ATOM 2756 N N . HIS A 1 352 ? -5.721 11.726 43.903 1.00 81.38 352 HIS A N 1
ATOM 2757 C CA . HIS A 1 352 ? -4.352 12.190 43.667 1.00 81.38 352 HIS A CA 1
ATOM 2758 C C . HIS A 1 352 ? -3.913 11.972 42.210 1.00 81.38 352 HIS A C 1
ATOM 2760 O O . HIS A 1 352 ? -3.364 12.875 41.585 1.00 81.38 352 HIS A O 1
ATOM 2766 N N . MET A 1 353 ? -4.231 10.811 41.634 1.00 83.12 353 MET A N 1
ATOM 2767 C CA . MET A 1 353 ? -3.942 10.504 40.233 1.00 83.12 353 MET A CA 1
ATOM 2768 C C . MET A 1 353 ? -4.707 11.407 39.260 1.00 83.12 353 MET A C 1
ATOM 2770 O O . MET A 1 353 ? -4.175 11.784 38.215 1.00 83.12 353 MET A O 1
ATOM 2774 N N . GLU A 1 354 ? -5.949 11.777 39.579 1.00 86.94 354 GLU A N 1
ATOM 2775 C CA . GLU A 1 354 ? -6.704 12.745 38.784 1.00 86.94 354 GLU A CA 1
ATOM 2776 C C . GLU A 1 354 ? -6.094 14.147 38.842 1.00 86.94 354 GLU A C 1
ATOM 2778 O O . GLU A 1 354 ? -6.001 14.800 37.800 1.00 86.94 354 GLU A O 1
ATOM 2783 N N . ASP A 1 355 ? -5.680 14.599 40.028 1.00 86.44 355 ASP A N 1
ATOM 2784 C CA . ASP A 1 355 ? -5.014 15.889 40.237 1.00 86.44 355 ASP A CA 1
ATOM 2785 C C . ASP A 1 355 ? -3.689 15.940 39.466 1.00 86.44 355 ASP A C 1
ATOM 2787 O O . ASP A 1 355 ? -3.505 16.811 38.613 1.00 86.44 355 ASP A O 1
ATOM 2791 N N . HIS A 1 356 ? -2.841 14.924 39.632 1.00 85.12 356 HIS A N 1
ATOM 2792 C CA . HIS A 1 356 ? -1.579 14.794 38.903 1.00 85.12 356 HIS A CA 1
ATOM 2793 C C . HIS A 1 356 ? -1.774 14.755 37.383 1.00 85.12 356 HIS A C 1
ATOM 2795 O O . HIS A 1 356 ? -1.073 15.437 36.637 1.00 85.12 356 HIS A O 1
ATOM 2801 N N . ARG A 1 357 ? -2.779 14.018 36.887 1.00 88.00 357 ARG A N 1
ATOM 2802 C CA . ARG A 1 357 ? -3.094 13.998 35.450 1.00 88.00 357 ARG A CA 1
ATOM 2803 C C . ARG A 1 357 ? -3.439 15.394 34.933 1.00 88.00 357 ARG A C 1
ATOM 2805 O O . ARG A 1 357 ? -3.055 15.731 33.809 1.00 88.00 357 ARG A O 1
ATOM 2812 N N . ARG A 1 358 ? -4.180 16.198 35.707 1.00 88.12 358 ARG A N 1
ATOM 2813 C CA . ARG A 1 358 ? -4.490 17.586 35.325 1.00 88.12 358 ARG A CA 1
ATOM 2814 C C . ARG A 1 358 ? -3.208 18.415 35.252 1.00 88.12 358 ARG A C 1
ATOM 2816 O O . ARG A 1 358 ? -3.013 19.090 34.244 1.00 88.12 358 ARG A O 1
ATOM 2823 N N . ASP A 1 359 ? -2.311 18.284 36.224 1.00 86.69 359 ASP A N 1
ATOM 2824 C CA . ASP A 1 359 ? -1.029 19.002 36.242 1.00 86.69 359 ASP A CA 1
ATOM 2825 C C . ASP A 1 359 ? -0.133 18.623 35.053 1.00 86.69 359 ASP A C 1
ATOM 2827 O O . ASP A 1 359 ? 0.372 19.495 34.344 1.00 86.69 359 ASP A O 1
ATOM 2831 N N . VAL A 1 360 ? 0.002 17.327 34.758 1.00 87.50 360 VAL A N 1
ATOM 2832 C CA . VAL A 1 360 ? 0.755 16.837 33.592 1.00 87.50 360 VAL A CA 1
ATOM 2833 C C . VAL A 1 360 ? 0.150 17.354 32.289 1.00 87.50 360 VAL A C 1
ATOM 2835 O O . VAL A 1 360 ? 0.884 17.774 31.395 1.00 87.50 360 VAL A O 1
ATOM 2838 N N . THR A 1 361 ? -1.181 17.373 32.179 1.00 89.94 361 THR A N 1
ATOM 2839 C CA . THR A 1 361 ? -1.872 17.906 30.995 1.00 89.94 361 THR A CA 1
ATOM 2840 C C . THR A 1 361 ? -1.545 19.385 30.801 1.00 89.94 361 THR A C 1
ATOM 2842 O O . THR A 1 361 ? -1.149 19.784 29.708 1.00 89.94 361 THR A O 1
ATOM 2845 N N . VAL A 1 362 ? -1.625 20.187 31.867 1.00 89.19 362 VAL A N 1
ATOM 2846 C CA . VAL A 1 362 ? -1.288 21.618 31.823 1.00 89.19 362 VAL A CA 1
ATOM 2847 C C . VAL A 1 362 ? 0.178 21.830 31.442 1.00 89.19 362 VAL A C 1
ATOM 2849 O O . VAL A 1 362 ? 0.473 22.698 30.619 1.00 89.19 362 VAL A O 1
ATOM 2852 N N . THR A 1 363 ? 1.095 21.026 31.980 1.00 87.56 363 THR A N 1
ATOM 2853 C CA . THR A 1 363 ? 2.521 21.080 31.630 1.00 87.56 363 THR A CA 1
ATOM 2854 C C . THR A 1 363 ? 2.752 20.748 30.154 1.00 87.56 363 THR A C 1
ATOM 2856 O O . THR A 1 363 ? 3.477 21.468 29.468 1.00 87.56 363 THR A O 1
ATOM 2859 N N . LEU A 1 364 ? 2.107 19.709 29.618 1.00 88.62 364 LEU A N 1
ATOM 2860 C CA . LEU A 1 364 ? 2.230 19.347 28.202 1.00 88.62 364 LEU A CA 1
ATOM 2861 C C . LEU A 1 364 ? 1.615 20.400 27.269 1.00 88.62 364 LEU A C 1
ATOM 2863 O O . LEU A 1 364 ? 2.159 20.681 26.201 1.00 88.62 364 LEU A O 1
ATOM 2867 N N . GLU A 1 365 ? 0.505 21.020 27.654 1.00 87.81 365 GLU A N 1
ATOM 2868 C CA . GLU A 1 365 ? -0.098 22.086 26.855 1.00 87.81 365 GLU A CA 1
ATOM 2869 C C . GLU A 1 365 ? 0.754 23.360 26.883 1.00 87.81 365 GLU A C 1
ATOM 2871 O O . GLU A 1 365 ? 1.161 23.861 25.836 1.00 87.81 365 GLU A O 1
ATOM 2876 N N . ARG A 1 366 ? 1.084 23.864 28.074 1.00 85.94 366 ARG A N 1
ATOM 2877 C CA . ARG A 1 366 ? 1.727 25.176 28.217 1.00 85.94 366 ARG A CA 1
ATOM 2878 C C . ARG A 1 366 ? 3.241 25.129 28.084 1.00 85.94 366 ARG A C 1
ATOM 2880 O O . ARG A 1 366 ? 3.838 25.971 27.426 1.00 85.94 366 ARG A O 1
ATOM 2887 N N . HIS A 1 367 ? 3.898 24.187 28.752 1.00 84.00 367 HIS A N 1
ATOM 2888 C CA . HIS A 1 367 ? 5.363 24.195 28.831 1.00 84.00 367 HIS A CA 1
ATOM 2889 C C . HIS A 1 367 ? 5.991 23.482 27.640 1.00 84.00 367 HIS A C 1
ATOM 2891 O O . HIS A 1 367 ? 7.146 23.742 27.306 1.00 84.00 367 HIS A O 1
ATOM 2897 N N . TRP A 1 368 ? 5.226 22.605 26.989 1.00 88.69 368 TRP A N 1
ATOM 2898 C CA . TRP A 1 368 ? 5.700 21.852 25.845 1.00 88.69 368 TRP A CA 1
ATOM 2899 C C . TRP A 1 368 ? 5.133 22.361 24.525 1.00 88.69 368 TRP A C 1
ATOM 2901 O O . TRP A 1 368 ? 5.883 22.913 23.719 1.00 88.69 368 TRP A O 1
ATOM 2911 N N . ARG A 1 369 ? 3.822 22.236 24.300 1.00 90.75 369 ARG A N 1
ATOM 2912 C CA . ARG A 1 369 ? 3.211 22.626 23.023 1.00 90.75 369 ARG A CA 1
ATOM 2913 C C . ARG A 1 369 ? 3.381 24.120 22.737 1.00 90.75 369 ARG A C 1
ATOM 2915 O O . ARG A 1 369 ? 3.877 24.455 21.661 1.00 90.75 369 ARG A O 1
ATOM 2922 N N . ASP A 1 370 ? 3.011 25.001 23.665 1.00 91.69 370 ASP A N 1
ATOM 2923 C CA . ASP A 1 370 ? 3.116 26.450 23.425 1.00 91.69 370 ASP A CA 1
ATOM 2924 C C . ASP A 1 370 ? 4.574 26.896 23.270 1.00 91.69 370 ASP A C 1
ATOM 2926 O O . ASP A 1 370 ? 4.870 27.761 22.442 1.00 91.69 370 ASP A O 1
ATOM 2930 N N . TYR A 1 371 ? 5.501 26.258 23.995 1.00 91.31 371 TYR A N 1
ATOM 2931 C CA . TYR A 1 371 ? 6.932 26.488 23.816 1.00 91.31 371 TYR A CA 1
ATOM 2932 C C . TYR A 1 371 ? 7.387 26.135 22.399 1.00 91.31 371 TYR A C 1
ATOM 2934 O O . TYR A 1 371 ? 7.998 26.971 21.742 1.00 91.31 371 TYR A O 1
ATOM 2942 N N . ILE A 1 372 ? 7.063 24.938 21.897 1.00 90.50 372 ILE A N 1
ATOM 2943 C CA . ILE A 1 372 ? 7.449 24.519 20.541 1.00 90.50 372 ILE A CA 1
ATOM 2944 C C . ILE A 1 372 ? 6.890 25.478 19.498 1.00 90.50 372 ILE A C 1
ATOM 2946 O O . ILE A 1 372 ? 7.617 25.893 18.600 1.00 90.50 372 ILE A O 1
ATOM 2950 N N . VAL A 1 373 ? 5.603 25.819 19.603 1.00 90.94 373 VAL A N 1
ATOM 2951 C CA . VAL A 1 373 ? 4.950 26.731 18.657 1.00 90.94 373 VAL A CA 1
ATOM 2952 C C . VAL A 1 373 ? 5.657 28.082 18.663 1.00 90.94 373 VAL A C 1
ATOM 2954 O O . VAL A 1 373 ? 5.987 28.595 17.596 1.00 90.94 373 VAL A O 1
ATOM 2957 N N . SER A 1 374 ? 5.943 28.620 19.848 1.00 92.00 374 SER A N 1
ATOM 2958 C CA . SER A 1 374 ? 6.633 29.902 20.001 1.00 92.00 374 SER A CA 1
ATOM 2959 C C . SER A 1 374 ? 8.053 29.848 19.440 1.00 92.00 374 SER A C 1
ATOM 2961 O O . SER A 1 374 ? 8.430 30.710 18.658 1.00 92.00 374 SER A O 1
ATOM 2963 N N . GLU A 1 375 ? 8.816 28.808 19.769 1.00 91.62 375 GLU A N 1
ATOM 2964 C CA . GLU A 1 375 ? 10.212 28.639 19.358 1.00 91.62 375 GLU A CA 1
ATOM 2965 C C . GLU A 1 375 ? 10.348 28.443 17.838 1.00 91.62 375 GLU A C 1
ATOM 2967 O O . GLU A 1 375 ? 11.249 28.998 17.206 1.00 91.62 375 GLU A O 1
ATOM 2972 N N . VAL A 1 376 ? 9.440 27.665 17.236 1.00 91.00 376 VAL A N 1
ATOM 2973 C CA . VAL A 1 376 ? 9.382 27.449 15.784 1.00 91.00 376 VAL A CA 1
ATOM 2974 C C . VAL A 1 376 ? 8.986 28.739 15.073 1.00 91.00 376 VAL A C 1
ATOM 2976 O O . VAL A 1 376 ? 9.628 29.099 14.088 1.00 91.00 376 VAL A O 1
ATOM 2979 N N . LEU A 1 377 ? 7.958 29.446 15.552 1.00 90.62 377 LEU A N 1
ATOM 2980 C CA . LEU A 1 377 ? 7.526 30.705 14.945 1.00 90.62 377 LEU A CA 1
ATOM 2981 C C . LEU A 1 377 ? 8.610 31.778 15.052 1.00 90.62 377 LEU A C 1
ATOM 2983 O O . LEU A 1 377 ? 8.960 32.369 14.037 1.00 90.62 377 LEU A O 1
ATOM 2987 N N . ASP A 1 378 ? 9.180 31.993 16.234 1.00 90.69 378 ASP A N 1
ATOM 2988 C CA . ASP A 1 378 ? 10.186 33.031 16.477 1.00 90.69 378 ASP A CA 1
ATOM 2989 C C . ASP A 1 378 ? 11.409 32.840 15.570 1.00 90.69 378 ASP A C 1
ATOM 2991 O O . ASP A 1 378 ? 11.748 33.702 14.762 1.00 90.69 378 ASP A O 1
ATOM 2995 N N . LYS A 1 379 ? 12.003 31.642 15.582 1.00 88.88 379 LYS A N 1
ATOM 2996 C CA . LYS A 1 379 ? 13.254 31.383 14.855 1.00 88.88 379 LYS A CA 1
ATOM 2997 C C . LYS A 1 379 ? 13.076 31.131 13.363 1.00 88.88 379 LYS A C 1
ATOM 2999 O O . LYS A 1 379 ? 14.031 31.299 12.606 1.00 88.88 379 LYS A O 1
ATOM 3004 N N . MET A 1 380 ? 11.905 30.674 12.915 1.00 87.12 380 MET A N 1
ATOM 3005 C CA . MET A 1 380 ? 11.696 30.343 11.501 1.00 87.12 380 MET A CA 1
ATOM 3006 C C . MET A 1 380 ? 10.889 31.387 10.730 1.00 87.12 380 MET A C 1
ATOM 3008 O O . MET A 1 380 ? 10.938 31.352 9.499 1.00 87.12 380 MET A O 1
ATOM 3012 N N . SER A 1 381 ? 10.183 32.309 11.393 1.00 88.31 381 SER A N 1
ATOM 3013 C CA . SER A 1 381 ? 9.349 33.322 10.719 1.00 88.31 381 SER A CA 1
ATOM 3014 C C . SER A 1 381 ? 10.145 34.274 9.826 1.00 88.31 381 SER A C 1
ATOM 3016 O O . SER A 1 381 ? 9.638 34.695 8.789 1.00 88.31 381 SER A O 1
ATOM 3018 N N . GLU A 1 382 ? 11.407 34.554 10.160 1.00 84.88 382 GLU A N 1
ATOM 3019 C CA . GLU A 1 382 ? 12.278 35.410 9.342 1.00 84.88 382 GLU A CA 1
ATOM 3020 C C . GLU A 1 382 ? 12.630 34.781 7.985 1.00 84.88 382 GLU A C 1
ATOM 3022 O O . GLU A 1 382 ? 12.834 35.479 6.994 1.00 84.88 382 GLU A O 1
ATOM 3027 N N . SER A 1 383 ? 12.710 33.448 7.930 1.00 83.00 383 SER A N 1
ATOM 3028 C CA . SER A 1 383 ? 13.154 32.702 6.743 1.00 83.00 383 SER A CA 1
ATOM 3029 C C . SER A 1 383 ? 12.018 31.995 6.003 1.00 83.00 383 SER A C 1
ATOM 3031 O O . SER A 1 383 ? 12.184 31.614 4.843 1.00 83.00 383 SER A O 1
ATOM 3033 N N . HIS A 1 384 ? 10.865 31.810 6.648 1.00 85.06 384 HIS A N 1
ATOM 3034 C CA . HIS A 1 384 ? 9.740 31.053 6.114 1.00 85.06 384 HIS A CA 1
ATOM 3035 C C . HIS A 1 384 ? 8.414 31.770 6.371 1.00 85.06 384 HIS A C 1
ATOM 3037 O O . HIS A 1 384 ? 8.124 32.203 7.482 1.00 85.06 384 HIS A O 1
ATOM 3043 N N . ASN A 1 385 ? 7.557 31.821 5.348 1.00 84.44 385 ASN A N 1
ATOM 3044 C CA . ASN A 1 385 ? 6.211 32.366 5.491 1.00 84.44 385 ASN A CA 1
ATOM 3045 C C . ASN A 1 385 ? 5.232 31.295 6.010 1.00 84.44 385 ASN A C 1
ATOM 3047 O O . ASN A 1 385 ? 4.975 30.307 5.318 1.00 84.44 385 ASN A O 1
ATOM 3051 N N . PHE A 1 386 ? 4.662 31.526 7.195 1.00 85.75 386 PHE A N 1
ATOM 3052 C CA . PHE A 1 386 ? 3.643 30.675 7.823 1.00 85.75 386 PHE A CA 1
ATOM 3053 C C . PHE A 1 386 ? 2.210 30.981 7.354 1.00 85.75 386 PHE A C 1
ATOM 3055 O O . PHE A 1 386 ? 1.317 30.155 7.531 1.00 85.75 386 PHE A O 1
ATOM 3062 N N . PHE A 1 387 ? 1.984 32.135 6.724 1.00 86.06 387 PHE A N 1
ATOM 3063 C CA . PHE A 1 387 ? 0.666 32.615 6.313 1.00 86.06 387 PHE A CA 1
ATOM 3064 C C . PHE A 1 387 ? 0.486 32.419 4.805 1.00 86.06 387 PHE A C 1
ATOM 3066 O O . PHE A 1 387 ? 0.727 33.316 3.995 1.00 86.06 387 PHE A O 1
ATOM 3073 N N . VAL A 1 388 ? 0.136 31.189 4.417 1.00 84.88 388 VAL A N 1
ATOM 3074 C CA . VAL A 1 388 ? -0.082 30.802 3.018 1.00 84.88 388 VAL A CA 1
ATOM 3075 C C . VAL A 1 388 ? -1.544 30.421 2.815 1.00 84.88 388 VAL A C 1
ATOM 3077 O O . VAL A 1 388 ? -1.978 29.365 3.261 1.00 84.88 388 VAL A O 1
ATOM 3080 N N . ASP A 1 389 ? -2.275 31.243 2.064 1.00 82.19 389 ASP A N 1
ATOM 3081 C CA . ASP A 1 389 ? -3.731 31.100 1.885 1.00 82.19 389 ASP A CA 1
ATOM 3082 C C . ASP A 1 389 ? -4.143 29.901 1.011 1.00 82.19 389 ASP A C 1
ATOM 3084 O O . ASP A 1 389 ? -5.309 29.516 0.969 1.00 82.19 389 ASP A O 1
ATOM 3088 N N . ASN A 1 390 ? -3.193 29.296 0.286 1.00 84.94 390 ASN A N 1
ATOM 3089 C CA . ASN A 1 390 ? -3.449 28.171 -0.613 1.00 84.94 390 ASN A CA 1
ATOM 3090 C C . ASN A 1 390 ? -2.797 26.867 -0.093 1.00 84.94 390 ASN A C 1
ATOM 3092 O O . ASN A 1 390 ? -1.564 26.753 -0.126 1.00 84.94 390 ASN A O 1
ATOM 3096 N N . PRO A 1 391 ? -3.591 25.841 0.279 1.00 79.81 391 PRO A N 1
ATOM 3097 C CA . PRO A 1 391 ? -3.082 24.562 0.784 1.00 79.81 391 PRO A CA 1
ATOM 3098 C C . PRO A 1 391 ? -2.152 23.824 -0.189 1.00 79.81 391 PRO A C 1
ATOM 3100 O O . PRO A 1 391 ? -1.130 23.275 0.214 1.00 79.81 391 PRO A O 1
ATOM 3103 N N . SER A 1 392 ? -2.451 23.856 -1.492 1.00 80.00 392 SER A N 1
ATOM 3104 C CA . SER A 1 392 ? -1.624 23.195 -2.515 1.00 80.00 392 SER A CA 1
ATOM 3105 C C . SER A 1 392 ? -0.266 23.875 -2.681 1.00 80.00 392 SER A C 1
ATOM 3107 O O . SER A 1 392 ? 0.733 23.219 -2.978 1.00 80.00 392 SER A O 1
ATOM 3109 N N . LYS A 1 393 ? -0.218 25.196 -2.469 1.00 78.50 393 LYS A N 1
ATOM 3110 C CA . LYS A 1 393 ? 1.032 25.960 -2.446 1.00 78.50 393 LYS A CA 1
ATOM 3111 C C . LYS A 1 393 ? 1.845 25.602 -1.204 1.00 78.50 393 LYS A C 1
ATOM 3113 O O . LYS A 1 393 ? 3.028 25.319 -1.347 1.00 78.50 393 LYS A O 1
ATOM 3118 N N . TYR A 1 394 ? 1.211 25.537 -0.031 1.00 81.44 394 TYR A N 1
ATOM 3119 C CA . TYR A 1 394 ? 1.864 25.170 1.230 1.00 81.44 394 TYR A CA 1
ATOM 3120 C C . TYR A 1 394 ? 2.567 23.807 1.166 1.00 81.44 394 TYR A C 1
ATOM 3122 O O . TYR A 1 394 ? 3.744 23.720 1.510 1.00 81.44 394 TYR A O 1
ATOM 3130 N N . LEU A 1 395 ? 1.905 22.769 0.640 1.00 79.81 395 LEU A N 1
ATOM 3131 C CA . LEU A 1 395 ? 2.476 21.414 0.547 1.00 79.81 395 LEU A CA 1
ATOM 3132 C C . LEU A 1 395 ? 3.781 21.342 -0.266 1.00 79.81 395 LEU A C 1
ATOM 3134 O O . LEU A 1 395 ? 4.600 20.446 -0.058 1.00 79.81 395 LEU A O 1
ATOM 3138 N N . ARG A 1 396 ? 3.990 22.285 -1.191 1.00 79.81 396 ARG A N 1
ATOM 3139 C CA . ARG A 1 396 ? 5.192 22.354 -2.032 1.00 79.81 396 ARG A CA 1
ATOM 3140 C C . ARG A 1 396 ? 6.325 23.163 -1.396 1.00 79.81 396 ARG A C 1
ATOM 3142 O O . ARG A 1 396 ? 7.442 23.123 -1.907 1.00 79.81 396 ARG A O 1
ATOM 3149 N N . LEU A 1 397 ? 6.066 23.897 -0.310 1.00 80.81 397 LEU A N 1
ATOM 3150 C CA . LEU A 1 397 ? 7.061 24.761 0.323 1.00 80.81 397 LEU A CA 1
ATOM 3151 C C . LEU A 1 397 ? 8.066 23.964 1.176 1.00 80.81 397 LEU A C 1
ATOM 3153 O O . LEU A 1 397 ? 7.697 22.968 1.805 1.00 80.81 397 LEU A O 1
ATOM 3157 N N . PRO A 1 398 ? 9.321 24.441 1.292 1.00 80.88 398 PRO A N 1
ATOM 3158 C CA . PRO A 1 398 ? 10.311 23.874 2.211 1.00 80.88 398 PRO A CA 1
ATOM 3159 C C . PRO A 1 398 ? 9.823 23.821 3.664 1.00 80.88 398 PRO A C 1
ATOM 3161 O O . PRO A 1 398 ? 10.080 22.837 4.357 1.00 80.88 398 PRO A O 1
ATOM 3164 N N . LEU A 1 399 ? 9.047 24.828 4.089 1.00 83.75 399 LEU A N 1
ATOM 3165 C CA . LEU A 1 399 ? 8.460 24.902 5.428 1.00 83.75 399 LEU A CA 1
ATOM 3166 C C . LEU A 1 399 ? 7.631 23.656 5.761 1.00 83.75 399 LEU A C 1
ATOM 3168 O O . LEU A 1 399 ? 7.789 23.095 6.838 1.00 83.75 399 LEU A O 1
ATOM 3172 N N . HIS A 1 400 ? 6.806 23.171 4.827 1.00 84.00 400 HIS A N 1
ATOM 3173 C CA . HIS A 1 400 ? 5.993 21.977 5.053 1.00 84.00 400 HIS A CA 1
ATOM 3174 C C . HIS A 1 400 ? 6.860 20.744 5.333 1.00 84.00 400 HIS A C 1
ATOM 3176 O O . HIS A 1 400 ? 6.597 19.994 6.271 1.00 84.00 400 HIS A O 1
ATOM 3182 N N . ARG A 1 401 ? 7.940 20.557 4.563 1.00 81.19 401 ARG A N 1
ATOM 3183 C CA . ARG A 1 401 ? 8.880 19.444 4.767 1.00 81.19 401 ARG A CA 1
ATOM 3184 C C . ARG A 1 401 ? 9.558 19.528 6.132 1.00 81.19 401 ARG A C 1
ATOM 3186 O O . ARG A 1 401 ? 9.725 18.503 6.785 1.00 81.19 401 ARG A O 1
ATOM 3193 N N . ILE A 1 402 ? 9.924 20.732 6.567 1.00 82.94 402 ILE A N 1
ATOM 3194 C CA . ILE A 1 402 ? 10.542 20.961 7.877 1.00 82.94 402 ILE A CA 1
ATOM 3195 C C . ILE A 1 402 ? 9.541 20.685 9.005 1.00 82.94 402 ILE A C 1
ATOM 3197 O O . ILE A 1 402 ? 9.853 19.929 9.920 1.00 82.94 402 ILE A O 1
ATOM 3201 N N . LEU A 1 403 ? 8.319 21.216 8.919 1.00 84.94 403 LEU A N 1
ATOM 3202 C CA . LEU A 1 403 ? 7.278 20.986 9.925 1.00 84.94 403 LEU A CA 1
ATOM 3203 C C . LEU A 1 403 ? 6.878 19.509 10.018 1.00 84.94 403 LEU A C 1
ATOM 3205 O O . LEU A 1 403 ? 6.648 19.016 11.115 1.00 84.94 403 LEU A O 1
ATOM 3209 N N . ARG A 1 404 ? 6.876 18.764 8.904 1.00 83.06 404 ARG A N 1
ATOM 3210 C CA . ARG A 1 404 ? 6.681 17.303 8.921 1.00 83.06 404 ARG A CA 1
ATOM 3211 C C . ARG A 1 404 ? 7.808 16.558 9.637 1.00 83.06 404 ARG A C 1
ATOM 3213 O O . ARG A 1 404 ? 7.546 15.549 10.283 1.00 83.06 404 ARG A O 1
ATOM 3220 N N . LYS A 1 405 ? 9.050 17.043 9.545 1.00 79.75 405 LYS A N 1
ATOM 3221 C CA . LYS A 1 405 ? 10.170 16.486 10.319 1.00 79.75 405 LYS A CA 1
ATOM 3222 C C . LYS A 1 405 ? 10.003 16.776 11.811 1.00 79.75 405 LYS A C 1
ATOM 3224 O O . LYS A 1 405 ? 10.158 15.857 12.608 1.00 79.75 405 LYS A O 1
ATOM 3229 N N . PHE A 1 406 ? 9.624 18.002 12.181 1.00 83.75 406 PHE A N 1
ATOM 3230 C CA . PHE A 1 406 ? 9.288 18.328 13.570 1.00 83.75 406 PHE A CA 1
ATOM 3231 C C . PHE A 1 406 ? 8.153 17.452 14.096 1.00 83.75 406 PHE A C 1
ATOM 3233 O O . PHE A 1 406 ? 8.310 16.845 15.144 1.00 83.75 406 PHE A O 1
ATOM 3240 N N . ASP A 1 407 ? 7.065 17.301 13.345 1.00 83.31 407 ASP A N 1
ATOM 3241 C CA . ASP A 1 407 ? 5.936 16.433 13.700 1.00 83.31 407 ASP A CA 1
ATOM 3242 C C . ASP A 1 407 ? 6.384 14.994 14.012 1.00 83.31 407 ASP A C 1
ATOM 3244 O O . ASP A 1 407 ? 5.982 14.412 15.020 1.00 83.31 407 ASP A O 1
ATOM 3248 N N . PHE A 1 408 ? 7.300 14.440 13.209 1.00 78.75 408 PHE A N 1
ATOM 3249 C CA . PHE A 1 408 ? 7.880 13.127 13.484 1.00 78.75 408 PHE A CA 1
ATOM 3250 C C . PHE A 1 408 ? 8.687 13.103 14.790 1.00 78.75 408 PHE A C 1
ATOM 3252 O O . PHE A 1 408 ? 8.480 12.209 15.608 1.00 78.75 408 PHE A O 1
ATOM 3259 N N . ILE A 1 409 ? 9.570 14.080 15.012 1.00 80.19 409 ILE A N 1
ATOM 3260 C CA . ILE A 1 409 ? 10.407 14.170 16.223 1.00 80.19 409 ILE A CA 1
ATOM 3261 C C . ILE A 1 409 ? 9.536 14.299 17.475 1.00 80.19 409 ILE A C 1
ATOM 3263 O O . ILE A 1 409 ? 9.702 13.538 18.427 1.00 80.19 409 ILE A O 1
ATOM 3267 N N . LEU A 1 410 ? 8.565 15.212 17.445 1.00 84.06 410 LEU A N 1
ATOM 3268 C CA . LEU A 1 410 ? 7.628 15.453 18.539 1.00 84.06 410 LEU A CA 1
ATOM 3269 C C . LEU A 1 410 ? 6.783 14.210 18.825 1.00 84.06 410 LEU A C 1
ATOM 3271 O O . LEU A 1 410 ? 6.609 13.828 19.980 1.00 84.06 410 LEU A O 1
ATOM 3275 N N . SER A 1 411 ? 6.312 13.530 17.776 1.00 83.75 411 SER A N 1
ATOM 3276 C CA . SER A 1 411 ? 5.585 12.267 17.914 1.00 83.75 411 SER A CA 1
ATOM 3277 C C . SER A 1 411 ? 6.433 11.193 18.594 1.00 83.75 411 SER A C 1
ATOM 3279 O O . SER A 1 411 ? 5.922 10.468 19.443 1.00 83.75 411 SER A O 1
ATOM 3281 N N . GLN A 1 412 ? 7.721 11.080 18.253 1.00 83.00 412 GLN A N 1
ATOM 3282 C CA . GLN A 1 412 ? 8.614 10.124 18.916 1.00 83.00 412 GLN A CA 1
ATOM 3283 C C . GLN A 1 412 ? 8.849 10.477 20.386 1.00 83.00 412 GLN A C 1
ATOM 3285 O O . GLN A 1 412 ? 8.773 9.595 21.238 1.00 83.00 412 GLN A O 1
ATOM 3290 N N . GLN A 1 413 ? 9.055 11.756 20.701 1.00 85.38 413 GLN A N 1
ATOM 3291 C CA . GLN A 1 413 ? 9.202 12.224 22.081 1.00 85.38 413 GLN A CA 1
ATOM 3292 C C . GLN A 1 413 ? 7.957 11.908 22.923 1.00 85.38 413 GLN A C 1
ATOM 3294 O O . GLN A 1 413 ? 8.073 11.367 24.020 1.00 85.38 413 GLN A O 1
ATOM 3299 N N . MET A 1 414 ? 6.755 12.148 22.388 1.00 87.06 414 MET A N 1
ATOM 3300 C CA . MET A 1 414 ? 5.504 11.801 23.073 1.00 87.06 414 MET A CA 1
ATOM 3301 C C . MET A 1 414 ? 5.324 10.292 23.249 1.00 87.06 414 MET A C 1
ATOM 3303 O O . MET A 1 414 ? 4.890 9.857 24.312 1.00 87.06 414 MET A O 1
ATOM 3307 N N . ARG A 1 415 ? 5.696 9.474 22.256 1.00 85.94 415 ARG A N 1
ATOM 3308 C CA . ARG A 1 415 ? 5.679 8.011 22.417 1.00 85.94 415 ARG A CA 1
ATOM 3309 C C . ARG A 1 415 ? 6.616 7.554 23.525 1.00 85.94 415 ARG A C 1
ATOM 3311 O O . ARG A 1 415 ? 6.205 6.742 24.342 1.00 85.94 415 ARG A O 1
ATOM 3318 N N . TRP A 1 416 ? 7.834 8.089 23.569 1.00 85.06 416 TRP A N 1
ATOM 3319 C CA . TRP A 1 416 ? 8.800 7.761 24.616 1.00 85.06 416 TRP A CA 1
ATOM 3320 C C . TRP A 1 416 ? 8.290 8.166 26.006 1.00 85.06 416 TRP A C 1
ATOM 3322 O O . TRP A 1 416 ? 8.348 7.363 26.932 1.00 85.06 416 TRP A O 1
ATOM 3332 N N . PHE A 1 417 ? 7.699 9.358 26.137 1.00 85.38 417 PHE A N 1
ATOM 3333 C CA . PHE A 1 417 ? 7.072 9.822 27.380 1.00 85.38 417 PHE A CA 1
ATOM 3334 C C . PHE A 1 417 ? 5.948 8.886 27.861 1.00 85.38 417 PHE A C 1
ATOM 3336 O O . PHE A 1 417 ? 5.897 8.513 29.036 1.00 85.38 417 PHE A O 1
ATOM 3343 N N . VAL A 1 418 ? 5.060 8.474 26.949 1.00 86.25 418 VAL A N 1
ATOM 3344 C CA . VAL A 1 418 ? 3.965 7.541 27.257 1.00 86.25 418 VAL A CA 1
ATOM 3345 C C . VAL A 1 418 ? 4.515 6.169 27.636 1.00 86.25 418 VAL A C 1
ATOM 3347 O O . VAL A 1 418 ? 4.094 5.615 28.646 1.00 86.25 418 VAL A O 1
ATOM 3350 N N . GLN A 1 419 ? 5.468 5.640 26.867 1.00 84.75 419 GLN A N 1
ATOM 3351 C CA . GLN A 1 419 ? 6.065 4.332 27.124 1.00 84.75 419 GLN A CA 1
ATOM 3352 C C . GLN A 1 419 ? 6.764 4.299 28.485 1.00 84.75 419 GLN A C 1
ATOM 3354 O O . GLN A 1 419 ? 6.446 3.441 29.296 1.00 84.75 419 GLN A O 1
ATOM 3359 N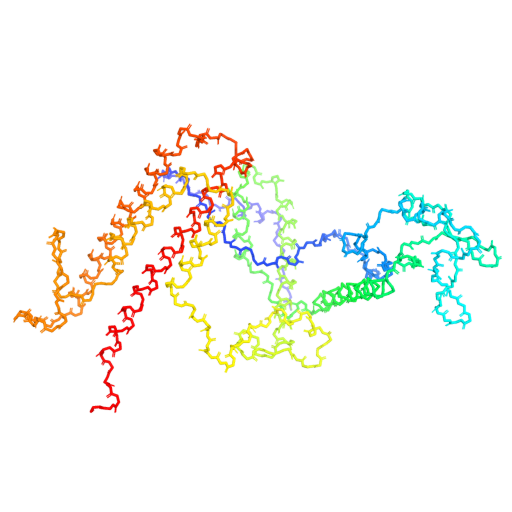 N . SER A 1 420 ? 7.613 5.287 28.785 1.00 82.00 420 SER A N 1
ATOM 3360 C CA . SER A 1 420 ? 8.294 5.380 30.083 1.00 82.00 420 SER A CA 1
ATOM 3361 C C . SER A 1 420 ? 7.307 5.472 31.252 1.00 82.00 420 SER A C 1
ATOM 3363 O O . SER A 1 420 ? 7.550 4.902 32.315 1.00 82.00 420 SER A O 1
ATOM 3365 N N . SER A 1 421 ? 6.168 6.142 31.056 1.00 83.38 421 SER A N 1
ATOM 3366 C CA . SER A 1 421 ? 5.114 6.194 32.072 1.00 83.38 421 SER A CA 1
ATOM 3367 C C . SER A 1 421 ? 4.416 4.844 32.265 1.00 83.38 421 SER A C 1
ATOM 3369 O O . SER A 1 421 ? 4.089 4.486 33.393 1.00 83.38 421 SER A O 1
ATOM 3371 N N . ILE A 1 422 ? 4.182 4.095 31.183 1.00 84.62 422 ILE A N 1
ATOM 3372 C CA . ILE A 1 422 ? 3.616 2.741 31.244 1.00 84.62 422 ILE A CA 1
ATOM 3373 C C . ILE A 1 422 ? 4.595 1.790 31.933 1.00 84.62 422 ILE A C 1
ATOM 3375 O O . ILE A 1 422 ? 4.175 1.030 32.796 1.00 84.62 422 ILE A O 1
ATOM 3379 N N . ASP A 1 423 ? 5.882 1.854 31.600 1.00 81.31 423 ASP A N 1
ATOM 3380 C CA . ASP A 1 423 ? 6.903 0.990 32.198 1.00 81.31 423 ASP A CA 1
ATOM 3381 C C . ASP A 1 423 ? 6.983 1.223 33.717 1.00 81.31 423 ASP A C 1
ATOM 3383 O O . ASP A 1 423 ? 6.894 0.275 34.492 1.00 81.31 423 ASP A O 1
ATOM 3387 N N . SER A 1 424 ? 6.991 2.492 34.149 1.00 79.00 424 SER A N 1
ATOM 3388 C CA . SER A 1 424 ? 6.915 2.879 35.569 1.00 79.00 424 SER A CA 1
ATOM 3389 C C . SER A 1 424 ? 5.663 2.319 36.268 1.00 79.00 424 SER A C 1
ATOM 3391 O O . SER A 1 424 ? 5.723 1.863 37.412 1.00 79.00 424 SER A O 1
ATOM 3393 N N . TRP A 1 425 ? 4.515 2.288 35.578 1.00 78.75 425 TRP A N 1
ATOM 3394 C CA . TRP A 1 425 ? 3.295 1.671 36.110 1.00 78.75 425 TRP A CA 1
ATOM 3395 C C . TRP A 1 425 ? 3.425 0.171 36.309 1.00 78.75 425 TRP A C 1
ATOM 3397 O O . TRP A 1 425 ? 2.975 -0.363 37.320 1.00 78.75 425 TRP A O 1
ATOM 3407 N N . VAL A 1 426 ? 3.973 -0.510 35.303 1.00 81.06 426 VAL A N 1
ATOM 3408 C CA . VAL A 1 426 ? 4.129 -1.959 35.315 1.00 81.06 426 VAL A CA 1
ATOM 3409 C C . VAL A 1 426 ? 5.063 -2.340 36.455 1.00 81.06 426 VAL A C 1
ATOM 3411 O O . VAL A 1 426 ? 4.670 -3.157 37.281 1.00 81.06 426 VAL A O 1
ATOM 3414 N N . GLU A 1 427 ? 6.206 -1.663 36.588 1.00 76.50 427 GLU A N 1
ATOM 3415 C CA . GLU A 1 427 ? 7.134 -1.845 37.711 1.00 76.50 427 GLU A CA 1
ATOM 3416 C C . GLU A 1 427 ? 6.450 -1.611 39.068 1.00 76.50 427 GLU A C 1
ATOM 3418 O O . GLU A 1 427 ? 6.608 -2.398 40.007 1.00 76.50 427 GLU A O 1
ATOM 3423 N N . PHE A 1 428 ? 5.633 -0.558 39.179 1.00 75.81 428 PHE A N 1
ATOM 3424 C CA . PHE A 1 428 ? 4.853 -0.292 40.386 1.00 75.81 428 PHE A CA 1
ATOM 3425 C C . PHE A 1 428 ? 3.859 -1.417 40.697 1.00 75.81 428 PHE A C 1
ATOM 3427 O O . PHE A 1 428 ? 3.803 -1.878 41.836 1.00 75.81 428 PHE A O 1
ATOM 3434 N N . MET A 1 429 ? 3.096 -1.894 39.714 1.00 75.25 429 MET A N 1
ATOM 3435 C CA . MET A 1 429 ? 2.133 -2.983 39.901 1.00 75.25 429 MET A CA 1
ATOM 3436 C C . MET A 1 429 ? 2.821 -4.309 40.246 1.00 75.25 429 MET A C 1
ATOM 3438 O O . MET A 1 429 ? 2.356 -5.034 41.127 1.00 75.25 429 MET A O 1
ATOM 3442 N N . GLU A 1 430 ? 3.948 -4.605 39.603 1.00 75.81 430 GLU A N 1
ATOM 3443 C CA . GLU A 1 430 ? 4.775 -5.780 39.884 1.00 75.81 430 GLU A CA 1
ATOM 3444 C C . GLU A 1 430 ? 5.355 -5.754 41.300 1.00 75.81 430 GLU A C 1
ATOM 3446 O O . GLU A 1 430 ? 5.509 -6.811 41.907 1.00 75.81 430 GLU A O 1
ATOM 3451 N N . SER A 1 431 ? 5.574 -4.573 41.890 1.00 72.81 431 SER A N 1
ATOM 3452 C CA . SER A 1 431 ? 6.035 -4.455 43.281 1.00 72.81 431 SER A CA 1
ATOM 3453 C C . SER A 1 431 ? 5.054 -5.025 44.322 1.00 72.81 431 SER A C 1
ATOM 3455 O O . SER A 1 431 ? 5.463 -5.348 45.439 1.00 72.81 431 SER A O 1
ATOM 3457 N N . PHE A 1 432 ? 3.773 -5.187 43.966 1.00 70.50 432 PHE A N 1
ATOM 3458 C CA . PHE A 1 432 ? 2.757 -5.824 44.814 1.00 70.50 432 PHE A CA 1
ATOM 3459 C C . PHE A 1 432 ? 2.658 -7.337 44.603 1.00 70.50 432 PHE A C 1
ATOM 3461 O O . PHE A 1 432 ? 2.002 -8.024 45.391 1.00 70.50 432 PHE A O 1
ATOM 3468 N N . VAL A 1 433 ? 3.280 -7.866 43.547 1.00 76.69 433 VAL A N 1
ATOM 3469 C CA . VAL A 1 433 ? 3.324 -9.303 43.292 1.00 76.69 433 VAL A CA 1
ATOM 3470 C C . VAL A 1 433 ? 4.376 -9.906 44.226 1.00 76.69 433 VAL A C 1
ATOM 3472 O O . VAL A 1 433 ? 5.534 -9.486 44.200 1.00 76.69 433 VAL A O 1
ATOM 3475 N N . PRO A 1 434 ? 4.019 -10.891 45.070 1.00 64.38 434 PRO A N 1
ATOM 3476 C CA . PRO A 1 434 ? 5.000 -11.570 45.900 1.00 64.38 434 PRO A CA 1
ATOM 3477 C C . PRO A 1 434 ? 6.048 -12.220 44.996 1.00 64.38 434 PRO A C 1
ATOM 3479 O O . PRO A 1 434 ? 5.703 -13.013 44.118 1.00 64.38 434 PRO A O 1
ATOM 3482 N N . SER A 1 435 ? 7.326 -11.899 45.200 1.00 60.56 435 SER A N 1
ATOM 3483 C CA . SER A 1 435 ? 8.406 -12.626 44.538 1.00 60.56 435 SER A CA 1
ATOM 3484 C C . SER A 1 435 ? 8.274 -14.105 44.895 1.00 60.56 435 SER A C 1
ATOM 3486 O O . SER A 1 435 ? 8.244 -14.435 46.079 1.00 60.56 435 SER A O 1
ATOM 3488 N N . VAL A 1 436 ? 8.227 -14.984 43.894 1.00 58.72 436 VAL A N 1
ATOM 3489 C CA . VAL A 1 436 ? 8.099 -16.443 44.082 1.00 58.72 436 VAL A CA 1
ATOM 3490 C C . VAL A 1 436 ? 9.259 -17.031 44.915 1.00 58.72 436 VAL A C 1
ATOM 3492 O O . VAL A 1 436 ? 9.131 -18.129 45.445 1.00 58.72 436 VAL A O 1
ATOM 3495 N N . ASP A 1 437 ? 10.3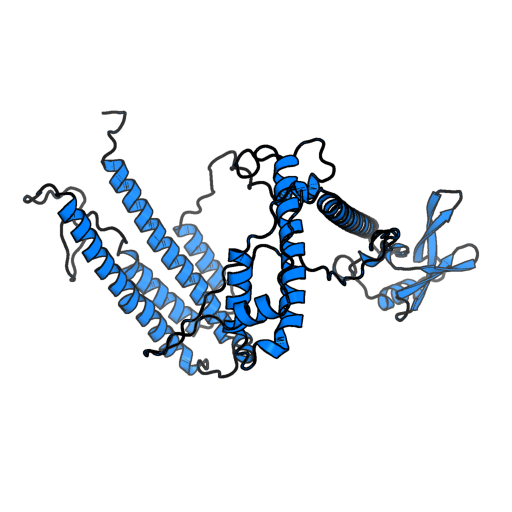35 -16.261 45.121 1.00 56.25 437 ASP A N 1
ATOM 3496 C CA . ASP A 1 437 ? 11.532 -16.633 45.884 1.00 56.25 437 ASP A CA 1
ATOM 3497 C C . ASP A 1 437 ? 11.693 -15.913 47.251 1.00 56.25 437 ASP A C 1
ATOM 3499 O O . ASP A 1 437 ? 12.819 -15.633 47.670 1.00 56.25 437 ASP A O 1
ATOM 3503 N N . ARG A 1 438 ? 10.609 -15.597 47.979 1.00 37.59 438 ARG A N 1
ATOM 3504 C CA . ARG A 1 438 ? 10.692 -15.178 49.399 1.00 37.59 438 ARG A CA 1
ATOM 3505 C C . ARG A 1 438 ? 9.824 -16.003 50.334 1.00 37.59 438 ARG A C 1
ATOM 3507 O O . ARG A 1 438 ? 8.630 -16.185 50.019 1.00 37.59 438 ARG A O 1
#

Sequence (438 aa):
AGTGMKATDDDWIAFITAKRPPDANATGPLAVGTFPAEPSMIGLVLDGDAEESHARSCLDGCPLETFDDPGDFEVHTPEEWVEICRGEHTKPTAAVLHHVWNEWAMLPCWVHSYDAQTSRYLVELEDASRKRVKRLALRFNAEDPNVFASRVATCKAKKAHCELQQNFIHFIMSQSDGLVSPMQREQKEDFIRQCMHRSHVDEARSHVAAIRSLIQEIQQSYVLSMKFSKVKGDLIDGYGTLRARVVASSPFAQLLGSFLPKPVPRLGLVTFEPAELAVHEVADHMCKQPTLTATVNAVTMSVWRRFSEEISRHQILDTTRCHRTSDKAAQPAVGAADPDTKVFHPEDFIRHMEDHRRDVTVTLERHWRDYIVSEVLDKMSESHNFFVDNPSKYLRLPLHRILRKFDFILSQQMRWFVQSSIDSWVEFMESFVPSVDR

Organism: NCBI:txid1333877

Foldseek 3Di:
DDDPPPDDPVNVVCVVPPDDDDDDDDDDDDDDDDDDDDPDPPPDDDPDDDDPDDPDPPLVPPDLCVLFDCVVQPPDDQQVLLVVLVVDPPFQFKWFFDQDPNDTDTAGWRWHDADPVVQWTWIAGPVRDIDTHHDLRMGGPPGDPVSSVVRSVSSVVSSVVVVLVSVVLVVLVPDDLVVDDFDDPVVLVVVVVVCCVVVVDPDPVVCPVVSVVVSVVVRVVVSSVRSVVVVLPVQWDPQPDLPTAGDPPDPNRVVSVVSHDDHDPPDPPPVPPPPVNVVVVVVVVVVVDPLQDPLLVVLVVVLVVLLVPPLLPQALADPDPDDPDDDDDDDDPPPPDDPPPDDDDVVNRVVVSVVSNVVSVCCCVVVRVVVSVCSCCVSCVVPDPPDDPDPVVVCPDSVVVSVVVVVVVVVVSVVSRHVVNVVVVVVVVCVPPPDPPD

Secondary structure (DSSP, 8-state):
--------HHHHHHHHHS--PPP-----PPPPPPPPPP-----S--------S----TTTT--GGGG--HHHH-SS-HHHHHHHHHT-SSS--EEEEEEETTEEEEEEEEEEEEETTTTEEEEEETTS-EEEE-GGGEEETTS-HHHHHHHHHHHHHHHHHHHHHHHHHHHHHTS-GGGSPPPPHHHHHHHHHHHHHHTT-S-TTTTHHHHHHHHHHHHHHHHHHHHHHHHHHHHEETTTSTT-EE-TT-TTHHHHGGGSPPPPPSS-------HHHHHHHHHHHHHH-TT--HHHHHHHHHHHHHIIIIITT--SS--SSS---SS---PPPTT---S--PPPPHHHHHHHHHHHHHHHHHIIIIIIIHHHHHHHHHHHTTTS----S-HHHHHHSHHHHHHHHHHHHHHHHHHHHHHHHHHHHHHHHHTTSPPTT-

Radius of gyration: 33.84 Å; chains: 1; bounding box: 74×63×104 Å